Protein AF-A0A8B7J259-F1 (afdb_monomer_lite)

pLDDT: mean 89.9, std 13.86, range [30.0, 98.81]

Radius of gyration: 31.1 Å; chains: 1; bounding box: 78×49×75 Å

Foldseek 3Di:
DDPPDPPDDDDDPLSVVLVCCVVPVVVCQCDDDPVLNVQLVVLSVLLVPQCLDPVNNVVSLVVVLVCQVPDLENGDPDHHNSLVSNLVSLVPDPVNVVCVVVVNRRDRSNVSSVVVCVDPVNVVVVVVPPPPDDPPPPPPPPVPCPVPLDPDPPQAQAQAEEELEAELQDADDVLSLVVLVNRQVCCVVSVYFYEYEHAQQDQVRHDPVSVVRNVVVCVVSVRDGPYYYYLVVCVVVLVVLLLVCLVVLFKAKALPAPVVVVVCLVVLHDGPGSPPHSVVRVVLVVCLFVLHPSVQSMFMWGNFGSPDPLSLRNGHTFKHFACRAHPPRGRNGRIGGDCLSSVLVVCQVVSNQEYEDECVCVSSPVSSVCNCVSSVTDDHHYDYDHRDDDPPDDDDPVVVVVCQVVVVDPHD

Structure (mmCIF, N/CA/C/O backbone):
data_AF-A0A8B7J259-F1
#
_entry.id   AF-A0A8B7J259-F1
#
loop_
_atom_site.group_PDB
_atom_site.id
_atom_site.type_symbol
_atom_site.label_atom_id
_atom_site.label_alt_id
_atom_site.label_comp_id
_atom_site.label_asym_id
_atom_site.label_entity_id
_atom_site.label_seq_id
_atom_site.pdbx_PDB_ins_code
_atom_site.Cartn_x
_atom_site.Cartn_y
_atom_site.Cartn_z
_atom_site.occupancy
_atom_site.B_iso_or_equiv
_atom_site.auth_seq_id
_atom_site.auth_comp_id
_atom_site.auth_asym_id
_atom_site.auth_atom_id
_atom_site.pdbx_PDB_model_num
ATOM 1 N N . MET A 1 1 ? 51.637 19.221 5.450 1.00 37.75 1 MET A N 1
ATOM 2 C CA . MET A 1 1 ? 50.651 18.586 4.552 1.00 37.75 1 MET A CA 1
ATOM 3 C C . MET A 1 1 ? 51.304 17.382 3.899 1.00 37.75 1 MET A C 1
ATOM 5 O O . MET A 1 1 ? 52.038 17.526 2.932 1.00 37.75 1 MET A O 1
ATOM 9 N N . THR A 1 2 ? 51.124 16.208 4.490 1.00 36.47 2 THR A N 1
ATOM 10 C CA . THR A 1 2 ? 51.518 14.928 3.898 1.00 36.47 2 THR A CA 1
ATOM 11 C C . THR A 1 2 ? 50.452 14.538 2.879 1.00 36.47 2 THR A C 1
ATOM 13 O O . THR A 1 2 ? 49.284 14.369 3.226 1.00 36.47 2 THR A O 1
ATOM 16 N N . TRP A 1 3 ? 50.836 14.457 1.607 1.00 42.66 3 TRP A N 1
ATOM 17 C CA . TRP A 1 3 ? 49.965 13.961 0.547 1.00 42.66 3 TRP A CA 1
ATOM 18 C C . TRP A 1 3 ? 49.609 12.505 0.861 1.00 42.66 3 TRP A C 1
ATOM 20 O O . TRP A 1 3 ? 50.491 11.649 0.929 1.00 42.66 3 TRP A O 1
ATOM 30 N N . LYS A 1 4 ? 48.323 12.225 1.104 1.00 42.44 4 LYS A N 1
ATOM 31 C CA . LYS A 1 4 ? 47.810 10.852 1.157 1.00 42.44 4 LYS A CA 1
ATOM 32 C C . LYS A 1 4 ? 48.126 10.201 -0.188 1.00 42.44 4 LYS A C 1
ATOM 34 O O . LYS A 1 4 ? 47.606 10.632 -1.214 1.00 42.44 4 LYS A O 1
ATOM 39 N N . VAL A 1 5 ? 48.968 9.172 -0.171 1.00 47.97 5 VAL A N 1
ATOM 40 C CA . VAL A 1 5 ? 49.149 8.272 -1.310 1.00 47.97 5 VAL A CA 1
ATOM 41 C C . VAL A 1 5 ? 47.779 7.661 -1.603 1.00 47.97 5 VAL A C 1
ATOM 43 O O . VAL A 1 5 ? 47.210 6.965 -0.763 1.00 47.97 5 VAL A O 1
ATOM 46 N N . ILE A 1 6 ? 47.204 7.993 -2.758 1.00 49.62 6 ILE A N 1
ATOM 47 C CA . ILE A 1 6 ? 45.956 7.390 -3.221 1.00 49.62 6 ILE A CA 1
ATOM 48 C C . ILE A 1 6 ? 46.284 5.933 -3.548 1.00 49.62 6 ILE A C 1
ATOM 50 O O . ILE A 1 6 ? 46.984 5.653 -4.519 1.00 49.62 6 ILE A O 1
ATOM 54 N N . HIS A 1 7 ? 45.812 5.002 -2.721 1.00 56.31 7 HIS A N 1
ATOM 55 C CA . HIS A 1 7 ? 45.866 3.583 -3.047 1.00 56.31 7 HIS A CA 1
ATOM 56 C C . HIS A 1 7 ? 44.892 3.315 -4.198 1.00 56.31 7 HIS A C 1
ATOM 58 O O . HIS A 1 7 ? 43.679 3.290 -4.003 1.00 56.31 7 HIS A O 1
ATOM 64 N N . VAL A 1 8 ? 45.427 3.150 -5.408 1.00 65.06 8 VAL A N 1
ATOM 65 C CA . VAL A 1 8 ? 44.651 2.701 -6.567 1.00 65.06 8 VAL A CA 1
ATOM 66 C C . VAL A 1 8 ? 44.468 1.190 -6.449 1.00 65.06 8 VAL A C 1
ATOM 68 O O . VAL A 1 8 ? 45.446 0.446 -6.425 1.00 65.06 8 VAL A O 1
ATOM 71 N N . VAL A 1 9 ? 43.217 0.741 -6.347 1.00 74.00 9 VAL A N 1
ATOM 72 C CA . VAL A 1 9 ? 42.848 -0.681 -6.342 1.00 74.00 9 VAL A CA 1
ATOM 73 C C . VAL A 1 9 ? 42.261 -1.022 -7.707 1.00 74.00 9 VAL A C 1
ATOM 75 O O . VAL A 1 9 ? 41.300 -0.390 -8.139 1.00 74.00 9 VAL A O 1
ATOM 78 N N . PHE A 1 10 ? 42.847 -2.007 -8.386 1.00 81.69 10 PHE A N 1
ATOM 79 C CA . PHE A 1 10 ? 42.362 -2.505 -9.673 1.00 81.69 10 PHE A CA 1
ATOM 80 C C . PHE A 1 10 ? 41.417 -3.689 -9.455 1.00 81.69 10 PHE A C 1
ATOM 82 O O . PHE A 1 10 ? 41.756 -4.624 -8.730 1.00 81.69 10 PHE A O 1
ATOM 89 N N . THR A 1 11 ? 40.241 -3.649 -10.075 1.00 77.50 11 THR A N 1
ATOM 90 C CA . THR A 1 11 ? 39.171 -4.649 -9.904 1.00 77.50 11 THR A CA 1
ATOM 91 C C . THR A 1 11 ? 39.088 -5.644 -11.055 1.00 77.50 11 THR A C 1
ATOM 93 O O . THR A 1 11 ? 38.563 -6.741 -10.885 1.00 77.50 11 THR A O 1
ATOM 96 N N . ASP A 1 12 ? 39.610 -5.273 -12.224 1.00 78.81 12 ASP A N 1
ATOM 97 C CA . ASP A 1 12 ? 39.482 -6.032 -13.469 1.00 78.81 12 ASP A CA 1
ATOM 98 C C . ASP A 1 12 ? 40.501 -5.574 -14.532 1.00 78.81 12 ASP A C 1
ATOM 100 O O . ASP A 1 12 ? 41.192 -4.562 -14.380 1.00 78.81 12 ASP A O 1
ATOM 104 N N . VAL A 1 13 ? 40.587 -6.316 -15.640 1.00 81.00 13 VAL A N 1
ATOM 105 C CA . VAL A 1 13 ? 41.524 -6.040 -16.743 1.00 81.00 13 VAL A CA 1
ATOM 106 C C . VAL A 1 13 ? 41.271 -4.677 -17.397 1.00 81.00 13 VAL A C 1
ATOM 108 O O . VAL A 1 13 ? 42.230 -4.008 -17.780 1.00 81.00 13 VAL A O 1
ATOM 111 N N . ASN A 1 14 ? 40.020 -4.215 -17.471 1.00 83.44 14 ASN A N 1
ATOM 112 C CA . ASN A 1 14 ? 39.692 -2.918 -18.068 1.00 83.44 14 ASN A CA 1
ATOM 113 C C . ASN A 1 14 ? 40.169 -1.760 -17.190 1.00 83.44 14 ASN A C 1
ATOM 115 O O . ASN A 1 14 ? 40.685 -0.772 -17.708 1.00 83.44 14 ASN A O 1
ATOM 119 N N . SER A 1 15 ? 40.070 -1.892 -15.866 1.00 83.44 15 SER A N 1
ATOM 120 C CA . SER A 1 15 ? 40.599 -0.920 -14.908 1.00 83.44 15 SER A CA 1
ATOM 121 C C . SER A 1 15 ? 42.123 -0.777 -15.023 1.00 83.44 15 SER A C 1
ATOM 123 O O . SER A 1 15 ? 42.641 0.341 -14.984 1.00 83.44 15 SER A O 1
ATOM 125 N N . ILE A 1 16 ? 42.829 -1.888 -15.268 1.00 86.12 16 ILE A N 1
ATOM 126 C CA . ILE A 1 16 ? 44.279 -1.914 -15.497 1.00 86.12 16 ILE A CA 1
ATOM 127 C C . ILE A 1 16 ? 44.617 -1.286 -16.854 1.00 86.12 16 ILE A C 1
ATOM 129 O O . ILE A 1 16 ? 45.456 -0.390 -16.922 1.00 86.12 16 ILE A O 1
ATOM 133 N N . ALA A 1 17 ? 43.951 -1.711 -17.931 1.00 86.81 17 ALA A N 1
ATOM 134 C CA . ALA A 1 17 ? 44.203 -1.215 -19.284 1.00 86.81 17 ALA A CA 1
ATOM 135 C C . ALA A 1 17 ? 43.935 0.293 -19.403 1.00 86.81 17 ALA A C 1
ATOM 137 O O . ALA A 1 17 ? 44.751 1.023 -19.965 1.00 86.81 17 ALA A O 1
ATOM 138 N N . ARG A 1 18 ? 42.843 0.776 -18.797 1.00 88.00 18 ARG A N 1
ATOM 139 C CA . ARG A 1 18 ? 42.509 2.203 -18.703 1.00 88.00 18 ARG A CA 1
ATOM 140 C C . ARG A 1 18 ? 43.595 2.984 -17.970 1.00 88.00 18 ARG A C 1
ATOM 142 O O . ARG A 1 18 ? 44.020 4.035 -18.440 1.00 88.00 18 ARG A O 1
ATOM 149 N N . TYR A 1 19 ? 44.059 2.479 -16.827 1.00 87.75 19 TYR A N 1
ATOM 150 C CA . TYR A 1 19 ? 45.112 3.138 -16.057 1.00 87.75 19 TYR A CA 1
ATOM 151 C C . TYR A 1 19 ? 46.434 3.198 -16.830 1.00 87.75 19 TYR A C 1
ATOM 153 O O . TYR A 1 19 ? 47.048 4.260 -16.909 1.00 87.75 19 TYR A O 1
ATOM 161 N N . LEU A 1 20 ? 46.839 2.096 -17.467 1.00 88.69 20 LEU A N 1
ATOM 162 C CA . LEU A 1 20 ? 48.047 2.054 -18.291 1.00 88.69 20 LEU A CA 1
ATOM 163 C C . LEU A 1 20 ? 47.957 3.002 -19.491 1.00 88.69 20 LEU A C 1
ATOM 165 O O . LEU A 1 20 ? 48.909 3.732 -19.743 1.00 88.69 20 LEU A O 1
ATOM 169 N N . ALA A 1 21 ? 46.817 3.052 -20.185 1.00 88.81 21 ALA A N 1
ATOM 170 C CA . ALA A 1 21 ? 46.616 3.959 -21.315 1.00 88.81 21 ALA A CA 1
ATOM 171 C C . ALA A 1 21 ? 46.646 5.441 -20.894 1.00 88.81 21 ALA A C 1
ATOM 173 O O . ALA A 1 21 ? 47.149 6.277 -21.643 1.00 88.81 21 ALA A O 1
ATOM 174 N N . ARG A 1 22 ? 46.166 5.765 -19.683 1.00 86.81 22 ARG A N 1
ATOM 175 C CA . ARG A 1 22 ? 46.247 7.117 -19.101 1.00 86.81 22 ARG A CA 1
ATOM 176 C C . ARG A 1 22 ? 47.680 7.519 -18.742 1.00 86.81 22 ARG A C 1
ATOM 178 O O . ARG A 1 22 ? 48.065 8.660 -18.974 1.00 86.81 22 ARG A O 1
ATOM 185 N N . VAL A 1 23 ? 48.457 6.607 -18.154 1.00 87.44 23 VAL A N 1
ATOM 186 C CA . VAL A 1 23 ? 49.828 6.899 -17.692 1.00 87.44 23 VAL A CA 1
ATOM 187 C C . VAL A 1 23 ? 50.835 6.874 -18.848 1.00 87.44 23 VAL A C 1
ATOM 189 O O . VAL A 1 23 ? 51.756 7.688 -18.878 1.00 87.44 23 VAL A O 1
ATOM 192 N N . ALA A 1 24 ? 50.654 5.991 -19.832 1.00 88.38 24 ALA A N 1
ATOM 193 C CA . ALA A 1 24 ? 51.500 5.886 -21.021 1.00 88.38 24 ALA A CA 1
ATOM 194 C C . ALA A 1 24 ? 51.026 6.830 -22.142 1.00 88.38 24 ALA A C 1
ATOM 196 O O . ALA A 1 24 ? 50.690 6.395 -23.243 1.00 88.38 24 ALA A O 1
ATOM 197 N N . SER A 1 25 ? 51.004 8.137 -21.870 1.00 82.44 25 SER A N 1
ATOM 198 C CA . SER A 1 25 ? 50.477 9.157 -22.792 1.00 82.44 25 SER A CA 1
ATOM 199 C C . SER A 1 25 ? 51.159 9.173 -24.166 1.00 82.44 25 SER A C 1
ATOM 201 O O . SER A 1 25 ? 50.508 9.465 -25.168 1.00 82.44 25 SER A O 1
ATOM 203 N N . SER A 1 26 ? 52.435 8.784 -24.246 1.00 86.12 26 SER A N 1
ATOM 204 C CA . SER A 1 26 ? 53.181 8.662 -25.507 1.00 86.12 26 SER A CA 1
ATOM 205 C C . SER A 1 26 ? 52.617 7.604 -26.462 1.00 86.12 26 SER A C 1
ATOM 207 O O . SER A 1 26 ? 52.886 7.673 -27.659 1.00 86.12 26 SER A O 1
ATOM 209 N N . ALA A 1 27 ? 51.827 6.648 -25.963 1.00 84.94 27 ALA A N 1
ATOM 210 C CA . ALA A 1 27 ? 51.163 5.641 -26.784 1.00 84.94 27 ALA A CA 1
ATOM 211 C C . ALA A 1 27 ? 49.868 6.156 -27.440 1.00 84.94 27 ALA A C 1
ATOM 213 O O . ALA A 1 27 ? 49.352 5.503 -28.341 1.00 84.94 27 ALA A O 1
ATOM 214 N N . GLY A 1 28 ? 49.313 7.287 -26.983 1.00 88.81 28 GLY A N 1
ATOM 215 C CA . GLY A 1 28 ? 48.120 7.914 -27.571 1.00 88.81 28 GLY A CA 1
ATOM 216 C C . GLY A 1 28 ? 46.813 7.113 -27.458 1.00 88.81 28 GLY A C 1
ATOM 217 O O . GLY A 1 28 ? 45.801 7.518 -28.020 1.00 88.81 28 GLY A O 1
ATOM 218 N N . LEU A 1 29 ? 46.794 5.997 -26.721 1.00 92.75 29 LEU A N 1
ATOM 219 C CA . LEU A 1 29 ? 45.662 5.057 -26.703 1.00 92.75 29 LEU A CA 1
ATOM 220 C C . LEU A 1 29 ? 44.443 5.542 -25.912 1.00 92.75 29 LEU A C 1
ATOM 222 O O . LEU A 1 29 ? 43.376 4.938 -26.019 1.00 92.75 29 LEU A O 1
ATOM 226 N N . TYR A 1 30 ? 44.594 6.590 -25.103 1.00 93.81 30 TYR A N 1
ATOM 227 C CA . TYR A 1 30 ? 43.521 7.105 -24.256 1.00 93.81 30 TYR A CA 1
ATOM 228 C C . TYR A 1 30 ? 42.892 8.400 -24.772 1.00 93.81 30 TYR A C 1
ATOM 230 O O . TYR A 1 30 ? 42.119 9.009 -24.051 1.00 93.81 30 TYR A O 1
ATOM 238 N N . GLY A 1 31 ? 43.180 8.811 -26.010 1.00 90.75 31 GLY A N 1
ATOM 239 C CA . GLY A 1 31 ? 42.623 10.031 -26.595 1.00 90.75 31 GLY A CA 1
ATOM 240 C C . GLY A 1 31 ? 43.336 11.314 -26.155 1.00 90.75 31 GLY A C 1
ATOM 241 O O . GLY A 1 31 ? 44.114 11.352 -25.199 1.00 90.75 31 GLY A O 1
ATOM 242 N N . SER A 1 32 ? 43.074 12.384 -26.895 1.00 87.88 32 SER A N 1
ATOM 243 C CA . SER A 1 32 ? 43.759 13.679 -26.825 1.00 87.88 32 SER A CA 1
ATOM 244 C C . SER A 1 32 ? 43.051 14.714 -25.946 1.00 87.88 32 SER A C 1
ATOM 246 O O . SER A 1 32 ? 43.677 15.666 -25.481 1.00 87.88 32 SER A O 1
ATOM 248 N N . ASN A 1 33 ? 41.751 14.538 -25.712 1.00 90.31 33 ASN A N 1
ATOM 249 C CA . ASN A 1 33 ? 40.905 15.482 -24.991 1.00 90.31 33 ASN A CA 1
ATOM 250 C C . ASN A 1 33 ? 39.853 14.756 -24.136 1.00 90.31 33 ASN A C 1
ATOM 252 O O . ASN A 1 33 ? 39.613 13.561 -24.295 1.00 90.31 33 ASN A O 1
ATOM 256 N N . LEU A 1 34 ? 39.204 15.497 -23.235 1.00 88.06 34 LEU A N 1
ATOM 257 C CA . LEU A 1 34 ? 38.262 14.943 -22.257 1.00 88.06 34 LEU A CA 1
ATOM 258 C C . LEU A 1 34 ? 37.050 14.238 -22.895 1.00 88.06 34 LEU A C 1
ATOM 260 O O . LEU A 1 34 ? 36.519 13.283 -22.323 1.00 88.06 34 LEU A O 1
ATOM 264 N N . LEU A 1 35 ? 36.614 14.689 -24.075 1.00 91.25 35 LEU A N 1
ATOM 265 C CA . LEU A 1 35 ? 35.514 14.054 -24.799 1.00 91.25 35 LEU A CA 1
ATOM 266 C C . LEU A 1 35 ? 35.931 12.658 -25.273 1.00 91.25 35 LEU A C 1
ATOM 268 O O . LEU A 1 35 ? 35.239 11.686 -24.982 1.00 91.25 35 LEU A O 1
ATOM 272 N N . GLU A 1 36 ? 37.102 12.546 -25.902 1.00 93.88 36 GLU A N 1
ATOM 273 C CA . GLU A 1 36 ? 37.657 11.259 -26.335 1.00 93.88 36 GLU A CA 1
ATOM 274 C C . GLU A 1 36 ? 37.908 10.319 -25.147 1.00 93.88 36 GLU A C 1
ATOM 276 O O . GLU A 1 36 ? 37.651 9.122 -25.245 1.00 93.88 36 GLU A O 1
ATOM 281 N N . HIS A 1 37 ? 38.331 10.848 -23.991 1.00 92.69 37 HIS A N 1
ATOM 282 C CA . HIS A 1 37 ? 38.503 10.049 -22.766 1.00 92.69 37 HIS A CA 1
ATOM 283 C C . HIS A 1 37 ? 37.182 9.397 -22.339 1.00 92.69 37 HIS A C 1
ATOM 285 O O . HIS A 1 37 ? 37.145 8.218 -21.986 1.00 92.69 37 HIS A O 1
ATOM 291 N N . THR A 1 38 ? 36.090 10.161 -22.414 1.00 92.12 38 THR A N 1
ATOM 292 C CA . THR A 1 38 ? 34.745 9.704 -22.043 1.00 92.12 38 THR A CA 1
ATOM 293 C C . THR A 1 38 ? 34.203 8.687 -23.047 1.00 92.12 38 THR A C 1
ATOM 295 O O . THR A 1 38 ? 33.657 7.660 -22.644 1.00 92.12 38 THR A O 1
ATOM 298 N N . GLU A 1 39 ? 34.386 8.927 -24.349 1.00 94.31 39 GLU A N 1
ATOM 299 C CA . GLU A 1 39 ? 33.991 7.968 -25.387 1.00 94.31 39 GLU A CA 1
ATOM 300 C C . GLU A 1 39 ? 34.775 6.648 -25.253 1.00 94.31 39 GLU A C 1
ATOM 302 O O . GLU A 1 39 ? 34.196 5.569 -25.384 1.00 94.31 39 GLU A O 1
ATOM 307 N N . ILE A 1 40 ? 36.072 6.698 -24.926 1.00 95.38 40 ILE A N 1
ATOM 308 C CA . ILE A 1 40 ? 36.888 5.492 -24.706 1.00 95.38 40 ILE A CA 1
ATOM 309 C C . ILE A 1 40 ? 36.397 4.704 -23.489 1.00 95.38 40 ILE A C 1
ATOM 311 O O . ILE A 1 40 ? 36.285 3.477 -23.558 1.00 95.38 40 ILE A O 1
ATOM 315 N N . ASP A 1 41 ? 36.059 5.384 -22.392 1.00 93.12 41 ASP A N 1
ATOM 316 C CA . ASP A 1 41 ? 35.497 4.736 -21.204 1.00 93.12 41 ASP A CA 1
ATOM 317 C C . ASP A 1 41 ? 34.137 4.089 -21.487 1.00 93.12 41 ASP A C 1
ATOM 319 O O . ASP A 1 41 ? 33.890 2.972 -21.024 1.00 93.12 41 ASP A O 1
ATOM 323 N N . HIS A 1 42 ? 33.299 4.738 -22.299 1.00 94.56 42 HIS A N 1
ATOM 324 C CA . HIS A 1 42 ? 32.047 4.161 -22.774 1.00 94.56 42 HIS A CA 1
ATOM 325 C C . HIS A 1 42 ? 32.281 2.859 -23.552 1.00 94.56 42 HIS A C 1
ATOM 327 O O . HIS A 1 42 ? 31.652 1.851 -23.240 1.00 94.56 42 HIS A O 1
ATOM 333 N N . TRP A 1 43 ? 33.201 2.840 -24.522 1.00 95.75 43 TRP A N 1
ATOM 334 C CA . TRP A 1 43 ? 33.459 1.646 -25.337 1.00 95.75 43 TRP A CA 1
ATOM 335 C C . TRP A 1 43 ? 34.106 0.499 -24.554 1.00 95.75 43 TRP A C 1
ATOM 337 O O . TRP A 1 43 ? 33.795 -0.668 -24.800 1.00 95.75 43 TRP A O 1
ATOM 347 N N . LEU A 1 44 ? 34.950 0.810 -23.566 1.00 92.19 44 LEU A N 1
ATOM 348 C CA . LEU A 1 44 ? 35.454 -0.174 -22.604 1.00 92.19 44 LEU A CA 1
ATOM 349 C C . LEU A 1 44 ? 34.304 -0.866 -21.870 1.00 92.19 44 LEU A C 1
ATOM 351 O O . LEU A 1 44 ? 34.236 -2.095 -21.869 1.00 92.19 44 LEU A O 1
ATOM 355 N N . GLU A 1 45 ? 33.376 -0.093 -21.308 1.00 91.06 45 GLU A N 1
ATOM 356 C CA . GLU A 1 45 ? 32.211 -0.635 -20.605 1.00 91.06 45 GLU A CA 1
ATOM 357 C C . GLU A 1 45 ? 31.273 -1.385 -21.558 1.00 91.06 45 GLU A C 1
ATOM 359 O O . GLU A 1 45 ? 30.816 -2.486 -21.251 1.00 91.06 45 GLU A O 1
ATOM 364 N N . PHE A 1 46 ? 31.033 -0.837 -22.750 1.00 94.06 46 PHE A N 1
ATOM 365 C CA . PHE A 1 46 ? 30.223 -1.452 -23.799 1.00 94.06 46 PHE A CA 1
ATOM 366 C C . PHE A 1 46 ? 30.756 -2.834 -24.193 1.00 94.06 46 PHE A C 1
ATOM 368 O O . PHE A 1 46 ? 29.987 -3.796 -24.288 1.00 94.06 46 PHE A O 1
ATOM 375 N N . SER A 1 47 ? 32.075 -2.948 -24.385 1.00 92.19 47 SER A N 1
ATOM 376 C CA . SER A 1 47 ? 32.733 -4.209 -24.732 1.00 92.19 47 SER A CA 1
ATOM 377 C C . SER A 1 47 ? 32.604 -5.246 -23.608 1.00 92.19 47 SER A C 1
ATOM 379 O O . SER A 1 47 ? 32.309 -6.414 -23.867 1.00 92.19 47 SER A O 1
ATOM 381 N N . ALA A 1 48 ? 32.741 -4.810 -22.353 1.00 88.31 48 ALA A N 1
ATOM 382 C CA . ALA A 1 48 ? 32.715 -5.663 -21.167 1.00 88.31 48 ALA A CA 1
ATOM 383 C C . ALA A 1 48 ? 31.308 -6.124 -20.766 1.00 88.31 48 ALA A C 1
ATOM 385 O O . ALA A 1 48 ? 31.154 -7.191 -20.177 1.00 88.31 48 ALA A O 1
ATOM 386 N N . SER A 1 49 ? 30.291 -5.321 -21.080 1.00 89.38 49 SER A N 1
ATOM 387 C CA . SER A 1 49 ? 28.899 -5.565 -20.704 1.00 89.38 49 SER A CA 1
ATOM 388 C C . SER A 1 49 ? 28.088 -6.063 -21.902 1.00 89.38 49 SER A C 1
ATOM 390 O O . SER A 1 49 ? 27.963 -7.271 -22.117 1.00 89.38 49 SER A O 1
ATOM 392 N N . LYS A 1 50 ? 27.556 -5.143 -22.712 1.00 89.62 50 LYS A N 1
ATOM 393 C CA . LYS A 1 50 ? 26.640 -5.418 -23.824 1.00 89.62 50 LYS A CA 1
ATOM 394 C C . LYS A 1 50 ? 27.236 -6.396 -24.836 1.00 89.62 50 LYS A C 1
ATOM 396 O O . LYS A 1 50 ? 26.587 -7.382 -25.173 1.00 89.62 50 LYS A O 1
ATOM 401 N N . LEU A 1 51 ? 28.471 -6.160 -25.284 1.00 89.31 51 LEU A N 1
ATOM 402 C CA . LEU A 1 51 ? 29.098 -6.967 -26.337 1.00 89.31 51 LEU A CA 1
ATOM 403 C C . LEU A 1 51 ? 29.600 -8.333 -25.841 1.00 89.31 51 LEU A C 1
ATOM 405 O O . LEU A 1 51 ? 29.739 -9.262 -26.630 1.00 89.31 51 LEU A O 1
ATOM 409 N N . SER A 1 52 ? 29.844 -8.480 -24.539 1.00 86.56 52 SER A N 1
ATOM 410 C CA . SER A 1 52 ? 30.221 -9.764 -23.932 1.00 86.56 52 SER A CA 1
ATOM 411 C C . SER A 1 52 ? 29.010 -10.592 -23.470 1.00 86.56 52 SER A C 1
ATOM 413 O O . SER A 1 52 ? 29.159 -11.758 -23.107 1.00 86.56 52 SER A O 1
ATOM 415 N N . THR A 1 53 ? 27.797 -10.027 -23.504 1.00 85.88 53 THR A N 1
ATOM 416 C CA . THR A 1 53 ? 26.562 -10.692 -23.061 1.00 85.88 53 THR A CA 1
ATOM 417 C C . THR A 1 53 ? 25.816 -11.315 -24.241 1.00 85.88 53 THR A C 1
ATOM 419 O O . THR A 1 53 ? 25.316 -10.604 -25.107 1.00 85.88 53 THR A O 1
ATOM 422 N N . ALA A 1 54 ? 25.665 -12.644 -24.255 1.00 80.69 54 ALA A N 1
ATOM 423 C CA . ALA A 1 54 ? 25.092 -13.383 -25.390 1.00 80.69 54 ALA A CA 1
ATOM 424 C C . ALA A 1 54 ? 23.692 -12.903 -25.824 1.00 80.69 54 ALA A C 1
ATOM 426 O O . ALA A 1 54 ? 23.440 -12.755 -27.017 1.00 80.69 54 ALA A O 1
ATOM 427 N N . SER A 1 55 ? 22.795 -12.607 -24.875 1.00 85.69 55 SER A N 1
ATOM 428 C CA . SER A 1 55 ? 21.432 -12.136 -25.175 1.00 85.69 55 SER A CA 1
ATOM 429 C C . SER A 1 55 ? 21.385 -10.724 -25.763 1.00 85.69 55 SER A C 1
ATOM 431 O O . SER A 1 55 ? 20.440 -10.391 -26.472 1.00 85.69 55 SER A O 1
ATOM 433 N N . LEU A 1 56 ? 22.395 -9.898 -25.482 1.00 88.62 56 LEU A N 1
ATOM 434 C CA . LEU A 1 56 ? 22.500 -8.520 -25.966 1.00 88.62 56 LEU A CA 1
ATOM 435 C C . LEU A 1 56 ? 23.427 -8.398 -27.179 1.00 88.62 56 LEU A C 1
ATOM 437 O O . LEU A 1 56 ? 23.451 -7.348 -27.821 1.00 88.62 56 LEU A O 1
ATOM 441 N N . PHE A 1 57 ? 24.161 -9.461 -27.512 1.00 91.88 57 PHE A N 1
ATOM 442 C CA . PHE A 1 57 ? 25.220 -9.453 -28.514 1.00 91.88 57 PHE A CA 1
ATOM 443 C C . PHE A 1 57 ? 24.744 -8.926 -29.870 1.00 91.88 57 PHE A C 1
ATOM 445 O O . PHE A 1 57 ? 25.328 -7.990 -30.407 1.00 91.88 57 PHE A O 1
ATOM 452 N N . LEU A 1 58 ? 23.640 -9.464 -30.399 1.00 90.81 58 LEU A N 1
ATOM 453 C CA . LEU A 1 58 ? 23.120 -9.060 -31.708 1.00 90.81 58 LEU A CA 1
ATOM 454 C C . LEU A 1 58 ? 22.706 -7.582 -31.734 1.00 90.81 58 LEU A C 1
ATOM 456 O O . LEU A 1 58 ? 23.050 -6.866 -32.672 1.00 90.81 58 LEU A O 1
ATOM 460 N N . SER A 1 59 ? 22.025 -7.103 -30.687 1.00 93.81 59 SER A N 1
ATOM 461 C CA . SER A 1 59 ? 21.678 -5.681 -30.569 1.00 93.81 59 SER A CA 1
ATOM 462 C C . SER A 1 59 ? 22.911 -4.791 -30.405 1.00 93.81 59 SER A C 1
ATOM 464 O O . SER A 1 59 ? 22.972 -3.720 -31.001 1.00 93.81 59 SER A O 1
ATOM 466 N N . ALA A 1 60 ? 23.922 -5.250 -29.663 1.00 94.69 60 ALA A N 1
ATOM 467 C CA . ALA A 1 60 ? 25.169 -4.523 -29.457 1.00 94.69 60 ALA A CA 1
ATOM 468 C C . ALA A 1 60 ? 25.962 -4.394 -30.767 1.00 94.69 60 ALA A C 1
ATOM 470 O O . ALA A 1 60 ? 26.463 -3.322 -31.087 1.00 94.69 60 ALA A O 1
ATOM 471 N N . VAL A 1 61 ? 26.023 -5.450 -31.582 1.00 95.56 61 VAL A N 1
ATOM 472 C CA . VAL A 1 61 ? 26.662 -5.386 -32.905 1.00 95.56 61 VAL A CA 1
ATOM 473 C C . VAL A 1 61 ? 25.935 -4.395 -33.825 1.00 95.56 61 VAL A C 1
ATOM 475 O O . VAL A 1 61 ? 26.590 -3.699 -34.599 1.00 95.56 61 VAL A O 1
ATOM 478 N N . GLN A 1 62 ? 24.606 -4.270 -33.730 1.00 96.06 62 GLN A N 1
ATOM 479 C CA . GLN A 1 62 ? 23.856 -3.263 -34.494 1.00 96.06 62 GLN A CA 1
ATOM 480 C C . GLN A 1 62 ? 24.121 -1.829 -34.012 1.00 96.06 62 GLN A C 1
ATOM 482 O O . GLN A 1 62 ? 24.311 -0.937 -34.839 1.00 96.06 62 GLN A O 1
ATOM 487 N N . GLU A 1 63 ? 24.199 -1.607 -32.697 1.00 95.81 63 GLU A N 1
ATOM 488 C CA . GLU A 1 63 ? 24.585 -0.317 -32.100 1.00 95.81 63 GLU A CA 1
ATOM 489 C C . GLU A 1 63 ? 25.998 0.089 -32.554 1.00 95.81 63 GLU A C 1
ATOM 491 O O . GLU A 1 63 ? 26.198 1.178 -33.094 1.00 95.81 63 GLU A O 1
ATOM 496 N N . LEU A 1 64 ? 26.951 -0.844 -32.469 1.00 96.75 64 LEU A N 1
ATOM 497 C CA . LEU A 1 64 ? 28.315 -0.685 -32.973 1.00 96.75 64 LEU A CA 1
ATOM 498 C C . LEU A 1 64 ? 28.337 -0.345 -34.472 1.00 96.75 64 LEU A C 1
ATOM 500 O O . LEU A 1 64 ? 29.031 0.578 -34.901 1.00 96.75 64 LEU A O 1
ATOM 504 N N . ASN A 1 65 ? 27.555 -1.065 -35.279 1.00 97.00 65 ASN A N 1
ATOM 505 C CA . ASN A 1 65 ? 27.445 -0.829 -36.715 1.00 97.00 65 ASN A CA 1
ATOM 506 C C . ASN A 1 65 ? 26.919 0.579 -37.031 1.00 97.00 65 ASN A C 1
ATOM 508 O O . ASN A 1 65 ? 27.424 1.227 -37.948 1.00 97.00 65 ASN A O 1
ATOM 512 N N . HIS A 1 66 ? 25.942 1.070 -36.266 1.00 96.00 66 HIS A N 1
ATOM 513 C CA . HIS A 1 66 ? 25.420 2.423 -36.429 1.00 96.00 66 HIS A CA 1
ATOM 514 C C . HIS A 1 66 ? 26.485 3.484 -36.114 1.00 96.00 66 HIS A C 1
ATOM 516 O O . HIS A 1 66 ? 26.707 4.390 -36.922 1.00 96.00 66 HIS A O 1
ATOM 522 N N . CYS A 1 67 ? 27.213 3.331 -35.003 1.00 94.50 67 CYS A N 1
ATOM 523 C CA . CYS A 1 67 ? 28.298 4.240 -34.621 1.00 94.50 67 CYS A CA 1
ATOM 524 C C . CYS A 1 67 ? 29.431 4.290 -35.660 1.00 94.50 67 CYS A C 1
ATOM 526 O O . CYS A 1 67 ? 30.019 5.345 -35.895 1.00 94.50 67 CYS A O 1
ATOM 528 N N . LEU A 1 68 ? 29.715 3.163 -36.316 1.00 96.69 68 LEU A N 1
ATOM 529 C CA . LEU A 1 68 ? 30.776 3.027 -37.320 1.00 96.69 68 LEU A CA 1
ATOM 530 C C . LEU A 1 68 ? 30.370 3.453 -38.740 1.00 96.69 68 LEU A C 1
ATOM 532 O O . LEU A 1 68 ? 31.185 3.345 -39.664 1.00 96.69 68 LEU A O 1
ATOM 536 N N . SER A 1 69 ? 29.139 3.935 -38.936 1.00 94.81 69 SER A N 1
ATOM 537 C CA . SER A 1 69 ? 28.621 4.332 -40.254 1.00 94.81 69 SER A CA 1
ATOM 538 C C . SER A 1 69 ? 29.481 5.395 -40.947 1.00 94.81 69 SER A C 1
ATOM 540 O O . SER A 1 69 ? 29.739 5.282 -42.144 1.00 94.81 69 SER A O 1
ATOM 542 N N . LEU A 1 70 ? 29.985 6.376 -40.188 1.00 91.44 70 LEU A N 1
ATOM 543 C CA . LEU A 1 70 ? 30.782 7.506 -40.691 1.00 91.44 70 LEU A CA 1
ATOM 544 C C . LEU A 1 70 ? 32.187 7.601 -40.071 1.00 91.44 70 LEU A C 1
ATOM 546 O O . LEU A 1 70 ? 32.878 8.597 -40.270 1.00 91.44 70 LEU A O 1
ATOM 550 N N . ARG A 1 71 ? 32.619 6.595 -39.301 1.00 92.06 71 ARG A N 1
ATOM 551 C CA . ARG A 1 71 ? 33.867 6.651 -38.518 1.00 92.06 71 ARG A CA 1
ATOM 552 C C . ARG A 1 71 ? 34.861 5.570 -38.938 1.00 92.06 71 ARG A C 1
ATOM 554 O O . ARG A 1 71 ? 34.467 4.441 -39.218 1.00 92.06 71 ARG A O 1
ATOM 561 N N . THR A 1 72 ? 36.154 5.889 -38.980 1.00 92.50 72 THR A N 1
ATOM 562 C CA . THR A 1 72 ? 37.224 4.899 -39.247 1.00 92.50 72 THR A CA 1
ATOM 563 C C . THR A 1 72 ? 37.719 4.224 -37.969 1.00 92.50 72 THR A C 1
ATOM 565 O O . THR A 1 72 ? 38.020 3.037 -38.003 1.00 92.50 72 THR A O 1
ATOM 568 N N . TYR A 1 73 ? 37.744 4.960 -36.858 1.00 95.88 73 TYR A N 1
ATOM 569 C CA . TYR A 1 73 ? 38.032 4.476 -35.507 1.00 95.88 73 TYR A CA 1
ATOM 570 C C . TYR A 1 73 ? 36.830 4.767 -34.609 1.00 95.88 73 TYR A C 1
ATOM 572 O O . TYR A 1 73 ? 36.032 5.652 -34.922 1.00 95.88 73 TYR A O 1
ATOM 580 N N . LEU A 1 74 ? 36.677 4.042 -33.502 1.00 95.75 74 LEU A N 1
ATOM 581 C CA . LEU A 1 74 ? 35.548 4.266 -32.592 1.00 95.75 74 LEU A CA 1
ATOM 582 C C . LEU A 1 74 ? 35.580 5.655 -31.947 1.00 95.75 74 LEU A C 1
ATOM 584 O O . LEU A 1 74 ? 34.528 6.281 -31.771 1.00 95.75 74 LEU A O 1
ATOM 588 N N . VAL A 1 75 ? 36.785 6.141 -31.646 1.00 95.50 75 VAL A N 1
ATOM 589 C CA . VAL A 1 75 ? 37.023 7.430 -30.996 1.00 95.50 75 VAL A CA 1
ATOM 590 C C . VAL A 1 75 ? 38.112 8.197 -31.735 1.00 95.50 75 VAL A C 1
ATOM 592 O O . VAL A 1 75 ? 39.182 7.659 -32.014 1.00 95.50 75 VAL A O 1
ATOM 595 N N . GLY A 1 76 ? 37.840 9.467 -32.036 1.00 90.88 76 GLY A N 1
ATOM 596 C CA . GLY A 1 76 ? 38.781 10.347 -32.725 1.00 90.88 76 GLY A CA 1
ATOM 597 C C . GLY A 1 76 ? 39.209 9.832 -34.108 1.00 90.88 76 GLY A C 1
ATOM 598 O O . GLY A 1 76 ? 38.435 9.209 -34.836 1.00 90.88 76 GLY A O 1
ATOM 599 N N . ASN A 1 77 ? 40.463 10.118 -34.474 1.00 91.19 77 ASN A N 1
ATOM 600 C CA . ASN A 1 77 ? 41.035 9.832 -35.798 1.00 91.19 77 ASN A CA 1
ATOM 601 C C . ASN A 1 77 ? 42.212 8.837 -35.761 1.00 91.19 77 ASN A C 1
ATOM 603 O O . ASN A 1 77 ? 42.941 8.708 -36.747 1.00 91.19 77 ASN A O 1
ATOM 607 N N . SER A 1 78 ? 42.424 8.147 -34.640 1.00 91.81 78 SER A N 1
ATOM 608 C CA . SER A 1 78 ? 43.549 7.228 -34.438 1.00 91.81 78 SER A CA 1
ATOM 609 C C . SER A 1 78 ? 43.132 6.003 -33.633 1.00 91.81 78 SER A C 1
ATOM 611 O O . SER A 1 78 ? 42.150 6.044 -32.899 1.00 91.81 78 SER A O 1
ATOM 613 N N . LEU A 1 79 ? 43.922 4.932 -33.731 1.00 94.12 79 LEU A N 1
ATOM 614 C CA . LEU A 1 79 ? 43.706 3.717 -32.953 1.00 94.12 79 LEU A CA 1
ATOM 615 C C . LEU A 1 79 ? 43.714 4.022 -31.450 1.00 94.12 79 LEU A C 1
ATOM 617 O O . LEU A 1 79 ? 44.665 4.611 -30.936 1.00 94.12 79 LEU A O 1
ATOM 621 N N . SER A 1 80 ? 42.670 3.582 -30.756 1.00 95.44 80 SER A N 1
ATOM 622 C CA . SER A 1 80 ? 42.484 3.834 -29.329 1.00 95.44 80 SER A CA 1
ATOM 623 C C . SER A 1 80 ? 42.211 2.547 -28.554 1.00 95.44 80 SER A C 1
ATOM 625 O O . SER A 1 80 ? 41.984 1.474 -29.121 1.00 95.44 80 SER A O 1
ATOM 627 N N . LEU A 1 81 ? 42.188 2.655 -27.226 1.00 94.75 81 LEU A N 1
ATOM 628 C CA . LEU A 1 81 ? 41.810 1.551 -26.352 1.00 94.75 81 LEU A CA 1
ATOM 629 C C . LEU A 1 81 ? 40.370 1.066 -26.611 1.00 94.75 81 LEU A C 1
ATOM 631 O O . LEU A 1 81 ? 40.107 -0.120 -26.422 1.00 94.75 81 LEU A O 1
ATOM 635 N N . ALA A 1 82 ? 39.479 1.939 -27.099 1.00 96.19 82 ALA A N 1
ATOM 636 C CA . ALA A 1 82 ? 38.128 1.566 -27.522 1.00 96.19 82 ALA A CA 1
ATOM 637 C C . ALA A 1 82 ? 38.153 0.538 -28.661 1.00 96.19 82 ALA A C 1
ATOM 639 O O . ALA A 1 82 ? 37.451 -0.470 -28.616 1.00 96.19 82 ALA A O 1
ATOM 640 N N . ASP A 1 83 ? 38.993 0.765 -29.674 1.00 96.69 83 ASP A N 1
ATOM 641 C CA . ASP A 1 83 ? 39.090 -0.137 -30.819 1.00 96.69 83 ASP A CA 1
ATOM 642 C C . ASP A 1 83 ? 39.658 -1.497 -30.409 1.00 96.69 83 ASP A C 1
ATOM 644 O O . ASP A 1 83 ? 39.147 -2.543 -30.811 1.00 96.69 83 ASP A O 1
ATOM 648 N N . LEU A 1 84 ? 40.687 -1.480 -29.556 1.00 94.88 84 LEU A N 1
ATOM 649 C CA . LEU A 1 84 ? 41.344 -2.687 -29.062 1.00 94.88 84 LEU A CA 1
ATOM 650 C C . LEU A 1 84 ? 40.390 -3.577 -28.254 1.00 94.88 84 LEU A C 1
ATOM 652 O O . LEU A 1 84 ? 40.355 -4.788 -28.481 1.00 94.88 84 LEU A O 1
ATOM 656 N N . CYS A 1 85 ? 39.614 -3.004 -27.327 1.00 94.06 85 CYS A N 1
ATOM 657 C CA . CYS A 1 85 ? 38.733 -3.787 -26.459 1.00 94.06 85 CYS A CA 1
ATOM 658 C C . CYS A 1 85 ? 37.533 -4.364 -27.221 1.00 94.06 85 CYS A C 1
ATOM 660 O O . CYS A 1 85 ? 37.245 -5.556 -27.100 1.00 94.06 85 CYS A O 1
ATOM 662 N N . VAL A 1 86 ? 36.886 -3.565 -28.076 1.00 95.75 86 VAL A N 1
ATOM 663 C CA . VAL A 1 86 ? 35.762 -4.024 -28.903 1.00 95.75 86 VAL A CA 1
ATOM 664 C C . VAL A 1 86 ? 36.225 -5.099 -29.887 1.00 95.75 86 VAL A C 1
ATOM 666 O O . VAL A 1 86 ? 35.571 -6.136 -30.016 1.00 95.75 86 VAL A O 1
ATOM 669 N N . TRP A 1 87 ? 37.381 -4.911 -30.534 1.00 95.50 87 TRP A N 1
ATOM 670 C CA . TRP A 1 87 ? 37.926 -5.904 -31.460 1.00 95.50 87 TRP A CA 1
ATOM 671 C C . TRP A 1 87 ? 38.247 -7.225 -30.758 1.00 95.50 87 TRP A C 1
ATOM 673 O O . TRP A 1 87 ? 37.902 -8.288 -31.277 1.00 95.50 87 TRP A O 1
ATOM 683 N N . ALA A 1 88 ? 38.856 -7.177 -29.568 1.00 92.25 88 ALA A N 1
ATOM 684 C CA . ALA A 1 88 ? 39.218 -8.374 -28.812 1.00 92.25 88 ALA A CA 1
ATOM 685 C C . ALA A 1 88 ? 37.987 -9.218 -28.439 1.00 92.25 88 ALA A C 1
ATOM 687 O O . ALA A 1 88 ? 38.009 -10.441 -28.597 1.00 92.25 88 ALA A O 1
ATOM 688 N N . VAL A 1 89 ? 36.896 -8.573 -28.011 1.00 92.50 89 VAL A N 1
ATOM 689 C CA . VAL A 1 89 ? 35.635 -9.262 -27.691 1.00 92.50 89 VAL A CA 1
ATOM 690 C C . VAL A 1 89 ? 35.032 -9.911 -28.939 1.00 92.50 89 VAL A C 1
ATOM 692 O O . VAL A 1 89 ? 34.658 -11.081 -28.894 1.00 92.50 89 VAL A O 1
ATOM 695 N N . LEU A 1 90 ? 35.003 -9.210 -30.078 1.00 93.38 90 LEU A N 1
ATOM 696 C CA . LEU A 1 90 ? 34.512 -9.774 -31.343 1.00 93.38 90 LEU A CA 1
ATOM 697 C C . LEU A 1 90 ? 35.388 -10.924 -31.862 1.00 93.38 90 LEU A C 1
ATOM 699 O O . LEU A 1 90 ? 34.872 -11.930 -32.349 1.00 93.38 90 LEU A O 1
ATOM 703 N N . LYS A 1 91 ? 36.717 -10.820 -31.736 1.00 91.06 91 LYS A N 1
ATOM 704 C CA . LYS A 1 91 ? 37.654 -11.887 -32.124 1.00 91.06 91 LYS A CA 1
ATOM 705 C C . LYS A 1 91 ? 37.425 -13.172 -31.324 1.00 91.06 91 LYS A C 1
ATOM 707 O O . LYS A 1 91 ? 37.543 -14.258 -31.883 1.00 91.06 91 LYS A O 1
ATOM 712 N N . GLY A 1 92 ? 37.071 -13.047 -30.045 1.00 87.19 92 GLY A N 1
ATOM 713 C CA . GLY A 1 92 ? 36.759 -14.175 -29.164 1.00 87.19 92 GLY A CA 1
ATOM 714 C C . GLY A 1 92 ? 35.318 -14.695 -29.238 1.00 87.19 92 GLY A C 1
ATOM 715 O O . GLY A 1 92 ? 35.021 -15.703 -28.599 1.00 87.19 92 GLY A O 1
ATOM 716 N N . ASN A 1 93 ? 34.417 -14.038 -29.975 1.00 88.50 93 ASN A N 1
ATOM 717 C CA . ASN A 1 93 ? 32.997 -14.385 -30.002 1.00 88.50 93 ASN A CA 1
ATOM 718 C C . ASN A 1 93 ? 32.643 -15.275 -31.207 1.00 88.50 93 ASN A C 1
ATOM 720 O O . ASN A 1 93 ? 32.754 -14.850 -32.354 1.00 88.50 93 ASN A O 1
ATOM 724 N N . ASN A 1 94 ? 32.147 -16.489 -30.950 1.00 87.25 94 ASN A N 1
ATOM 725 C CA . ASN A 1 94 ? 31.813 -17.455 -32.005 1.00 87.25 94 ASN A CA 1
ATOM 726 C C . ASN A 1 94 ? 30.697 -16.975 -32.944 1.00 87.25 94 ASN A C 1
ATOM 728 O O . ASN A 1 94 ? 30.796 -17.195 -34.145 1.00 87.25 94 ASN A O 1
ATOM 732 N N . ILE A 1 95 ? 29.684 -16.276 -32.420 1.00 88.75 95 ILE A N 1
ATOM 733 C CA . ILE A 1 95 ? 28.556 -15.768 -33.218 1.00 88.75 95 ILE A CA 1
ATOM 734 C C . ILE A 1 95 ? 29.073 -14.760 -34.250 1.00 88.75 95 ILE A C 1
ATOM 736 O O . ILE A 1 95 ? 28.693 -14.811 -35.415 1.00 88.75 95 ILE A O 1
ATOM 740 N N . TRP A 1 96 ? 29.992 -13.876 -33.847 1.00 92.88 96 TRP A N 1
ATOM 741 C CA . TRP A 1 96 ? 30.642 -12.950 -34.777 1.00 92.88 96 TRP A CA 1
ATOM 742 C C . TRP A 1 96 ? 31.436 -13.681 -35.862 1.00 92.88 96 TRP A C 1
ATOM 744 O O . TRP A 1 96 ? 31.330 -13.341 -37.039 1.00 92.88 96 TRP A O 1
ATOM 754 N N . GLN A 1 97 ? 32.227 -14.690 -35.481 1.00 90.94 97 GLN A N 1
ATOM 755 C CA . GLN A 1 97 ? 33.034 -15.452 -36.437 1.00 90.94 97 GLN A CA 1
ATOM 756 C C . GLN A 1 97 ? 32.154 -16.207 -37.446 1.00 90.94 97 GLN A C 1
ATOM 758 O O . GLN A 1 97 ? 32.455 -16.206 -38.638 1.00 90.94 97 GLN A O 1
ATOM 763 N N . GLU A 1 98 ? 31.041 -16.789 -36.996 1.00 88.88 98 GLU A N 1
ATOM 764 C CA . GLU A 1 98 ? 30.045 -17.430 -37.862 1.00 88.88 98 GLU A CA 1
ATOM 765 C C . GLU A 1 98 ? 29.401 -16.419 -38.822 1.00 88.88 98 GLU A C 1
ATOM 767 O O . GLU A 1 98 ? 29.369 -16.659 -40.029 1.00 88.88 98 GLU A O 1
ATOM 772 N N . GLN A 1 99 ? 28.990 -15.244 -38.330 1.00 90.00 99 GLN A N 1
ATOM 773 C CA . GLN A 1 99 ? 28.435 -14.172 -39.168 1.00 90.00 99 GLN A CA 1
ATOM 774 C C . GLN A 1 99 ? 29.430 -13.656 -40.215 1.00 90.00 99 GLN A C 1
ATOM 776 O O . GLN A 1 99 ? 29.035 -13.306 -41.331 1.00 90.00 99 GLN A O 1
ATOM 781 N N . LEU A 1 100 ? 30.725 -13.607 -39.889 1.00 90.31 100 LEU A N 1
ATOM 782 C CA . LEU A 1 100 ? 31.767 -13.252 -40.852 1.00 90.31 100 LEU A CA 1
ATOM 783 C C . LEU A 1 100 ? 31.910 -14.310 -41.953 1.00 90.31 100 LEU A C 1
ATOM 785 O O . LEU A 1 100 ? 32.043 -13.940 -43.121 1.00 90.31 100 LEU A O 1
ATOM 789 N N . GLN A 1 101 ? 31.851 -15.599 -41.602 1.00 88.12 101 GLN A N 1
ATOM 790 C CA . GLN A 1 101 ? 31.941 -16.711 -42.557 1.00 88.12 101 GLN A CA 1
ATOM 791 C C . GLN A 1 101 ? 30.713 -16.800 -43.467 1.00 88.12 101 GLN A C 1
ATOM 793 O O . GLN A 1 101 ? 30.853 -17.013 -44.669 1.00 88.12 101 GLN A O 1
ATOM 798 N N . GLN A 1 102 ? 29.520 -16.596 -42.907 1.00 88.75 102 GLN A N 1
ATOM 799 C CA . GLN A 1 102 ? 28.248 -16.623 -43.637 1.00 88.75 102 GLN A CA 1
ATOM 800 C C . GLN A 1 102 ? 27.965 -15.318 -44.397 1.00 88.75 102 GLN A C 1
ATOM 802 O O . GLN A 1 102 ? 26.986 -15.227 -45.130 1.00 88.75 102 GLN A O 1
ATOM 807 N N . ASN A 1 103 ? 28.843 -14.315 -44.271 1.00 87.25 103 ASN A N 1
ATOM 808 C CA . ASN A 1 103 ? 28.690 -12.991 -44.872 1.00 87.25 103 ASN A CA 1
ATOM 809 C C . ASN A 1 103 ? 27.426 -12.231 -44.403 1.00 87.25 103 ASN A C 1
ATOM 811 O O . ASN A 1 103 ? 26.914 -11.374 -45.119 1.00 87.25 103 ASN A O 1
ATOM 815 N N . GLU A 1 104 ? 26.961 -12.515 -43.186 1.00 89.69 104 GLU A N 1
ATOM 816 C CA . GLU A 1 104 ? 25.773 -11.912 -42.559 1.00 89.69 104 GLU A CA 1
ATOM 817 C C . GLU A 1 104 ? 26.120 -10.774 -41.580 1.00 89.69 104 GLU A C 1
ATOM 819 O O . GLU A 1 104 ? 25.237 -10.099 -41.050 1.00 89.69 104 GLU A O 1
ATOM 824 N N . ALA A 1 105 ? 27.412 -10.539 -41.327 1.00 91.88 105 ALA A N 1
ATOM 825 C CA . ALA A 1 105 ? 27.866 -9.484 -40.426 1.00 91.8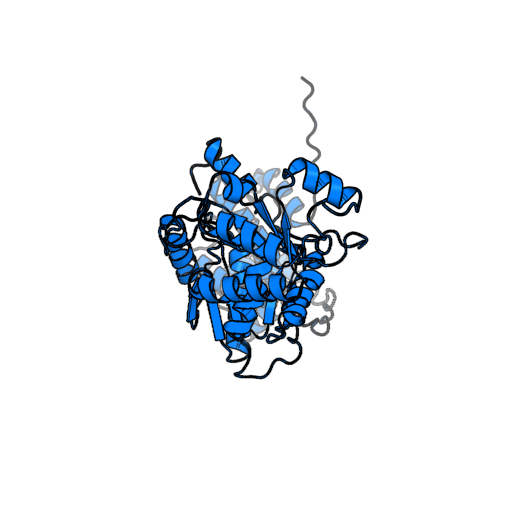8 105 ALA A CA 1
ATOM 826 C C . ALA A 1 105 ? 27.475 -8.072 -40.934 1.00 91.88 105 ALA A C 1
ATOM 828 O O . ALA A 1 105 ? 27.677 -7.771 -42.117 1.00 91.88 105 ALA A O 1
ATOM 829 N N . PRO A 1 106 ? 26.998 -7.163 -40.056 1.00 95.31 106 PRO A N 1
ATOM 830 C CA . PRO A 1 106 ? 26.623 -5.802 -40.443 1.00 95.31 106 PRO A CA 1
ATOM 831 C C . PRO A 1 106 ? 27.755 -5.021 -41.121 1.00 95.31 106 PRO A C 1
ATOM 833 O O . PRO A 1 106 ? 28.910 -5.065 -40.694 1.00 95.31 106 PRO A O 1
ATOM 836 N N . VAL A 1 107 ? 27.412 -4.290 -42.184 1.00 95.31 107 VAL A N 1
ATOM 837 C CA . VAL A 1 107 ? 28.358 -3.759 -43.183 1.00 95.31 107 VAL A CA 1
ATOM 838 C C . VAL A 1 107 ? 29.459 -2.875 -42.585 1.00 95.31 107 VAL A C 1
ATOM 840 O O . VAL A 1 107 ? 30.636 -3.056 -42.906 1.00 95.31 107 VAL A O 1
ATOM 843 N N . HIS A 1 108 ? 29.116 -1.922 -41.717 1.00 96.94 108 HIS A N 1
ATOM 844 C CA . HIS A 1 108 ? 30.084 -0.974 -41.158 1.00 96.94 108 HIS A CA 1
ATOM 845 C C . HIS A 1 108 ? 30.956 -1.618 -40.081 1.00 96.94 108 HIS A C 1
ATOM 847 O O . HIS A 1 108 ? 32.167 -1.390 -40.069 1.00 96.94 108 HIS A O 1
ATOM 853 N N . ALA A 1 109 ? 30.366 -2.466 -39.236 1.00 96.31 109 ALA A N 1
ATOM 854 C CA . ALA A 1 109 ? 31.106 -3.243 -38.246 1.00 96.31 109 ALA A CA 1
ATOM 855 C C . ALA A 1 109 ? 32.090 -4.209 -38.925 1.00 96.31 109 ALA A C 1
ATOM 857 O O . ALA A 1 109 ? 33.261 -4.262 -38.555 1.00 96.31 109 ALA A O 1
ATOM 858 N N . LYS A 1 110 ? 31.653 -4.903 -39.984 1.00 96.44 110 LYS A N 1
ATOM 859 C CA . LYS A 1 110 ? 32.502 -5.782 -40.796 1.00 96.44 110 LYS A CA 1
ATOM 860 C C . LYS A 1 110 ? 33.659 -5.016 -41.445 1.00 96.44 110 LYS A C 1
ATOM 862 O O . LYS A 1 110 ? 34.798 -5.474 -41.388 1.00 96.44 110 LYS A O 1
ATOM 867 N N . ARG A 1 111 ? 33.386 -3.843 -42.034 1.00 96.62 111 ARG A N 1
ATOM 868 C CA . ARG A 1 111 ? 34.409 -2.968 -42.638 1.00 96.62 111 ARG A CA 1
ATOM 869 C C . ARG A 1 111 ? 35.472 -2.566 -41.618 1.00 96.62 111 ARG A C 1
ATOM 871 O O . ARG A 1 111 ? 36.658 -2.717 -41.890 1.00 96.62 111 ARG A O 1
ATOM 878 N N . TRP A 1 112 ? 35.049 -2.044 -40.469 1.00 97.75 112 TRP A N 1
ATOM 879 C CA . TRP A 1 112 ? 35.952 -1.615 -39.400 1.00 97.75 112 TRP A CA 1
ATOM 880 C C . TRP A 1 112 ? 36.768 -2.789 -38.842 1.00 97.75 112 TRP A C 1
ATOM 882 O O . TRP A 1 112 ? 37.984 -2.682 -38.710 1.00 97.75 112 TRP A O 1
ATOM 892 N N . TYR A 1 113 ? 36.133 -3.941 -38.614 1.00 96.38 113 TYR A N 1
ATOM 893 C CA . TYR A 1 113 ? 36.814 -5.138 -38.124 1.00 96.38 113 TYR A CA 1
ATOM 894 C C . TYR A 1 113 ? 37.899 -5.615 -39.097 1.00 96.38 113 TYR A C 1
ATOM 896 O O . TYR A 1 113 ? 39.036 -5.847 -38.691 1.00 96.38 113 TYR A O 1
ATOM 904 N N . GLY A 1 114 ? 37.578 -5.684 -40.395 1.00 94.75 114 GLY A N 1
ATOM 905 C CA . GLY A 1 114 ? 38.546 -6.031 -41.438 1.00 94.75 114 GLY A CA 1
ATOM 906 C C . GLY A 1 114 ? 39.674 -5.004 -41.577 1.00 94.75 114 GLY A C 1
ATOM 907 O O . GLY A 1 114 ? 40.823 -5.380 -41.795 1.00 94.75 114 GLY A O 1
ATOM 908 N N . PHE A 1 115 ? 39.373 -3.713 -41.396 1.00 95.69 115 PHE A N 1
ATOM 909 C CA . PHE A 1 115 ? 40.382 -2.653 -41.368 1.00 95.69 115 PHE A CA 1
ATOM 910 C C . PHE A 1 115 ? 41.390 -2.840 -40.224 1.00 95.69 115 PHE A C 1
ATOM 912 O O . PHE A 1 115 ? 42.587 -2.653 -40.442 1.00 95.69 115 PHE A O 1
ATOM 919 N N . LEU A 1 116 ? 40.941 -3.246 -39.032 1.00 95.88 116 LEU A N 1
ATOM 920 C CA . LEU A 1 116 ? 41.842 -3.563 -37.920 1.00 95.88 116 LEU A CA 1
ATOM 921 C C . LEU A 1 116 ? 42.635 -4.850 -38.176 1.00 95.88 116 LEU A C 1
ATOM 923 O O . LEU A 1 116 ? 43.850 -4.861 -37.994 1.00 95.88 116 LEU A O 1
ATOM 927 N N . GLU A 1 117 ? 41.992 -5.915 -38.668 1.00 93.44 117 GLU A N 1
ATOM 928 C CA . GLU A 1 117 ? 42.670 -7.187 -38.972 1.00 93.44 117 GLU A CA 1
ATOM 929 C C . GLU A 1 117 ? 43.719 -7.089 -40.088 1.00 93.44 117 GLU A C 1
ATOM 931 O O . GLU A 1 117 ? 44.638 -7.906 -40.149 1.00 93.44 117 GLU A O 1
ATOM 936 N N . ALA A 1 118 ? 43.631 -6.083 -40.957 1.00 93.19 118 ALA A N 1
ATOM 937 C CA . ALA A 1 118 ? 44.648 -5.825 -41.972 1.00 93.19 118 ALA A CA 1
ATOM 938 C C . ALA A 1 118 ? 45.970 -5.284 -41.388 1.00 93.19 118 ALA A C 1
ATOM 940 O O . ALA A 1 118 ? 46.995 -5.302 -42.069 1.00 93.19 118 ALA A O 1
ATOM 941 N N . GLN A 1 119 ? 45.974 -4.803 -40.141 1.00 93.25 119 GLN A N 1
ATOM 942 C CA . GLN A 1 119 ? 47.149 -4.200 -39.516 1.00 93.25 119 GLN A CA 1
ATOM 943 C C . GLN A 1 119 ? 48.034 -5.257 -38.836 1.00 93.25 119 GLN A C 1
ATOM 945 O O . GLN A 1 119 ? 47.552 -6.150 -38.136 1.00 93.25 119 GLN A O 1
ATOM 950 N N . GLY A 1 120 ? 49.358 -5.114 -38.964 1.00 90.25 120 GLY A N 1
ATOM 951 C CA . GLY A 1 120 ? 50.325 -6.115 -38.487 1.00 90.25 120 GLY A CA 1
ATOM 952 C C . GLY A 1 120 ? 50.237 -6.438 -36.988 1.00 90.25 120 GLY A C 1
ATOM 953 O O . GLY A 1 120 ? 50.434 -7.587 -36.593 1.00 90.25 120 GLY A O 1
ATOM 954 N N . ALA A 1 121 ? 49.877 -5.461 -36.147 1.00 88.75 121 ALA A N 1
ATOM 955 C CA . ALA A 1 121 ? 49.688 -5.677 -34.711 1.00 88.75 121 ALA A CA 1
ATOM 956 C C . ALA A 1 121 ? 48.570 -6.698 -34.427 1.00 88.75 121 ALA A C 1
ATOM 958 O O . ALA A 1 121 ? 48.782 -7.655 -33.678 1.00 88.75 121 ALA A O 1
ATOM 959 N N . PHE A 1 122 ? 47.419 -6.549 -35.085 1.00 91.94 122 PHE A N 1
ATOM 960 C CA . PHE A 1 122 ? 46.262 -7.432 -34.939 1.00 91.94 122 PHE A CA 1
ATOM 961 C C . PHE A 1 122 ? 46.495 -8.801 -35.584 1.00 91.94 122 PHE A C 1
ATOM 963 O O . PHE A 1 122 ? 46.131 -9.822 -35.000 1.00 91.94 122 PHE A O 1
ATOM 970 N N . GLN A 1 123 ? 47.191 -8.852 -36.725 1.00 88.56 123 GLN A N 1
ATOM 971 C CA . GLN A 1 123 ? 47.621 -10.117 -37.336 1.00 88.56 123 GLN A CA 1
ATOM 972 C C . GLN A 1 123 ? 48.542 -10.914 -36.408 1.00 88.56 123 GLN A C 1
ATOM 974 O O . GLN A 1 123 ? 48.402 -12.132 -36.297 1.00 88.56 123 GLN A O 1
ATOM 979 N N . SER A 1 124 ? 49.442 -10.235 -35.684 1.00 89.31 124 SER A N 1
ATOM 980 C CA . SER A 1 124 ? 50.331 -10.888 -34.715 1.00 89.31 124 SER A CA 1
ATOM 981 C C . SER A 1 124 ? 49.565 -11.538 -33.559 1.00 89.31 124 SER A C 1
ATOM 983 O O . SER A 1 124 ? 49.956 -12.609 -33.087 1.00 89.31 124 SER A O 1
ATOM 985 N N . VAL A 1 125 ? 48.459 -10.916 -33.128 1.00 86.44 125 VAL A N 1
ATOM 986 C CA . VAL A 1 125 ? 47.550 -11.479 -32.124 1.00 86.44 125 VAL A CA 1
ATOM 987 C C . VAL A 1 125 ? 46.798 -12.656 -32.727 1.00 86.44 125 VAL A C 1
ATOM 989 O O . VAL A 1 125 ? 46.807 -13.730 -32.137 1.00 86.44 125 VAL A O 1
ATOM 992 N N . GLY A 1 126 ? 46.228 -12.498 -33.925 1.00 81.19 126 GLY A N 1
ATOM 993 C CA . GLY A 1 126 ? 45.515 -13.558 -34.638 1.00 81.19 126 GLY A CA 1
ATOM 994 C C . GLY A 1 126 ? 46.350 -14.826 -34.844 1.00 81.19 126 GLY A C 1
ATOM 995 O O . GLY A 1 126 ? 45.857 -15.919 -34.591 1.00 81.19 126 GLY A O 1
ATOM 996 N N . ALA A 1 127 ? 47.632 -14.696 -35.203 1.00 78.81 127 ALA A N 1
ATOM 997 C CA . ALA A 1 127 ? 48.548 -15.828 -35.386 1.00 78.81 127 ALA A CA 1
ATOM 998 C C . ALA A 1 127 ? 48.845 -16.603 -34.087 1.00 78.81 127 ALA A C 1
ATOM 1000 O O . ALA A 1 127 ? 49.215 -17.774 -34.128 1.00 78.81 127 ALA A O 1
ATOM 1001 N N . LYS A 1 128 ? 48.691 -15.948 -32.931 1.00 82.56 128 LYS A N 1
ATOM 1002 C CA . LYS A 1 128 ? 48.883 -16.532 -31.593 1.00 82.56 128 LYS A CA 1
ATOM 1003 C C . LYS A 1 128 ? 47.560 -16.856 -30.901 1.00 82.56 128 LYS A C 1
ATOM 1005 O O . LYS A 1 128 ? 47.560 -17.422 -29.808 1.00 82.56 128 LYS A O 1
ATOM 1010 N N . TRP A 1 129 ? 46.441 -16.496 -31.522 1.00 78.19 129 TRP A N 1
ATOM 1011 C CA . TRP A 1 129 ? 45.106 -16.735 -31.008 1.00 78.19 129 TRP A CA 1
ATOM 1012 C C . TRP A 1 129 ? 44.739 -18.194 -31.266 1.00 78.19 129 TRP A C 1
ATOM 1014 O O . TRP A 1 129 ? 44.177 -18.547 -32.301 1.00 78.19 129 TRP A O 1
ATOM 1024 N N . ILE A 1 130 ? 45.112 -19.070 -30.334 1.00 62.53 130 ILE A N 1
ATOM 1025 C CA . ILE A 1 130 ? 44.764 -20.487 -30.409 1.00 62.53 130 ILE A CA 1
ATOM 1026 C C . ILE A 1 130 ? 43.238 -20.596 -30.330 1.00 62.53 130 ILE A C 1
ATOM 1028 O O . ILE A 1 130 ? 42.635 -20.250 -29.312 1.00 62.53 130 ILE A O 1
ATOM 1032 N N . ALA A 1 131 ? 42.619 -21.103 -31.400 1.00 54.44 131 ALA A N 1
ATOM 1033 C CA . ALA A 1 131 ? 41.226 -21.537 -31.416 1.00 54.44 131 ALA A CA 1
ATOM 1034 C C . ALA A 1 131 ? 41.060 -22.727 -30.449 1.00 54.44 131 ALA A C 1
ATOM 1036 O O . ALA A 1 131 ? 41.109 -23.888 -30.845 1.00 54.44 131 ALA A O 1
ATOM 1037 N N . GLY A 1 132 ? 40.984 -22.438 -29.148 1.00 49.97 132 GLY A N 1
ATOM 1038 C CA . GLY A 1 132 ? 41.033 -23.458 -28.099 1.00 49.97 132 GLY A CA 1
ATOM 1039 C C . GLY A 1 132 ? 41.145 -22.953 -26.655 1.00 49.97 132 GLY A C 1
ATOM 1040 O O . GLY A 1 132 ? 41.512 -23.739 -25.787 1.00 49.97 132 GLY A O 1
ATOM 1041 N N . ALA A 1 133 ? 40.839 -21.686 -26.356 1.00 38.50 133 ALA A N 1
ATOM 1042 C CA . ALA A 1 133 ? 40.558 -21.265 -24.976 1.00 38.50 133 ALA A CA 1
ATOM 1043 C C . ALA A 1 133 ? 39.174 -21.809 -24.561 1.00 38.50 133 ALA A C 1
ATOM 1045 O O . ALA A 1 133 ? 38.331 -22.006 -25.440 1.00 38.50 133 ALA A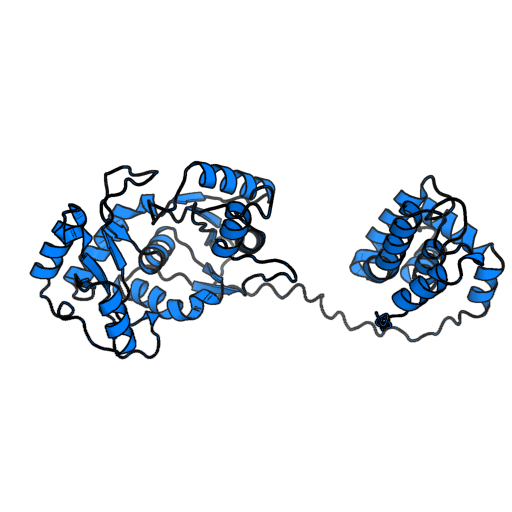 O 1
ATOM 1046 N N . PRO A 1 134 ? 38.966 -22.155 -23.274 1.00 36.78 134 PRO A N 1
ATOM 1047 C CA . PRO A 1 134 ? 38.025 -23.188 -22.859 1.00 36.78 134 PRO A CA 1
ATOM 1048 C C . PRO A 1 134 ? 36.660 -22.914 -23.462 1.00 36.78 134 PRO A C 1
ATOM 1050 O O . PRO A 1 134 ? 36.185 -21.781 -23.390 1.00 36.78 134 PRO A O 1
ATOM 1053 N N . LYS A 1 135 ? 36.023 -23.965 -24.008 1.00 37.97 135 LYS A N 1
ATOM 1054 C CA . LYS A 1 135 ? 34.572 -23.978 -24.183 1.00 37.97 135 LYS A CA 1
ATOM 1055 C C . LYS A 1 135 ? 34.031 -23.371 -22.902 1.00 37.97 135 LYS A C 1
ATOM 1057 O O . LYS A 1 135 ? 34.126 -24.010 -21.850 1.00 37.97 135 LYS A O 1
ATOM 1062 N N . VAL A 1 136 ? 33.520 -22.139 -22.976 1.00 37.00 136 VAL A N 1
ATOM 1063 C CA . VAL A 1 136 ? 32.540 -21.680 -22.011 1.00 37.00 136 VAL A CA 1
ATOM 1064 C C . VAL A 1 136 ? 31.554 -22.818 -22.085 1.00 37.00 136 VAL A C 1
ATOM 1066 O O . VAL A 1 136 ? 30.946 -23.033 -23.138 1.00 37.00 136 VAL A O 1
ATOM 1069 N N . LYS A 1 137 ? 31.553 -23.683 -21.056 1.00 30.00 137 LYS A N 1
ATOM 1070 C CA . LYS A 1 137 ? 30.508 -24.684 -20.923 1.00 30.00 137 LYS A CA 1
ATOM 1071 C C . LYS A 1 137 ? 29.281 -23.860 -21.216 1.00 30.00 137 LYS A C 1
ATOM 1073 O O . LYS A 1 137 ? 29.114 -22.827 -20.561 1.00 30.00 137 LYS A O 1
ATOM 1078 N N . MET A 1 138 ? 28.502 -24.253 -22.226 1.00 34.78 138 MET A N 1
ATOM 1079 C CA . MET A 1 138 ? 27.111 -23.866 -22.219 1.00 34.78 138 MET A CA 1
ATOM 1080 C C . MET A 1 138 ? 26.707 -24.191 -20.794 1.00 34.78 138 MET A C 1
ATOM 1082 O O . MET A 1 138 ? 26.670 -25.362 -20.405 1.00 34.78 138 MET A O 1
ATOM 1086 N N . ALA A 1 139 ? 26.582 -23.153 -19.966 1.00 34.56 139 ALA A N 1
ATOM 1087 C CA . ALA A 1 139 ? 25.751 -23.247 -18.811 1.00 34.56 139 ALA A CA 1
ATOM 1088 C C . ALA A 1 139 ? 24.467 -23.663 -19.497 1.00 34.56 139 ALA A C 1
ATOM 1090 O O . ALA A 1 139 ? 23.907 -22.857 -20.240 1.00 34.56 139 ALA A O 1
ATOM 1091 N N . THR A 1 140 ? 24.149 -24.967 -19.411 1.00 31.86 140 THR A N 1
ATOM 1092 C CA . THR A 1 140 ? 22.800 -25.503 -19.587 1.00 31.86 140 THR A CA 1
ATOM 1093 C C . THR A 1 140 ? 21.937 -24.368 -19.170 1.00 31.86 140 THR A C 1
ATOM 1095 O O . THR A 1 140 ? 22.096 -24.033 -17.989 1.00 31.86 140 THR A O 1
ATOM 1098 N N . GLU A 1 141 ? 21.272 -23.713 -20.138 1.00 39.69 141 GLU A N 1
ATOM 1099 C CA . GLU A 1 141 ? 20.704 -22.387 -19.950 1.00 39.69 141 GLU A CA 1
ATOM 1100 C C . GLU A 1 141 ? 20.212 -22.376 -18.521 1.00 39.69 141 GLU A C 1
ATOM 1102 O O . GLU A 1 141 ? 19.232 -23.050 -18.181 1.00 39.69 141 GLU A O 1
ATOM 1107 N N . LYS A 1 142 ? 20.956 -21.711 -17.620 1.00 37.78 142 LYS A N 1
ATOM 1108 C CA . LYS A 1 142 ? 20.275 -21.222 -16.450 1.00 37.78 142 LYS A CA 1
ATOM 1109 C C . LYS A 1 142 ? 19.403 -20.249 -17.177 1.00 37.78 142 LYS A C 1
ATOM 1111 O O . LYS A 1 142 ? 19.930 -19.222 -17.614 1.00 37.78 142 LYS A O 1
ATOM 1116 N N . LYS A 1 143 ? 18.156 -20.687 -17.464 1.00 34.94 143 LYS A N 1
ATOM 1117 C CA . LYS A 1 143 ? 17.050 -19.833 -17.870 1.00 34.94 143 LYS A CA 1
ATOM 1118 C C . LYS A 1 143 ? 17.424 -18.543 -17.217 1.00 34.94 143 LYS A C 1
ATOM 1120 O O . LYS A 1 143 ? 17.622 -18.589 -15.991 1.00 34.94 143 LYS A O 1
ATOM 1125 N N . ALA A 1 144 ? 17.698 -17.514 -18.030 1.00 36.31 144 ALA A N 1
ATOM 1126 C CA . ALA A 1 144 ? 18.007 -16.205 -17.492 1.00 36.31 144 ALA A CA 1
ATOM 1127 C C . ALA A 1 144 ? 17.120 -16.085 -16.264 1.00 36.31 144 ALA A C 1
ATOM 1129 O O . ALA A 1 144 ? 15.941 -16.445 -16.359 1.00 36.31 144 ALA A O 1
ATOM 1130 N N . ASP A 1 145 ? 17.682 -15.785 -15.099 1.00 39.25 145 ASP A N 1
ATOM 1131 C CA . ASP A 1 145 ? 16.846 -15.572 -13.929 1.00 39.25 145 ASP A CA 1
ATOM 1132 C C . ASP A 1 145 ? 16.128 -14.230 -14.175 1.00 39.25 145 ASP A C 1
ATOM 1134 O O . ASP A 1 145 ? 16.328 -13.247 -13.475 1.00 39.25 145 ASP A O 1
ATOM 1138 N N . VAL A 1 146 ? 15.334 -14.145 -15.259 1.00 42.31 146 VAL A N 1
ATOM 1139 C CA . VAL A 1 146 ? 14.031 -13.511 -15.269 1.00 42.31 146 VAL A CA 1
ATOM 1140 C C . VAL A 1 146 ? 13.373 -14.150 -14.077 1.00 42.31 146 VAL A C 1
ATOM 1142 O O . VAL A 1 146 ? 12.836 -15.254 -14.198 1.00 42.31 146 VAL A O 1
ATOM 1145 N N . GLY A 1 147 ? 13.586 -13.517 -12.915 1.00 40.56 147 GLY A N 1
ATOM 1146 C CA . GLY A 1 147 ? 13.125 -14.009 -11.633 1.00 40.56 147 GLY A CA 1
ATOM 1147 C C . GLY A 1 147 ? 11.740 -14.554 -11.873 1.00 40.56 147 GLY A C 1
ATOM 1148 O O . GLY A 1 147 ? 10.906 -13.828 -12.416 1.00 40.56 147 GLY A O 1
ATOM 1149 N N . LYS A 1 148 ? 11.565 -15.863 -11.658 1.00 45.66 148 LYS A N 1
ATOM 1150 C CA . LYS A 1 148 ? 10.319 -16.544 -12.009 1.00 45.66 148 LYS A CA 1
ATOM 1151 C C . LYS A 1 148 ? 9.181 -15.709 -11.436 1.00 45.66 148 LYS A C 1
ATOM 1153 O O . LYS A 1 148 ? 9.033 -15.648 -10.217 1.00 45.66 148 LYS A O 1
ATOM 1158 N N . PHE A 1 149 ? 8.429 -15.031 -12.303 1.00 61.03 149 PHE A N 1
ATOM 1159 C CA . PHE A 1 149 ? 7.209 -14.364 -11.884 1.00 61.03 149 PHE A CA 1
ATOM 1160 C C . PHE A 1 149 ? 6.329 -15.468 -11.315 1.00 61.03 149 PHE A C 1
ATOM 1162 O O . PHE A 1 149 ? 6.146 -16.513 -11.946 1.00 61.03 149 PHE A O 1
ATOM 1169 N N . VAL A 1 150 ? 5.960 -15.307 -10.051 1.00 63.16 150 VAL A N 1
ATOM 1170 C CA . VAL A 1 150 ? 5.454 -16.420 -9.259 1.00 63.16 150 VAL A CA 1
ATOM 1171 C C . VAL A 1 150 ? 4.025 -16.727 -9.686 1.00 63.16 150 VAL A C 1
ATOM 1173 O O . VAL A 1 150 ? 3.261 -15.826 -10.035 1.00 63.16 150 VAL A O 1
ATOM 1176 N N . GLU A 1 151 ? 3.668 -18.008 -9.673 1.00 74.88 151 GLU A N 1
ATOM 1177 C CA . GLU A 1 151 ? 2.286 -18.425 -9.863 1.00 74.88 151 GLU A CA 1
ATOM 1178 C C . GLU A 1 151 ? 1.440 -17.869 -8.716 1.00 74.88 151 GLU A C 1
ATOM 1180 O O . GLU A 1 151 ? 1.632 -18.210 -7.548 1.00 74.88 151 GLU A O 1
ATOM 1185 N N . LEU A 1 152 ? 0.521 -16.971 -9.065 1.00 84.75 152 LEU A N 1
ATOM 1186 C CA . LEU A 1 152 ? -0.460 -16.438 -8.138 1.00 84.75 152 LEU A CA 1
ATOM 1187 C C . LEU A 1 152 ? -1.396 -17.581 -7.684 1.00 84.75 152 LEU A C 1
ATOM 1189 O O . LEU A 1 152 ? -1.954 -18.286 -8.533 1.00 84.75 152 LEU A O 1
ATOM 1193 N N . PRO A 1 153 ? -1.568 -17.802 -6.371 1.00 84.75 153 PRO A N 1
ATOM 1194 C CA . PRO A 1 153 ? -2.324 -18.938 -5.858 1.00 84.75 153 PRO A CA 1
ATOM 1195 C C . PRO A 1 153 ? -3.801 -18.836 -6.247 1.00 84.75 153 PRO A C 1
ATOM 1197 O O . PRO A 1 153 ? -4.473 -17.860 -5.938 1.00 84.75 153 PRO A O 1
ATOM 1200 N N . GLY A 1 154 ? -4.325 -19.866 -6.915 1.00 84.69 154 GLY A N 1
ATOM 1201 C CA . GLY A 1 154 ? -5.718 -19.871 -7.373 1.00 84.69 154 GLY A CA 1
ATOM 1202 C C . GLY A 1 154 ? -6.006 -18.875 -8.502 1.00 84.69 154 GLY A C 1
ATOM 1203 O O . GLY A 1 154 ? -7.169 -18.563 -8.755 1.00 84.69 154 GLY A O 1
ATOM 1204 N N . ALA A 1 155 ? -4.976 -18.361 -9.182 1.00 89.00 155 ALA A N 1
ATOM 1205 C CA . ALA A 1 155 ? -5.169 -17.504 -10.338 1.00 89.00 155 ALA A CA 1
ATOM 1206 C C . ALA A 1 155 ? -5.724 -18.285 -11.530 1.00 89.00 155 ALA A C 1
ATOM 1208 O O . ALA A 1 155 ? -5.153 -19.271 -11.993 1.00 89.00 155 ALA A O 1
ATOM 1209 N N . GLU A 1 156 ? -6.828 -17.779 -12.068 1.00 89.44 156 GLU A N 1
ATOM 1210 C CA . GLU A 1 156 ? -7.466 -18.297 -13.269 1.00 89.44 156 GLU A CA 1
ATOM 1211 C C . GLU A 1 156 ? -7.407 -17.247 -14.383 1.00 89.44 156 GLU A C 1
ATOM 1213 O O . GLU A 1 156 ? -7.644 -16.054 -14.163 1.00 89.44 156 GLU A O 1
ATOM 1218 N N . MET A 1 157 ? -7.114 -17.702 -15.601 1.00 91.50 157 MET A N 1
ATOM 1219 C CA . MET A 1 157 ? -7.081 -16.856 -16.794 1.00 91.50 157 MET A CA 1
ATOM 1220 C C . MET A 1 157 ? -8.430 -16.141 -16.983 1.00 91.50 157 MET A C 1
ATOM 1222 O O . MET A 1 157 ? -9.487 -16.766 -16.942 1.00 91.50 157 MET A O 1
ATOM 1226 N N . GLY A 1 158 ? -8.401 -14.827 -17.189 1.00 92.69 158 GLY A N 1
ATOM 1227 C CA . GLY A 1 158 ? -9.578 -13.970 -17.331 1.00 92.69 158 GLY A CA 1
ATOM 1228 C C . GLY A 1 158 ? -10.217 -13.516 -16.016 1.00 92.69 158 GLY A C 1
ATOM 1229 O O . GLY A 1 158 ? -11.099 -12.661 -16.046 1.00 92.69 158 GLY A O 1
ATOM 1230 N N . LYS A 1 159 ? -9.805 -14.068 -14.865 1.00 94.94 159 LYS A N 1
ATOM 1231 C CA . LYS A 1 159 ? -10.428 -13.781 -13.559 1.00 94.94 159 LYS A CA 1
ATOM 1232 C C . LYS A 1 159 ? -9.532 -13.020 -12.590 1.00 94.94 159 LYS A C 1
ATOM 1234 O O . LYS A 1 159 ? -10.028 -12.533 -11.580 1.00 94.94 159 LYS A O 1
ATOM 1239 N N . VAL A 1 160 ? -8.232 -12.916 -12.868 1.00 96.56 160 VAL A N 1
ATOM 1240 C CA . VAL A 1 160 ? -7.306 -12.172 -12.007 1.00 96.56 160 VAL A CA 1
ATOM 1241 C C . VAL A 1 160 ? -7.676 -10.691 -12.008 1.00 96.56 160 VAL A C 1
ATOM 1243 O O . VAL A 1 160 ? -7.681 -10.040 -13.043 1.00 96.56 160 VAL A O 1
ATOM 1246 N N . ILE A 1 161 ? -7.958 -10.153 -10.831 1.00 98.12 161 ILE A N 1
ATOM 1247 C CA . ILE A 1 161 ? -8.116 -8.722 -10.573 1.00 98.12 161 ILE A CA 1
ATOM 1248 C C . ILE A 1 161 ? -7.029 -8.303 -9.586 1.00 98.12 161 ILE A C 1
ATOM 1250 O O . ILE A 1 161 ? -6.927 -8.880 -8.496 1.00 98.12 161 ILE A O 1
ATOM 1254 N N . VAL A 1 162 ? -6.223 -7.323 -9.982 1.00 97.94 162 VAL A N 1
ATOM 1255 C CA . VAL A 1 162 ? -5.138 -6.709 -9.204 1.00 97.94 162 VAL A CA 1
ATOM 1256 C C . VAL A 1 162 ? -5.357 -5.198 -9.122 1.00 97.94 162 VAL A C 1
ATOM 1258 O O . VAL A 1 162 ? -6.169 -4.647 -9.866 1.00 97.94 162 VAL A O 1
ATOM 1261 N N . ARG A 1 163 ? -4.645 -4.507 -8.226 1.00 98.06 163 ARG A N 1
ATOM 1262 C CA . ARG A 1 163 ? -4.756 -3.047 -8.097 1.00 98.06 163 ARG A CA 1
ATOM 1263 C C . ARG A 1 163 ? -3.431 -2.372 -7.802 1.00 98.06 163 ARG A C 1
ATOM 1265 O O . ARG A 1 163 ? -2.634 -2.895 -7.023 1.00 98.06 163 ARG A O 1
ATOM 1272 N N . PHE A 1 164 ? -3.257 -1.180 -8.360 1.00 97.38 164 PHE A N 1
ATOM 1273 C CA . PHE A 1 164 ? -2.229 -0.225 -7.970 1.00 97.38 164 PHE A CA 1
ATOM 1274 C C . PHE A 1 164 ? -2.896 0.894 -7.152 1.00 97.38 164 PHE A C 1
ATOM 1276 O O . PHE A 1 164 ? -3.629 1.689 -7.741 1.00 97.38 164 PHE A O 1
ATOM 1283 N N . PRO A 1 165 ? -2.701 0.927 -5.814 1.00 95.62 165 PRO A N 1
ATOM 1284 C CA . PRO A 1 165 ? -3.408 1.861 -4.949 1.00 95.62 165 PRO A CA 1
ATOM 1285 C C . PRO A 1 165 ? -2.505 2.985 -4.381 1.00 95.62 165 PRO A C 1
ATOM 1287 O O . PRO A 1 165 ? -2.111 2.902 -3.214 1.00 95.62 165 PRO A O 1
ATOM 1290 N N . PRO A 1 166 ? -2.066 3.993 -5.162 1.00 93.62 166 PRO A N 1
ATOM 1291 C CA . PRO A 1 166 ? -1.231 5.067 -4.625 1.00 93.62 166 PRO A CA 1
ATOM 1292 C C . PRO A 1 166 ? -2.022 6.063 -3.762 1.00 93.62 166 PRO A C 1
ATOM 1294 O O . PRO A 1 166 ? -3.158 6.416 -4.064 1.00 93.62 166 PRO A O 1
ATOM 1297 N N . GLU A 1 167 ? -1.373 6.590 -2.722 1.00 90.50 167 GLU A N 1
ATOM 1298 C CA . GLU A 1 167 ? -1.846 7.768 -1.981 1.00 90.50 167 GLU A CA 1
ATOM 1299 C C . GLU A 1 167 ? -1.373 9.040 -2.707 1.00 90.50 167 GLU A C 1
ATOM 1301 O O . GLU A 1 167 ? -0.170 9.190 -2.976 1.00 90.50 167 GLU A O 1
ATOM 1306 N N . ALA A 1 168 ? -2.286 9.987 -2.958 1.00 85.69 168 ALA A N 1
ATOM 1307 C CA . ALA A 1 168 ? -2.005 11.290 -3.576 1.00 85.69 168 ALA A CA 1
ATOM 1308 C C . ALA A 1 168 ? -1.311 12.277 -2.609 1.00 85.69 168 ALA A C 1
ATOM 1310 O O . ALA A 1 168 ? -1.654 13.451 -2.529 1.00 85.69 168 ALA A O 1
ATOM 1311 N N . SER A 1 169 ? -0.322 11.788 -1.854 1.00 82.75 169 SER A N 1
ATOM 1312 C CA . SER A 1 169 ? 0.436 12.523 -0.829 1.00 82.75 169 SER A CA 1
ATOM 1313 C C . SER A 1 169 ? 1.797 13.046 -1.302 1.00 82.75 169 SER A C 1
ATOM 1315 O O . SER A 1 169 ? 2.582 13.573 -0.512 1.00 82.75 169 SER A O 1
ATOM 1317 N N . GLY A 1 170 ? 2.121 12.840 -2.578 1.00 83.31 170 GLY A N 1
ATOM 1318 C CA . GLY A 1 170 ? 3.375 13.251 -3.202 1.00 83.31 170 GLY A CA 1
ATOM 1319 C C . GLY A 1 170 ? 3.661 12.460 -4.473 1.00 83.31 170 GLY A C 1
ATOM 1320 O O . GLY A 1 170 ? 3.015 11.439 -4.713 1.00 83.31 170 GLY A O 1
ATOM 1321 N N . TYR A 1 171 ? 4.667 12.908 -5.219 1.00 87.88 171 TYR A N 1
ATOM 1322 C CA . TYR A 1 171 ? 5.101 12.340 -6.496 1.00 87.88 171 TYR A CA 1
ATOM 1323 C C . TYR A 1 171 ? 5.413 10.840 -6.421 1.00 87.88 171 TYR A C 1
ATOM 1325 O O . TYR A 1 171 ? 5.833 10.308 -5.378 1.00 87.88 171 TYR A O 1
ATOM 1333 N N . LEU A 1 172 ? 5.214 10.150 -7.548 1.00 91.50 172 LEU A N 1
ATOM 1334 C CA . LEU A 1 172 ? 5.682 8.782 -7.690 1.00 91.50 172 LEU A CA 1
ATOM 1335 C C . LEU A 1 172 ? 7.213 8.758 -7.754 1.00 91.50 172 LEU A C 1
ATOM 1337 O O . LEU A 1 172 ? 7.898 9.746 -7.974 1.00 91.50 172 LEU A O 1
ATOM 1341 N N . HIS A 1 173 ? 7.763 7.577 -7.514 1.00 90.88 173 HIS A N 1
ATOM 1342 C CA . HIS A 1 173 ? 9.193 7.322 -7.634 1.00 90.88 173 HIS A CA 1
ATOM 1343 C C . HIS A 1 173 ? 9.367 5.922 -8.209 1.00 90.88 173 HIS A C 1
ATOM 1345 O O . HIS A 1 173 ? 8.416 5.138 -8.248 1.00 90.88 173 HIS A O 1
ATOM 1351 N N . ILE A 1 174 ? 10.589 5.531 -8.552 1.00 91.38 174 ILE A N 1
ATOM 1352 C CA . ILE A 1 174 ? 10.866 4.236 -9.195 1.00 91.38 174 ILE A CA 1
ATOM 1353 C C . ILE A 1 174 ? 10.329 3.009 -8.425 1.00 91.38 174 ILE A C 1
ATOM 1355 O O . ILE A 1 174 ? 9.909 2.022 -9.024 1.00 91.38 174 ILE A O 1
ATOM 1359 N N . GLY A 1 175 ? 10.249 3.074 -7.089 1.00 91.00 175 GLY A N 1
ATOM 1360 C CA . GLY A 1 175 ? 9.567 2.046 -6.287 1.00 91.00 175 GLY A CA 1
ATOM 1361 C C . GLY A 1 175 ? 8.069 1.878 -6.605 1.00 91.00 175 GLY A C 1
ATOM 1362 O O . GLY A 1 175 ? 7.585 0.749 -6.647 1.00 91.00 175 GLY A O 1
ATOM 1363 N N . HIS A 1 176 ? 7.349 2.969 -6.886 1.00 93.25 176 HIS A N 1
ATOM 1364 C CA . HIS A 1 176 ? 5.956 2.932 -7.337 1.00 93.25 176 HIS A CA 1
ATOM 1365 C C . HIS A 1 176 ? 5.852 2.411 -8.771 1.00 93.25 176 HIS A C 1
ATOM 1367 O O . HIS A 1 176 ? 4.959 1.621 -9.053 1.00 93.25 176 HIS A O 1
ATOM 1373 N N . ALA A 1 177 ? 6.803 2.761 -9.646 1.00 93.75 177 ALA A N 1
ATOM 1374 C CA . ALA A 1 177 ? 6.859 2.207 -10.998 1.00 93.75 177 ALA A CA 1
ATOM 1375 C C . ALA A 1 177 ? 6.968 0.672 -10.968 1.00 93.75 177 ALA A C 1
ATOM 1377 O O . ALA A 1 177 ? 6.227 -0.003 -11.678 1.00 93.75 177 ALA A O 1
ATOM 1378 N N . LYS A 1 178 ? 7.800 0.101 -10.077 1.00 94.00 178 LYS A N 1
ATOM 1379 C CA . LYS A 1 178 ? 7.847 -1.358 -9.852 1.00 94.00 178 LYS A CA 1
ATOM 1380 C C . LYS A 1 178 ? 6.473 -1.916 -9.471 1.00 94.00 178 LYS A C 1
ATOM 1382 O O . LYS A 1 178 ? 6.070 -2.938 -10.016 1.00 94.00 178 LYS A O 1
ATOM 1387 N N . ALA A 1 179 ? 5.770 -1.273 -8.539 1.00 94.19 179 ALA A N 1
ATOM 1388 C CA . ALA A 1 179 ? 4.451 -1.719 -8.094 1.00 94.19 179 ALA A CA 1
ATOM 1389 C C . ALA A 1 179 ? 3.412 -1.664 -9.229 1.00 94.19 179 ALA A C 1
ATOM 1391 O O . ALA A 1 179 ? 2.713 -2.649 -9.467 1.00 94.19 179 ALA A O 1
ATOM 1392 N N . ALA A 1 180 ? 3.341 -0.549 -9.957 1.00 95.75 180 ALA A N 1
ATOM 1393 C CA . ALA A 1 180 ? 2.412 -0.361 -11.067 1.00 95.75 180 ALA A CA 1
ATOM 1394 C C . ALA A 1 180 ? 2.675 -1.359 -12.206 1.00 95.75 180 ALA A C 1
ATOM 1396 O O . ALA A 1 180 ? 1.763 -2.065 -12.635 1.00 95.75 180 ALA A O 1
ATOM 1397 N N . LEU A 1 181 ? 3.937 -1.495 -12.632 1.00 95.88 181 LEU A N 1
ATOM 1398 C CA . LEU A 1 181 ? 4.341 -2.431 -13.685 1.00 95.88 181 LEU A CA 1
ATOM 1399 C C . LEU A 1 181 ? 4.110 -3.890 -13.282 1.00 95.88 181 LEU A C 1
ATOM 1401 O O . LEU A 1 181 ? 3.709 -4.692 -14.121 1.00 95.88 181 LEU A O 1
ATOM 1405 N N . LEU A 1 182 ? 4.323 -4.242 -12.010 1.00 95.12 182 LEU A N 1
ATOM 1406 C CA . LEU A 1 182 ? 4.054 -5.592 -11.519 1.00 95.12 182 LEU A CA 1
ATOM 1407 C C . LEU A 1 182 ? 2.558 -5.921 -11.571 1.00 95.12 182 LEU A C 1
ATOM 1409 O O . LEU A 1 182 ? 2.191 -7.000 -12.028 1.00 95.12 182 LEU A O 1
ATOM 1413 N N . ASN A 1 183 ? 1.689 -5.000 -11.146 1.00 96.69 183 ASN A N 1
ATOM 1414 C CA . ASN A 1 183 ? 0.248 -5.219 -11.254 1.00 96.69 183 ASN A CA 1
ATOM 1415 C C . ASN A 1 183 ? -0.185 -5.305 -12.733 1.00 96.69 183 ASN A C 1
ATOM 1417 O O . ASN A 1 183 ? -0.879 -6.249 -13.103 1.00 96.69 183 ASN A O 1
ATOM 1421 N N . GLN A 1 184 ? 0.301 -4.417 -13.610 1.00 96.44 184 GLN A N 1
ATOM 1422 C CA . GLN A 1 184 ? 0.028 -4.512 -15.052 1.00 96.44 184 GLN A CA 1
ATOM 1423 C C . GLN A 1 184 ? 0.518 -5.836 -15.661 1.00 96.44 184 GLN A C 1
ATOM 1425 O O . GLN A 1 184 ? -0.158 -6.427 -16.500 1.00 96.44 184 GLN A O 1
ATOM 1430 N N . HIS A 1 185 ? 1.677 -6.340 -15.239 1.00 95.06 185 HIS A N 1
ATOM 1431 C CA . HIS A 1 185 ? 2.193 -7.622 -15.714 1.00 95.06 185 HIS A CA 1
ATOM 1432 C C . HIS A 1 185 ? 1.205 -8.766 -15.445 1.00 95.06 185 HIS A C 1
ATOM 1434 O O . HIS A 1 185 ? 0.920 -9.554 -16.347 1.00 95.06 185 HIS A O 1
ATOM 1440 N N . TYR A 1 186 ? 0.641 -8.839 -14.235 1.00 95.00 186 TYR A N 1
ATOM 1441 C CA . TYR A 1 186 ? -0.346 -9.867 -13.898 1.00 95.00 186 TYR A CA 1
ATOM 1442 C C . TYR A 1 186 ? -1.686 -9.659 -14.606 1.00 95.00 186 TYR A C 1
ATOM 1444 O O . TYR A 1 186 ? -2.270 -10.634 -15.073 1.00 95.00 186 TYR A O 1
ATOM 1452 N N . GLN A 1 187 ? -2.141 -8.414 -14.762 1.00 95.94 187 GLN A N 1
ATOM 1453 C CA . GLN A 1 187 ? -3.300 -8.088 -15.600 1.00 95.94 187 GLN A CA 1
ATOM 1454 C C . GLN A 1 187 ? -3.112 -8.631 -17.027 1.00 95.94 187 GLN A C 1
ATOM 1456 O O . GLN A 1 187 ? -3.951 -9.386 -17.509 1.00 95.94 187 GLN A O 1
ATOM 1461 N N . VAL A 1 188 ? -1.999 -8.316 -17.694 1.00 95.19 188 VAL A N 1
ATOM 1462 C CA . VAL A 1 188 ? -1.756 -8.723 -19.088 1.00 95.19 188 VAL A CA 1
ATOM 1463 C C . VAL A 1 188 ? -1.600 -10.240 -19.213 1.00 95.19 188 VAL A C 1
ATOM 1465 O O . VAL A 1 188 ? -2.270 -10.864 -20.038 1.00 95.19 188 VAL A O 1
ATOM 1468 N N . ASN A 1 189 ? -0.759 -10.854 -18.378 1.00 93.12 189 ASN A N 1
ATOM 1469 C CA . ASN A 1 189 ? -0.436 -12.277 -18.501 1.00 93.12 189 ASN A CA 1
ATOM 1470 C C . ASN A 1 189 ? -1.609 -13.194 -18.169 1.00 93.12 189 ASN A C 1
ATOM 1472 O O . ASN A 1 189 ? -1.734 -14.260 -18.768 1.00 93.12 189 ASN A O 1
ATOM 1476 N N . PHE A 1 190 ? -2.476 -12.777 -17.247 1.00 93.62 190 PHE A N 1
ATOM 1477 C CA . PHE A 1 190 ? -3.675 -13.530 -16.898 1.00 93.62 190 PHE A CA 1
ATOM 1478 C C . PHE A 1 190 ? -4.919 -13.041 -17.638 1.00 93.62 190 PHE A C 1
ATOM 1480 O O . PHE A 1 190 ? -6.008 -13.501 -17.309 1.00 93.62 190 PHE A O 1
ATOM 1487 N N . LYS A 1 191 ? -4.799 -12.128 -18.616 1.00 95.19 191 LYS A N 1
ATOM 1488 C CA . LYS A 1 191 ? -5.948 -11.477 -19.283 1.00 95.19 191 LYS A CA 1
ATOM 1489 C C . LYS A 1 191 ? -6.982 -10.959 -18.270 1.00 95.19 191 LYS A C 1
ATOM 1491 O O . LYS A 1 191 ? -8.187 -11.085 -18.470 1.00 95.19 191 LYS A O 1
ATOM 1496 N N . GLY A 1 192 ? -6.473 -10.494 -17.137 1.00 96.19 192 GLY A N 1
ATOM 1497 C CA . GLY A 1 192 ? -7.216 -10.036 -15.982 1.00 96.19 192 GLY A CA 1
ATOM 1498 C C . GLY A 1 192 ? -7.526 -8.547 -16.054 1.00 96.19 192 GLY A C 1
ATOM 1499 O O . GLY A 1 192 ? -7.510 -7.953 -17.129 1.00 96.19 192 GLY A O 1
ATOM 1500 N N . LYS A 1 193 ? -7.781 -7.949 -14.888 1.00 98.19 193 LYS A N 1
ATOM 1501 C CA . LYS A 1 193 ? -8.055 -6.520 -14.734 1.00 98.19 193 LYS A CA 1
ATOM 1502 C C . LYS A 1 193 ? -7.087 -5.842 -13.770 1.00 98.19 193 LYS A C 1
ATOM 1504 O O . LYS A 1 193 ? -6.734 -6.418 -12.740 1.00 98.19 193 LYS A O 1
ATOM 1509 N N . LEU A 1 194 ? -6.712 -4.607 -14.087 1.00 98.38 194 LEU A N 1
ATOM 1510 C CA . LEU A 1 194 ? -5.969 -3.694 -13.226 1.00 98.38 194 LEU A CA 1
ATOM 1511 C C . LEU A 1 194 ? -6.872 -2.546 -12.785 1.00 98.38 194 LEU A C 1
ATOM 1513 O O . LEU A 1 194 ? -7.357 -1.776 -13.610 1.00 98.38 194 LEU A O 1
ATOM 1517 N N . ILE A 1 195 ? -7.029 -2.394 -11.477 1.00 98.44 195 ILE A N 1
ATOM 1518 C CA . ILE A 1 195 ? -7.686 -1.235 -10.876 1.00 98.44 195 ILE A CA 1
ATOM 1519 C C . ILE A 1 195 ? -6.615 -0.215 -10.488 1.00 98.44 195 ILE A C 1
ATOM 1521 O O . ILE A 1 195 ? -5.656 -0.543 -9.786 1.00 98.44 195 ILE A O 1
ATOM 1525 N N . MET A 1 196 ? -6.769 1.024 -10.937 1.00 97.25 196 MET A N 1
ATOM 1526 C CA . MET A 1 196 ? -6.039 2.167 -10.403 1.00 97.25 196 MET A CA 1
ATOM 1527 C C . MET A 1 196 ? -6.905 2.810 -9.329 1.00 97.25 196 MET A C 1
ATOM 1529 O O . MET A 1 196 ? -7.962 3.355 -9.642 1.00 97.25 196 MET A O 1
ATOM 1533 N N . ARG A 1 197 ? -6.472 2.726 -8.071 1.00 97.50 197 ARG A N 1
ATOM 1534 C CA . ARG A 1 197 ? -7.249 3.241 -6.942 1.00 97.50 197 ARG A CA 1
ATOM 1535 C C . ARG A 1 197 ? -6.492 4.343 -6.227 1.00 97.50 197 ARG A C 1
ATOM 1537 O O . ARG A 1 197 ? -5.439 4.081 -5.663 1.00 97.50 197 ARG A O 1
ATOM 1544 N N . PHE A 1 198 ? -7.024 5.553 -6.175 1.00 95.69 198 PHE A N 1
ATOM 1545 C CA . PHE A 1 198 ? -6.457 6.534 -5.256 1.00 95.69 198 PHE A CA 1
ATOM 1546 C C . PHE A 1 198 ? -6.858 6.163 -3.833 1.00 95.69 198 PHE A C 1
ATOM 1548 O O . PHE A 1 198 ? -8.044 6.085 -3.513 1.00 95.69 198 PHE A O 1
ATOM 1555 N N . ASP A 1 199 ? -5.862 5.876 -2.995 1.00 94.56 199 ASP A N 1
ATOM 1556 C CA . ASP A 1 199 ? -6.101 5.556 -1.592 1.00 94.56 199 ASP A CA 1
ATOM 1557 C C . ASP A 1 199 ? -6.203 6.840 -0.769 1.00 94.56 199 ASP A C 1
ATOM 1559 O O . ASP A 1 199 ? -5.269 7.265 -0.084 1.00 94.56 199 ASP A O 1
ATOM 1563 N N . ASP A 1 200 ? -7.352 7.485 -0.925 1.00 94.19 200 ASP A N 1
ATOM 1564 C CA . ASP A 1 200 ? -7.657 8.825 -0.458 1.00 94.19 200 ASP A CA 1
ATOM 1565 C C . ASP A 1 200 ? -8.356 8.803 0.915 1.00 94.19 200 ASP A C 1
ATOM 1567 O O . ASP A 1 200 ? -9.496 9.211 1.093 1.00 94.19 200 ASP A O 1
ATOM 1571 N N . THR A 1 201 ? -7.700 8.215 1.920 1.00 94.00 201 THR A N 1
ATOM 1572 C CA . THR A 1 201 ? -8.259 8.120 3.284 1.00 94.00 201 THR A CA 1
ATOM 1573 C C . THR A 1 201 ? -7.816 9.250 4.208 1.00 94.00 201 THR A C 1
ATOM 1575 O O . THR A 1 201 ? -8.259 9.314 5.360 1.00 94.00 201 THR A O 1
ATOM 1578 N N . ASN A 1 202 ? -6.893 10.121 3.793 1.00 92.00 202 ASN A N 1
ATOM 1579 C CA . ASN A 1 202 ? -6.283 11.119 4.661 1.00 92.00 202 ASN A CA 1
ATOM 1580 C C . ASN A 1 202 ? -6.369 12.539 4.075 1.00 92.00 202 ASN A C 1
ATOM 1582 O O . ASN A 1 202 ? -5.426 12.990 3.417 1.00 92.00 202 ASN A O 1
ATOM 1586 N N . PRO A 1 203 ? -7.401 13.316 4.460 1.00 88.88 203 PRO A N 1
ATOM 1587 C CA . PRO A 1 203 ? -7.703 14.607 3.835 1.00 88.88 203 PRO A CA 1
ATOM 1588 C C . PRO A 1 203 ? -6.590 15.659 3.981 1.00 88.88 203 PRO A C 1
ATOM 1590 O O . PRO A 1 203 ? -6.530 16.604 3.210 1.00 88.88 203 PRO A O 1
ATOM 1593 N N . GLU A 1 204 ? -5.693 15.527 4.965 1.00 84.31 204 GLU A N 1
ATOM 1594 C CA . GLU A 1 204 ? -4.592 16.482 5.182 1.00 84.31 204 GLU A CA 1
ATOM 1595 C C . GLU A 1 204 ? -3.425 16.321 4.206 1.00 84.31 204 GLU A C 1
ATOM 1597 O O . GLU A 1 204 ? -2.644 17.254 4.020 1.00 84.31 204 GLU A O 1
ATOM 1602 N N . LYS A 1 205 ? -3.231 15.115 3.666 1.00 78.06 205 LYS A N 1
ATOM 1603 C CA . LYS A 1 205 ? -2.059 14.807 2.837 1.00 78.06 205 LYS A CA 1
ATOM 1604 C C . LYS A 1 205 ? -2.351 14.892 1.352 1.00 78.06 205 LYS A C 1
ATOM 1606 O O . LYS A 1 205 ? -1.414 15.044 0.573 1.00 78.06 205 LYS A O 1
ATOM 1611 N N . GLU A 1 206 ? -3.610 14.768 0.977 1.00 77.19 206 GLU A N 1
ATOM 1612 C CA . GLU A 1 206 ? -4.023 14.690 -0.411 1.00 77.19 206 GLU A CA 1
ATOM 1613 C C . GLU A 1 206 ? -4.104 16.069 -1.050 1.00 77.19 206 GLU A C 1
ATOM 1615 O O . GLU A 1 206 ? -4.627 17.020 -0.466 1.00 77.19 206 GLU A O 1
ATOM 1620 N N . LYS A 1 207 ? -3.579 16.170 -2.271 1.00 78.75 207 LYS A N 1
ATOM 1621 C CA . LYS A 1 207 ? -3.695 17.369 -3.101 1.00 78.75 207 LYS A CA 1
ATOM 1622 C C . LYS A 1 207 ? -4.072 16.976 -4.519 1.00 78.75 207 LYS A C 1
ATOM 1624 O O . LYS A 1 207 ? -3.484 16.046 -5.069 1.00 78.75 207 LYS A O 1
ATOM 1629 N N . GLU A 1 208 ? -4.981 17.741 -5.112 1.00 80.06 208 GLU A N 1
ATOM 1630 C CA . GLU A 1 208 ? -5.427 17.568 -6.501 1.00 80.06 208 GLU A CA 1
ATOM 1631 C C . GLU A 1 208 ? -4.246 17.624 -7.490 1.00 80.06 208 GLU A C 1
ATOM 1633 O O . GLU A 1 208 ? -4.161 16.818 -8.415 1.00 80.06 208 GLU A O 1
ATOM 1638 N N . ASP A 1 209 ? -3.254 18.482 -7.220 1.00 84.12 209 ASP A N 1
ATOM 1639 C CA . ASP A 1 209 ? -2.025 18.572 -8.019 1.00 84.12 209 ASP A CA 1
ATOM 1640 C C . ASP A 1 209 ? -1.257 17.240 -8.080 1.00 84.12 209 ASP A C 1
ATOM 1642 O O . ASP A 1 209 ? -0.761 16.854 -9.139 1.00 84.12 209 ASP A O 1
ATOM 1646 N N . PHE A 1 210 ? -1.168 16.507 -6.962 1.00 86.69 210 PHE A N 1
ATOM 1647 C CA . PHE A 1 210 ? -0.471 15.219 -6.938 1.00 86.69 210 PHE A CA 1
ATOM 1648 C C . PHE A 1 210 ? -1.238 14.148 -7.703 1.00 86.69 210 PHE A C 1
ATOM 1650 O O . PHE A 1 210 ? -0.614 13.303 -8.336 1.00 86.69 210 PHE A O 1
ATOM 1657 N N . GLU A 1 211 ? -2.569 14.181 -7.667 1.00 88.06 211 GLU A N 1
ATOM 1658 C CA . GLU A 1 211 ? -3.400 13.251 -8.427 1.00 88.06 211 GLU A CA 1
ATOM 1659 C C . GLU A 1 211 ? -3.133 13.383 -9.928 1.00 88.06 211 GLU A C 1
ATOM 1661 O O . GLU A 1 211 ? -2.839 12.391 -10.599 1.00 88.06 211 GLU A O 1
ATOM 1666 N N . LYS A 1 212 ? -3.135 14.622 -10.434 1.00 89.38 212 LYS A N 1
ATOM 1667 C CA . LYS A 1 212 ? -2.845 14.909 -11.840 1.00 89.38 212 LYS A CA 1
ATOM 1668 C C . LYS A 1 212 ? -1.465 14.393 -12.252 1.00 89.38 212 LYS A C 1
ATOM 1670 O O . LYS A 1 212 ? -1.353 13.709 -13.266 1.00 89.38 212 LYS A O 1
ATOM 1675 N N . VAL A 1 213 ? -0.435 14.660 -11.448 1.00 91.56 213 VAL A N 1
ATOM 1676 C CA . VAL A 1 213 ? 0.931 14.203 -11.749 1.00 91.56 213 VAL A CA 1
ATOM 1677 C C . VAL A 1 213 ? 1.043 12.678 -11.705 1.00 91.56 213 VAL A C 1
ATOM 1679 O O . VAL A 1 213 ? 1.656 12.081 -12.584 1.00 91.56 213 VAL A O 1
ATOM 1682 N N . ILE A 1 214 ? 0.404 12.018 -10.734 1.00 93.56 214 ILE A N 1
ATOM 1683 C CA . ILE A 1 214 ? 0.380 10.550 -10.669 1.00 93.56 214 ILE A CA 1
ATOM 1684 C C . ILE A 1 214 ? -0.244 9.966 -11.945 1.00 93.56 214 ILE A C 1
ATOM 1686 O O . ILE A 1 214 ? 0.263 8.975 -12.469 1.00 93.56 214 ILE A O 1
ATOM 1690 N N . LEU A 1 215 ? -1.320 10.565 -12.465 1.00 92.56 215 LEU A N 1
ATOM 1691 C CA . LEU A 1 215 ? -1.939 10.128 -13.720 1.00 92.56 215 LEU A CA 1
ATOM 1692 C C . LEU A 1 215 ? -1.017 10.339 -14.929 1.00 92.56 215 LEU A C 1
ATOM 1694 O O . LEU A 1 215 ? -0.946 9.463 -15.794 1.00 92.56 215 LEU A O 1
ATOM 1698 N N . GLU A 1 216 ? -0.287 11.456 -14.978 1.00 94.06 216 GLU A N 1
ATOM 1699 C CA . GLU A 1 216 ? 0.720 11.726 -16.012 1.00 94.06 216 GLU A CA 1
ATOM 1700 C C . GLU A 1 216 ? 1.865 10.696 -15.971 1.00 94.06 216 GLU A C 1
ATOM 1702 O O . GLU A 1 216 ? 2.206 10.123 -17.007 1.00 94.06 216 GLU A O 1
ATOM 1707 N N . ASP A 1 21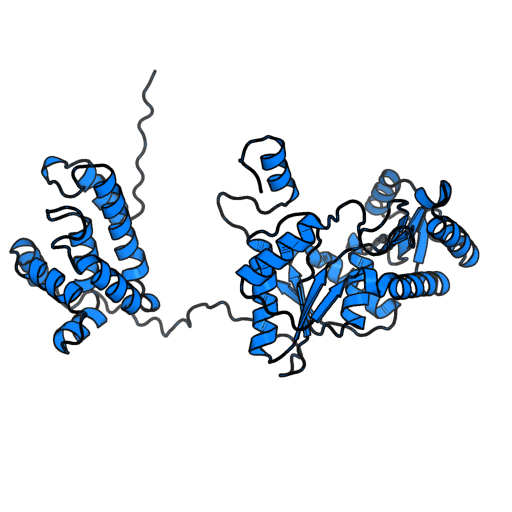7 ? 2.389 10.370 -14.785 1.00 94.19 217 ASP A N 1
ATOM 1708 C CA . ASP A 1 217 ? 3.426 9.346 -14.583 1.00 94.19 217 ASP A CA 1
ATOM 1709 C C . ASP A 1 217 ? 2.943 7.944 -14.996 1.00 94.19 217 ASP A C 1
ATOM 1711 O O . ASP A 1 217 ? 3.651 7.187 -15.666 1.00 94.19 217 ASP A O 1
ATOM 1715 N N . VAL A 1 218 ? 1.713 7.582 -14.619 1.00 94.44 218 VAL A N 1
ATOM 1716 C CA . VAL A 1 218 ? 1.070 6.311 -14.998 1.00 94.44 218 VAL A CA 1
ATOM 1717 C C . VAL A 1 218 ? 0.929 6.217 -16.522 1.00 94.44 218 VAL A C 1
ATOM 1719 O O . VAL A 1 218 ? 1.249 5.174 -17.103 1.00 94.44 218 VAL A O 1
ATOM 1722 N N . ALA A 1 219 ? 0.519 7.303 -17.183 1.00 94.19 219 ALA A N 1
ATOM 1723 C CA . ALA A 1 219 ? 0.424 7.370 -18.639 1.00 94.19 219 ALA A CA 1
ATOM 1724 C C . ALA A 1 219 ? 1.803 7.291 -19.319 1.00 94.19 219 ALA A C 1
ATOM 1726 O O . ALA A 1 219 ? 1.956 6.571 -20.312 1.00 94.19 219 ALA A O 1
ATOM 1727 N N . MET A 1 220 ? 2.813 7.970 -18.763 1.00 95.44 220 MET A N 1
ATOM 1728 C CA . MET A 1 220 ? 4.201 7.944 -19.237 1.00 95.44 220 MET A CA 1
ATOM 1729 C C . MET A 1 220 ? 4.796 6.533 -19.180 1.00 95.44 220 MET A C 1
ATOM 1731 O O . MET A 1 220 ? 5.486 6.109 -20.104 1.00 95.44 220 MET A O 1
ATOM 1735 N N . LEU A 1 221 ? 4.477 5.770 -18.132 1.00 95.38 221 LEU A N 1
ATOM 1736 C CA . LEU A 1 221 ? 4.878 4.368 -17.979 1.00 95.38 221 LEU A CA 1
ATOM 1737 C C . LEU A 1 221 ? 4.047 3.394 -18.834 1.00 95.38 221 LEU A C 1
ATOM 1739 O O . LEU A 1 221 ? 4.246 2.180 -18.745 1.00 95.38 221 LEU A O 1
ATOM 1743 N N . HIS A 1 222 ? 3.115 3.902 -19.646 1.00 95.38 222 HIS A N 1
ATOM 1744 C CA . HIS A 1 222 ? 2.180 3.114 -20.449 1.00 95.38 222 HIS A CA 1
ATOM 1745 C C . HIS A 1 222 ? 1.399 2.086 -19.619 1.00 95.38 222 HIS A C 1
ATOM 1747 O O . HIS A 1 222 ? 1.129 0.968 -20.076 1.00 95.38 222 HIS A O 1
ATOM 1753 N N . ILE A 1 223 ? 1.039 2.467 -18.392 1.00 95.94 223 ILE A N 1
ATOM 1754 C CA . ILE A 1 223 ? 0.152 1.676 -17.552 1.00 95.94 223 ILE A CA 1
ATOM 1755 C C . ILE A 1 223 ? -1.289 1.881 -18.034 1.00 95.94 223 ILE A C 1
ATOM 1757 O O . ILE A 1 223 ? -1.718 3.011 -18.260 1.00 95.94 223 ILE A O 1
ATOM 1761 N N . LYS A 1 224 ? -2.041 0.792 -18.207 1.00 94.69 224 LYS A N 1
ATOM 1762 C CA . LYS A 1 224 ? -3.412 0.785 -18.736 1.00 94.69 224 LYS A CA 1
ATOM 1763 C C . LYS A 1 224 ? -4.377 0.154 -17.729 1.00 94.69 224 LYS A C 1
ATOM 1765 O O . LYS A 1 224 ? -4.678 -1.035 -17.845 1.00 94.69 224 LYS A O 1
ATOM 1770 N N . PRO A 1 225 ? -4.855 0.921 -16.736 1.00 96.31 225 PRO A N 1
ATOM 1771 C CA . PRO A 1 225 ? -5.895 0.454 -15.829 1.00 96.31 225 PRO A CA 1
ATOM 1772 C C . PRO A 1 225 ? -7.210 0.202 -16.576 1.00 96.31 225 PRO A C 1
ATOM 1774 O O . PRO A 1 225 ? -7.578 0.966 -17.466 1.00 96.31 225 PRO A O 1
ATOM 1777 N N . ASP A 1 226 ? -7.934 -0.845 -16.187 1.00 97.75 226 ASP A N 1
ATOM 1778 C CA . ASP A 1 226 ? -9.291 -1.137 -16.670 1.00 97.75 226 ASP A CA 1
ATOM 1779 C C . ASP A 1 226 ? -10.355 -0.334 -15.915 1.00 97.75 226 ASP A C 1
ATOM 1781 O O . ASP A 1 226 ? -11.469 -0.147 -16.404 1.00 97.75 226 ASP A O 1
ATOM 1785 N N . GLN A 1 227 ? -10.028 0.103 -14.698 1.00 96.19 227 GLN A N 1
ATOM 1786 C CA . GLN A 1 227 ? -10.931 0.832 -13.822 1.00 96.19 227 GLN A CA 1
ATOM 1787 C C . GLN A 1 227 ? -10.161 1.864 -13.000 1.00 96.19 227 GLN A C 1
ATOM 1789 O O . GLN A 1 227 ? -9.043 1.600 -12.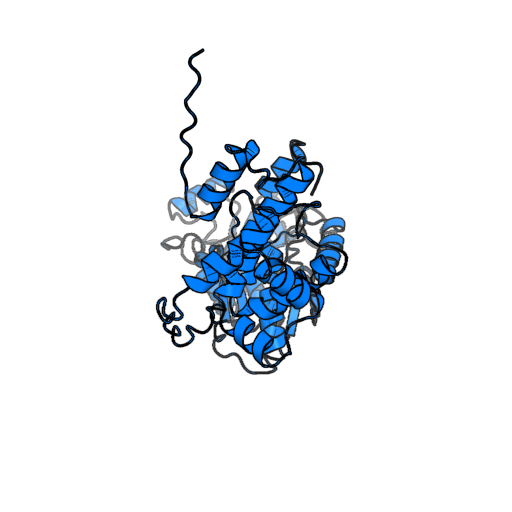554 1.00 96.19 227 GLN A O 1
ATOM 1794 N N . PHE A 1 228 ? -10.797 3.010 -12.775 1.00 96.25 228 PHE A N 1
ATOM 1795 C CA . PHE A 1 228 ? -10.350 4.035 -11.841 1.00 96.25 228 PHE A CA 1
ATOM 1796 C C . PHE A 1 228 ? -11.349 4.128 -10.694 1.00 96.25 228 PHE A C 1
ATOM 1798 O O . PHE A 1 228 ? -12.554 4.214 -10.940 1.00 96.25 228 PHE A O 1
ATOM 1805 N N . THR A 1 229 ? -10.856 4.079 -9.463 1.00 96.81 229 THR A N 1
ATOM 1806 C CA . THR A 1 229 ? -11.674 4.207 -8.253 1.00 96.81 229 THR A CA 1
ATOM 1807 C C . THR A 1 229 ? -10.966 5.044 -7.200 1.00 96.81 229 THR A C 1
ATOM 1809 O O . THR A 1 229 ? -9.767 5.321 -7.289 1.00 96.81 229 THR A O 1
ATOM 1812 N N . TYR A 1 230 ? -11.719 5.431 -6.181 1.00 96.69 230 TYR A N 1
ATOM 1813 C CA . TYR A 1 230 ? -11.206 6.099 -4.998 1.00 96.69 230 TYR A CA 1
ATOM 1814 C C . TYR A 1 230 ? -11.698 5.352 -3.765 1.00 96.69 230 TYR A C 1
ATOM 1816 O O . TYR A 1 230 ? -12.840 4.887 -3.726 1.00 96.69 230 TYR A O 1
ATOM 1824 N N . THR A 1 231 ? -10.871 5.254 -2.728 1.00 97.56 231 THR A N 1
ATOM 1825 C CA . THR A 1 231 ? -11.318 4.694 -1.446 1.00 97.56 231 THR A CA 1
ATOM 1826 C C . THR A 1 231 ? -12.511 5.489 -0.888 1.00 97.56 231 THR A C 1
ATOM 1828 O O . THR A 1 231 ? -13.431 4.899 -0.313 1.00 97.56 231 THR A O 1
ATOM 1831 N N . SER A 1 232 ? -12.552 6.804 -1.119 1.00 96.62 232 SER A N 1
ATOM 1832 C CA . SER A 1 232 ? -13.642 7.687 -0.697 1.00 96.62 232 SER A CA 1
ATOM 1833 C C . SER A 1 232 ? -14.991 7.411 -1.365 1.00 96.62 232 SER A C 1
ATOM 1835 O O . SER A 1 232 ? -16.024 7.704 -0.756 1.00 96.62 232 SER A O 1
ATOM 1837 N N . ASP A 1 233 ? -15.019 6.750 -2.531 1.00 97.31 233 ASP A N 1
ATOM 1838 C CA . ASP A 1 233 ? -16.269 6.278 -3.152 1.00 97.31 233 ASP A CA 1
ATOM 1839 C C . ASP A 1 233 ? -16.991 5.248 -2.258 1.00 97.31 233 ASP A C 1
ATOM 1841 O O . ASP A 1 233 ? -18.203 5.062 -2.357 1.00 97.31 233 ASP A O 1
ATOM 1845 N N . HIS A 1 234 ? -16.257 4.603 -1.342 1.00 98.12 234 HIS A N 1
ATOM 1846 C CA . HIS A 1 234 ? -16.751 3.534 -0.473 1.00 98.12 234 HIS A CA 1
ATOM 1847 C C . HIS A 1 234 ? -16.909 3.951 0.996 1.00 98.12 234 HIS A C 1
ATOM 1849 O O . HIS A 1 234 ? -17.234 3.102 1.829 1.00 98.12 234 HIS A O 1
ATOM 1855 N N . PHE A 1 235 ? -16.704 5.227 1.352 1.00 98.31 235 PHE A N 1
ATOM 1856 C CA . PHE A 1 235 ? -16.728 5.681 2.754 1.00 98.31 235 PHE A CA 1
ATOM 1857 C C . PHE A 1 235 ? -18.018 5.343 3.496 1.00 98.31 235 PHE A C 1
ATOM 1859 O O . PHE A 1 235 ? -17.955 4.915 4.649 1.00 98.31 235 PHE A O 1
ATOM 1866 N N . GLU A 1 236 ? -19.174 5.473 2.847 1.00 97.69 236 GLU A N 1
ATOM 1867 C CA . GLU A 1 236 ? -20.454 5.109 3.456 1.00 97.69 236 GLU A CA 1
ATOM 1868 C C . GLU A 1 236 ? -20.489 3.618 3.837 1.00 97.69 236 GLU A C 1
ATOM 1870 O O . GLU A 1 236 ? -20.886 3.254 4.944 1.00 97.69 236 GLU A O 1
ATOM 1875 N N . THR A 1 237 ? -20.021 2.745 2.944 1.00 98.31 237 THR A N 1
ATOM 1876 C CA . THR A 1 237 ? -19.961 1.297 3.175 1.00 98.31 237 THR A CA 1
ATOM 1877 C C . THR A 1 237 ? -18.951 0.942 4.265 1.00 98.31 237 THR A C 1
ATOM 1879 O O . THR A 1 237 ? -19.257 0.146 5.154 1.00 98.31 237 THR A O 1
ATOM 1882 N N . ILE A 1 238 ? -17.764 1.556 4.244 1.00 98.69 238 ILE A N 1
ATOM 1883 C CA . ILE A 1 238 ? -16.727 1.349 5.267 1.00 98.69 238 ILE A CA 1
ATOM 1884 C C . ILE A 1 238 ? -17.252 1.780 6.648 1.00 98.69 238 ILE A C 1
ATOM 1886 O O . ILE A 1 238 ? -17.048 1.075 7.638 1.00 98.69 238 ILE A O 1
ATOM 1890 N N . MET A 1 239 ? -18.006 2.880 6.714 1.00 98.44 239 MET A N 1
ATOM 1891 C CA . MET A 1 239 ? -18.621 3.371 7.948 1.00 98.44 239 MET A CA 1
ATOM 1892 C C . MET A 1 239 ? -19.696 2.413 8.478 1.00 98.44 239 MET A C 1
ATOM 1894 O O . MET A 1 239 ? -19.698 2.099 9.667 1.00 98.44 239 MET A O 1
ATOM 1898 N N . LYS A 1 240 ? -20.554 1.869 7.606 1.00 98.56 240 LYS A N 1
ATOM 1899 C CA . LYS A 1 240 ? -21.529 0.828 7.987 1.00 98.56 240 LYS A CA 1
ATOM 1900 C C . LYS A 1 240 ? -20.843 -0.420 8.550 1.00 98.56 240 LYS A C 1
ATOM 1902 O O . LYS A 1 240 ? -21.332 -1.014 9.509 1.00 98.56 240 LYS A O 1
ATOM 1907 N N . TYR A 1 241 ? -19.694 -0.814 7.998 1.00 98.75 241 TYR A N 1
ATOM 1908 C CA . TYR A 1 241 ? -18.913 -1.924 8.547 1.00 98.75 241 TYR A CA 1
ATOM 1909 C C . TYR A 1 241 ? -18.292 -1.603 9.908 1.00 98.75 241 TYR A C 1
ATOM 1911 O O . TYR A 1 241 ? -18.277 -2.471 10.779 1.00 98.75 241 TYR A O 1
ATOM 1919 N N . ALA A 1 242 ? -17.830 -0.372 10.130 1.00 98.69 242 ALA A N 1
ATOM 1920 C CA . ALA A 1 242 ? -17.384 0.067 11.450 1.00 98.69 242 ALA A CA 1
ATOM 1921 C C . ALA A 1 242 ? -18.517 -0.021 12.489 1.00 98.69 242 ALA A C 1
ATOM 1923 O O . ALA A 1 242 ? -18.321 -0.581 13.567 1.00 98.69 242 ALA A O 1
ATOM 1924 N N . GLU A 1 243 ? -19.717 0.449 12.145 1.00 98.75 243 GLU A N 1
ATOM 1925 C CA . GLU A 1 243 ? -20.899 0.374 13.014 1.00 98.75 243 GLU A CA 1
ATOM 1926 C C . GLU A 1 243 ? -21.313 -1.075 13.303 1.00 98.75 243 GLU A C 1
ATOM 1928 O O . GLU A 1 243 ? -21.597 -1.412 14.453 1.00 98.75 243 GLU A O 1
ATOM 1933 N N . LYS A 1 244 ? -21.247 -1.962 12.300 1.00 98.69 244 LYS A N 1
ATOM 1934 C CA . LYS A 1 244 ? -21.439 -3.408 12.485 1.00 98.69 244 LYS A CA 1
ATOM 1935 C C . LYS A 1 244 ? -20.452 -3.985 13.506 1.00 98.69 244 LYS A C 1
ATOM 1937 O O . LYS A 1 244 ? -20.863 -4.716 14.403 1.00 98.69 244 LYS A O 1
ATOM 1942 N N . LEU A 1 245 ? -19.162 -3.646 13.417 1.00 98.75 245 LEU A N 1
ATOM 1943 C CA . LEU A 1 245 ? -18.164 -4.132 14.380 1.00 98.75 245 LEU A CA 1
ATOM 1944 C C . LEU A 1 245 ? -18.423 -3.617 15.800 1.00 98.75 245 LEU A C 1
ATOM 1946 O O . LEU A 1 245 ? -18.209 -4.365 16.752 1.00 98.75 245 LEU A O 1
ATOM 1950 N N . ILE A 1 246 ? -18.902 -2.378 15.956 1.00 98.75 246 ILE A N 1
ATOM 1951 C CA . ILE A 1 246 ? -19.308 -1.844 17.266 1.00 98.75 246 ILE A CA 1
ATOM 1952 C C . ILE A 1 246 ? -20.483 -2.657 17.828 1.00 98.75 246 ILE A C 1
ATOM 1954 O O . ILE A 1 246 ? -20.437 -3.080 18.981 1.00 98.75 246 ILE A O 1
ATOM 1958 N N . GLN A 1 247 ? -21.509 -2.916 17.012 1.00 98.62 247 GLN A N 1
ATOM 1959 C CA . GLN A 1 247 ? -22.696 -3.685 17.411 1.00 98.62 247 GLN A CA 1
ATOM 1960 C C . GLN A 1 247 ? -22.365 -5.134 17.793 1.00 98.62 247 GLN A C 1
ATOM 1962 O O . GLN A 1 247 ? -22.941 -5.671 18.735 1.00 98.62 247 GLN A O 1
ATOM 1967 N N . GLU A 1 248 ? -21.405 -5.754 17.106 1.00 98.38 248 GLU A N 1
ATOM 1968 C CA . GLU A 1 248 ? -20.924 -7.107 17.409 1.00 98.38 248 GLU A CA 1
ATOM 1969 C C . GLU A 1 248 ? -19.904 -7.151 18.565 1.00 98.38 248 GLU A C 1
ATOM 1971 O O . GLU A 1 248 ? -19.369 -8.215 18.875 1.00 98.38 248 GLU A O 1
ATOM 1976 N N . GLY A 1 249 ? -19.592 -6.012 19.198 1.00 98.06 249 GLY A N 1
ATOM 1977 C CA . GLY A 1 249 ? -18.615 -5.928 20.290 1.00 98.06 249 GLY A CA 1
ATOM 1978 C C . GLY A 1 249 ? -17.161 -6.160 19.856 1.00 98.06 249 GLY A C 1
ATOM 1979 O O . GLY A 1 249 ? -16.297 -6.409 20.697 1.00 98.06 249 GLY A O 1
ATOM 1980 N N . LYS A 1 250 ? -16.880 -6.076 18.551 1.00 98.62 250 LYS A N 1
ATOM 1981 C CA . LYS A 1 250 ? -15.555 -6.248 17.930 1.00 98.62 250 LYS A CA 1
ATOM 1982 C C . LYS A 1 250 ? -14.814 -4.927 17.712 1.00 98.62 250 LYS A C 1
ATOM 1984 O O . LYS A 1 250 ? -13.681 -4.936 17.237 1.00 98.62 250 LYS A O 1
ATOM 1989 N N . ALA A 1 251 ? -15.430 -3.795 18.035 1.00 98.75 251 ALA A N 1
ATOM 1990 C CA . ALA A 1 251 ? -14.799 -2.482 18.025 1.00 98.75 251 ALA A CA 1
ATOM 1991 C C . ALA A 1 251 ? -15.335 -1.607 19.165 1.00 98.75 251 ALA A C 1
ATOM 1993 O O . ALA A 1 251 ? -16.465 -1.788 19.620 1.00 98.75 251 ALA A O 1
ATOM 1994 N N . TYR A 1 252 ? -14.522 -0.659 19.625 1.00 98.81 252 TYR A N 1
ATOM 1995 C CA . TYR A 1 252 ? -14.871 0.276 20.695 1.00 98.81 252 TYR A CA 1
ATOM 1996 C C . TYR A 1 252 ? -14.238 1.648 20.446 1.00 98.81 252 TYR A C 1
ATOM 1998 O O . TYR A 1 252 ? -13.203 1.754 19.783 1.00 98.81 252 TYR A O 1
ATOM 2006 N N . VAL A 1 253 ? -14.866 2.706 20.958 1.00 98.75 253 VAL A N 1
ATOM 2007 C CA . VAL A 1 253 ? -14.344 4.073 20.840 1.00 98.75 253 VAL A CA 1
ATOM 2008 C C . VAL A 1 253 ? -13.447 4.378 22.034 1.00 98.75 253 VAL A C 1
ATOM 2010 O O . VAL A 1 253 ? -13.786 4.054 23.170 1.00 98.75 253 VAL A O 1
ATOM 2013 N N . ASP A 1 254 ? -12.301 4.993 21.769 1.00 98.38 254 ASP A N 1
ATOM 2014 C CA . ASP A 1 254 ? -11.245 5.256 22.740 1.00 98.38 254 ASP A CA 1
ATOM 2015 C C . ASP A 1 254 ? -10.846 6.734 22.691 1.00 98.38 254 ASP A C 1
ATOM 2017 O O . ASP A 1 254 ? -10.484 7.238 21.624 1.00 98.38 254 ASP A O 1
ATOM 2021 N N . ASP A 1 255 ? -10.920 7.415 23.836 1.00 97.75 255 ASP A N 1
ATOM 2022 C CA . ASP A 1 255 ? -10.469 8.803 24.016 1.00 97.75 255 ASP A CA 1
ATOM 2023 C C . ASP A 1 255 ? -9.102 8.902 24.714 1.00 97.75 255 ASP A C 1
ATOM 2025 O O . ASP A 1 255 ? -8.636 9.998 25.035 1.00 97.75 255 ASP A O 1
ATOM 2029 N N . THR A 1 256 ? -8.440 7.761 24.948 1.00 97.19 256 THR A N 1
ATOM 2030 C CA . THR A 1 256 ? -7.097 7.737 25.522 1.00 97.19 256 THR A CA 1
ATOM 2031 C C . THR A 1 256 ? -6.123 8.509 24.614 1.00 97.19 256 THR A C 1
ATOM 2033 O O . THR A 1 256 ? -6.037 8.211 23.418 1.00 97.19 256 THR A O 1
ATOM 2036 N N . PRO A 1 257 ? -5.342 9.468 25.154 1.00 96.44 257 PRO A N 1
ATOM 2037 C CA . PRO A 1 257 ? -4.373 10.240 24.378 1.00 96.44 257 PRO A CA 1
ATOM 2038 C C . PRO A 1 257 ? -3.377 9.354 23.620 1.00 96.44 257 PRO A C 1
ATOM 2040 O O . PRO A 1 257 ? -2.933 8.330 24.134 1.00 96.44 257 PRO A O 1
ATOM 2043 N N . ALA A 1 258 ? -2.962 9.775 22.421 1.00 93.88 258 ALA A N 1
ATOM 2044 C CA . ALA A 1 258 ? -2.142 8.958 21.518 1.00 93.88 258 ALA A CA 1
ATOM 2045 C C . ALA A 1 258 ? -0.836 8.428 22.150 1.00 93.88 258 ALA A C 1
ATOM 2047 O O . ALA A 1 258 ? -0.500 7.257 21.972 1.00 93.88 258 ALA A O 1
ATOM 2048 N N . GLU A 1 259 ? -0.126 9.257 22.923 1.00 95.25 259 GLU A N 1
ATOM 2049 C CA . GLU A 1 259 ? 1.104 8.839 23.616 1.00 95.25 259 GLU A CA 1
ATOM 2050 C C . GLU A 1 259 ? 0.826 7.799 24.706 1.00 95.25 259 GLU A C 1
ATOM 2052 O O . GLU A 1 259 ? 1.539 6.802 24.811 1.00 95.25 259 GLU A O 1
ATOM 2057 N N . GLN A 1 260 ? -0.254 7.973 25.472 1.00 97.12 260 GLN A N 1
ATOM 2058 C CA . GLN A 1 260 ? -0.664 6.992 26.475 1.00 97.12 260 GLN A CA 1
ATOM 2059 C C . GLN A 1 260 ? -1.091 5.678 25.811 1.00 97.12 260 GLN A C 1
ATOM 2061 O O . GLN A 1 260 ? -0.650 4.611 26.224 1.00 97.12 260 GLN A O 1
ATOM 2066 N N . MET A 1 261 ? -1.874 5.748 24.734 1.00 96.31 261 MET A N 1
ATOM 2067 C CA . MET A 1 261 ? -2.305 4.579 23.968 1.00 96.31 261 MET A CA 1
ATOM 2068 C C . MET A 1 261 ? -1.115 3.781 23.425 1.00 96.31 261 MET A C 1
ATOM 2070 O O . MET A 1 261 ? -1.135 2.550 23.419 1.00 96.31 261 MET A O 1
ATOM 2074 N N . LYS A 1 262 ? -0.061 4.467 22.969 1.00 95.56 262 LYS A N 1
ATOM 2075 C CA . LYS A 1 262 ? 1.178 3.821 22.528 1.00 95.56 262 LYS A CA 1
ATOM 2076 C C . LYS A 1 262 ? 1.840 3.052 23.674 1.00 95.56 262 LYS A C 1
ATOM 2078 O O . LYS A 1 262 ? 2.163 1.881 23.490 1.00 95.56 262 LYS A O 1
ATOM 2083 N N . VAL A 1 263 ? 1.976 3.674 24.846 1.00 96.88 263 VAL A N 1
ATOM 2084 C CA . VAL A 1 263 ? 2.535 3.029 26.047 1.00 96.88 263 VAL A CA 1
ATOM 2085 C C . VAL A 1 263 ? 1.688 1.828 26.477 1.00 96.88 263 VAL A C 1
ATOM 2087 O O . VAL A 1 263 ? 2.233 0.750 26.701 1.00 96.88 263 VAL A 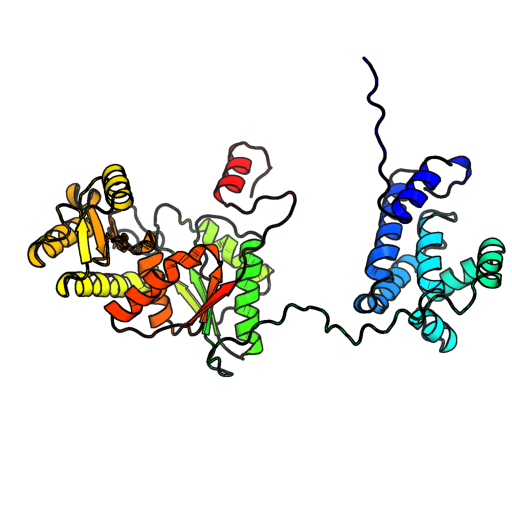O 1
ATOM 2090 N N . GLU A 1 264 ? 0.362 1.966 26.518 1.00 97.06 264 GLU A N 1
ATOM 2091 C CA . GLU A 1 264 ? -0.565 0.872 26.840 1.00 97.06 264 GLU A CA 1
ATOM 2092 C C . GLU A 1 264 ? -0.405 -0.309 25.871 1.00 97.06 264 GLU A C 1
ATOM 2094 O O . GLU A 1 264 ? -0.320 -1.461 26.298 1.00 97.06 264 GLU A O 1
ATOM 2099 N N . ARG A 1 265 ? -0.272 -0.046 24.563 1.00 96.38 265 ARG A N 1
ATOM 2100 C CA . ARG A 1 265 ? -0.024 -1.086 23.548 1.00 96.38 265 ARG A CA 1
ATOM 2101 C C . ARG A 1 265 ? 1.341 -1.755 23.697 1.00 96.38 265 ARG A C 1
ATOM 2103 O O . ARG A 1 265 ? 1.449 -2.965 23.480 1.00 96.38 265 ARG A O 1
ATOM 2110 N N . GLU A 1 266 ? 2.380 -1.005 24.049 1.00 94.69 266 GLU A N 1
ATOM 2111 C CA . GLU A 1 266 ? 3.718 -1.549 24.317 1.00 94.69 266 GLU A CA 1
ATOM 2112 C C . GLU A 1 266 ? 3.714 -2.439 25.569 1.00 94.69 266 GLU A C 1
ATOM 2114 O O . GLU A 1 266 ? 4.279 -3.534 25.545 1.00 94.69 266 GLU A O 1
ATOM 2119 N N . GLN A 1 267 ? 2.991 -2.022 26.612 1.00 97.06 267 GLN A N 1
ATOM 2120 C CA . GLN A 1 267 ? 2.844 -2.728 27.889 1.00 97.06 267 GLN A CA 1
ATOM 2121 C C . GLN A 1 267 ? 1.741 -3.800 27.896 1.00 97.06 267 GLN A C 1
ATOM 2123 O O . GLN A 1 267 ? 1.566 -4.478 28.905 1.00 97.06 267 GLN A O 1
ATOM 2128 N N . ARG A 1 268 ? 1.022 -3.989 26.779 1.00 97.25 268 ARG A N 1
ATOM 2129 C CA . ARG A 1 268 ? -0.089 -4.953 26.637 1.00 97.25 268 ARG A CA 1
ATOM 2130 C C . ARG A 1 268 ? -1.241 -4.707 27.628 1.00 97.25 268 ARG A C 1
ATOM 2132 O O . ARG A 1 268 ? -1.898 -5.649 28.062 1.00 97.25 268 ARG A O 1
ATOM 2139 N N . MET A 1 269 ? -1.490 -3.446 27.978 1.00 97.06 269 MET A N 1
ATOM 2140 C CA . MET A 1 269 ? -2.573 -3.038 28.874 1.00 97.06 269 MET A CA 1
ATOM 2141 C C . MET A 1 269 ? -3.820 -2.643 28.086 1.00 97.06 269 MET A C 1
ATOM 2143 O O . MET A 1 269 ? -3.742 -1.891 27.117 1.00 97.06 269 MET A O 1
ATOM 2147 N N . GLU A 1 270 ? -4.980 -3.137 28.511 1.00 97.56 270 GLU A N 1
ATOM 2148 C CA . GLU A 1 270 ? -6.260 -2.740 27.926 1.00 97.56 270 GLU A CA 1
ATOM 2149 C C . GLU A 1 270 ? -6.582 -1.273 28.246 1.00 97.56 270 GLU A C 1
ATOM 2151 O O . GLU A 1 270 ? -6.406 -0.828 29.381 1.00 97.56 270 GLU A O 1
ATOM 2156 N N . SER A 1 271 ? -7.118 -0.536 27.266 1.00 97.06 271 SER A N 1
ATOM 2157 C CA . SER A 1 271 ? -7.681 0.795 27.528 1.00 97.06 271 SER A CA 1
ATOM 2158 C C . SER A 1 271 ? -8.880 0.680 28.473 1.00 97.06 271 SER A C 1
ATOM 2160 O O . SER A 1 271 ? -9.695 -0.242 28.360 1.00 97.06 271 SER A O 1
ATOM 2162 N N . LYS A 1 272 ? -9.058 1.688 29.334 1.00 96.81 272 LYS A N 1
ATOM 2163 C CA . LYS A 1 272 ? -10.253 1.874 30.180 1.00 96.81 272 LYS A CA 1
ATOM 2164 C C . LYS A 1 272 ? -11.576 1.784 29.398 1.00 96.81 272 LYS A C 1
ATOM 2166 O O . LYS A 1 272 ? -12.598 1.434 29.979 1.00 96.81 272 LYS A O 1
ATOM 2171 N N . HIS A 1 273 ? -11.562 2.073 28.093 1.00 97.31 273 HIS A N 1
ATOM 2172 C CA . HIS A 1 273 ? -12.746 2.072 27.228 1.00 97.31 273 HIS A CA 1
ATOM 2173 C C . HIS A 1 273 ? -12.995 0.757 26.483 1.00 97.31 273 HIS A C 1
ATOM 2175 O O . HIS A 1 273 ? -14.064 0.579 25.899 1.00 97.31 273 HIS A O 1
ATOM 2181 N N . ARG A 1 274 ? -12.061 -0.202 26.541 1.00 97.94 274 ARG A N 1
ATOM 2182 C CA . ARG A 1 274 ? -12.135 -1.472 25.793 1.00 97.94 274 ARG A CA 1
ATOM 2183 C C . ARG A 1 274 ? -13.390 -2.296 26.098 1.00 97.94 274 ARG A C 1
ATOM 2185 O O . ARG A 1 274 ? -13.872 -3.061 25.258 1.00 97.94 274 ARG A O 1
ATOM 2192 N N . ASN A 1 275 ? -13.913 -2.155 27.314 1.00 97.38 275 ASN A N 1
ATOM 2193 C CA . ASN A 1 275 ? -15.071 -2.892 27.824 1.00 97.38 275 ASN A CA 1
ATOM 2194 C C . ASN A 1 275 ? -16.324 -2.010 27.987 1.00 97.38 275 ASN A C 1
ATOM 2196 O O . ASN A 1 275 ? -17.249 -2.391 28.701 1.00 97.38 275 ASN A O 1
ATOM 2200 N N . ASN A 1 276 ? -16.377 -0.852 27.314 1.00 97.69 276 ASN A N 1
ATOM 2201 C CA . ASN A 1 276 ? -17.607 -0.070 27.171 1.00 97.69 276 ASN A CA 1
ATOM 2202 C C . ASN A 1 276 ? -18.734 -0.929 26.566 1.00 97.69 276 ASN A C 1
ATOM 2204 O O . ASN A 1 276 ? -18.485 -1.767 25.695 1.00 97.69 276 ASN A O 1
ATOM 2208 N N . CYS A 1 277 ? -19.983 -0.675 26.969 1.00 98.06 277 CYS A N 1
ATOM 2209 C CA . CYS A 1 277 ? -21.140 -1.274 26.307 1.00 98.06 277 CYS A CA 1
ATOM 2210 C C . CYS A 1 277 ? -21.334 -0.706 24.889 1.00 98.06 277 CYS A C 1
ATOM 2212 O O . CYS A 1 277 ? -20.800 0.354 24.539 1.00 98.06 277 CYS A O 1
ATOM 2214 N N . VAL A 1 278 ? -22.117 -1.411 24.071 1.00 98.38 278 VAL A N 1
ATOM 2215 C CA . VAL A 1 278 ? -22.389 -1.041 22.672 1.00 98.38 278 VAL A CA 1
ATOM 2216 C C . VAL A 1 278 ? -22.997 0.360 22.584 1.00 98.38 278 VAL A C 1
ATOM 2218 O O . VAL A 1 278 ? -22.548 1.176 21.783 1.00 98.38 278 VAL A O 1
ATOM 2221 N N . GLU A 1 279 ? -23.951 0.684 23.456 1.00 98.38 279 GLU A N 1
ATOM 2222 C CA . GLU A 1 279 ? -24.644 1.975 23.481 1.00 98.38 279 GLU A CA 1
ATOM 2223 C C . GLU A 1 279 ? -23.672 3.122 23.759 1.00 98.38 279 GLU A C 1
ATOM 2225 O O . GLU A 1 279 ? -23.733 4.163 23.106 1.00 98.38 279 GLU A O 1
ATOM 2230 N N . LYS A 1 280 ? -22.734 2.926 24.695 1.00 98.38 280 LYS A N 1
ATOM 2231 C CA . LYS A 1 280 ? -21.720 3.933 25.019 1.00 98.38 280 LYS A CA 1
ATOM 2232 C C . LYS A 1 280 ? -20.772 4.161 23.844 1.00 98.38 280 LYS A C 1
ATOM 2234 O O . LYS A 1 280 ? -20.473 5.311 23.527 1.00 98.38 280 LYS A O 1
ATOM 2239 N N . ASN A 1 281 ? -20.332 3.092 23.180 1.00 98.69 281 ASN A N 1
ATOM 2240 C CA . ASN A 1 281 ? -19.484 3.203 21.994 1.00 98.69 281 ASN A CA 1
ATOM 2241 C C . ASN A 1 281 ? -20.208 3.915 20.846 1.00 98.69 281 ASN A C 1
ATOM 2243 O O . ASN A 1 281 ? -19.618 4.794 20.225 1.00 98.69 281 ASN A O 1
ATOM 2247 N N . LEU A 1 282 ? -21.486 3.607 20.602 1.00 98.62 282 LEU A N 1
ATOM 2248 C CA . LEU A 1 282 ? -22.286 4.294 19.585 1.00 98.62 282 LEU A CA 1
ATOM 2249 C C . LEU A 1 282 ? -22.472 5.781 19.908 1.00 98.62 282 LEU A C 1
ATOM 2251 O O . LEU A 1 282 ? -22.325 6.611 19.020 1.00 98.62 282 LEU A O 1
ATOM 2255 N N . GLN A 1 283 ? -22.707 6.148 21.171 1.00 98.50 283 GLN A N 1
ATOM 2256 C CA . GLN A 1 283 ? -22.772 7.559 21.576 1.00 98.50 283 GLN A CA 1
ATOM 2257 C C . GLN A 1 283 ? -21.465 8.306 21.278 1.00 98.50 283 GLN A C 1
ATOM 2259 O O . GLN A 1 283 ? -21.493 9.388 20.698 1.00 98.50 283 GLN A O 1
ATOM 2264 N N . MET A 1 284 ? -20.316 7.729 21.645 1.00 98.62 284 MET A N 1
ATOM 2265 C CA . MET A 1 284 ? -19.008 8.329 21.355 1.00 98.62 284 MET A CA 1
ATOM 2266 C C . MET A 1 284 ? -18.737 8.386 19.842 1.00 98.62 284 MET A C 1
ATOM 2268 O O . MET A 1 284 ? -18.186 9.365 19.345 1.00 98.62 284 MET A O 1
ATOM 2272 N N . TRP A 1 285 ? -19.174 7.370 19.095 1.00 98.69 285 TRP A N 1
ATOM 2273 C CA . TRP A 1 285 ? -19.076 7.321 17.638 1.00 98.69 285 TRP A CA 1
ATOM 2274 C C . TRP A 1 285 ? -19.905 8.417 16.953 1.00 98.69 285 TRP A C 1
ATOM 2276 O O . TRP A 1 285 ? -19.423 9.050 16.016 1.00 98.69 285 TRP A O 1
ATOM 2286 N N . GLU A 1 286 ? -21.117 8.706 17.436 1.00 98.56 286 GLU A N 1
ATOM 2287 C CA . GLU A 1 286 ? -21.919 9.828 16.932 1.00 98.56 286 GLU A CA 1
ATOM 2288 C C . GLU A 1 286 ? -21.228 11.178 17.158 1.00 98.56 286 GLU A C 1
ATOM 2290 O O . GLU A 1 286 ? -21.249 12.040 16.279 1.00 98.56 286 GLU A O 1
ATOM 2295 N N . GLU A 1 287 ? -20.564 11.362 18.301 1.00 98.56 287 GLU A N 1
ATOM 2296 C CA . GLU A 1 287 ? -19.774 12.569 18.569 1.00 98.56 287 GLU A CA 1
ATOM 2297 C C . GLU A 1 287 ? -18.575 12.691 17.620 1.00 98.56 287 GLU A C 1
ATOM 2299 O O . GLU A 1 287 ? -18.316 13.776 17.090 1.00 98.56 287 GLU A O 1
ATOM 2304 N N . MET A 1 288 ? -17.899 11.575 17.317 1.00 98.50 288 MET A N 1
ATOM 2305 C CA . MET A 1 288 ? -16.872 11.533 16.273 1.00 98.50 288 MET A CA 1
ATOM 2306 C C . MET A 1 288 ? -17.440 11.924 14.902 1.00 98.50 288 MET A C 1
ATOM 2308 O O . MET A 1 288 ? -16.879 12.799 14.247 1.00 98.50 288 MET A O 1
ATOM 2312 N N . LYS A 1 289 ? -18.564 11.335 14.470 1.00 98.31 289 LYS A N 1
ATOM 2313 C CA . LYS A 1 289 ? -19.193 11.632 13.166 1.00 98.31 289 LYS A CA 1
ATOM 2314 C C . LYS A 1 289 ? -19.621 13.093 13.027 1.00 98.31 289 LYS A C 1
ATOM 2316 O O . LYS A 1 289 ? -19.509 13.655 11.940 1.00 98.31 289 LYS A O 1
ATOM 2321 N N . LYS A 1 290 ? -20.077 13.717 14.117 1.00 98.06 290 LYS A N 1
ATOM 2322 C CA . LYS A 1 290 ? -20.400 15.152 14.165 1.00 98.06 290 LYS A CA 1
ATOM 2323 C C . LYS A 1 290 ? -19.162 16.052 14.185 1.00 98.06 290 LYS A C 1
ATOM 2325 O O . LYS A 1 290 ? -19.293 17.249 13.944 1.00 98.06 290 LYS A O 1
ATOM 2330 N N . GLY A 1 291 ? -17.981 15.509 14.482 1.00 97.38 291 GLY A N 1
ATOM 2331 C CA . GLY A 1 291 ? -16.748 16.285 14.579 1.00 97.38 291 GLY A CA 1
ATOM 2332 C C . GLY A 1 291 ? -16.715 17.231 15.781 1.00 97.38 291 GLY A C 1
ATOM 2333 O O . GLY A 1 291 ? -16.126 18.311 15.690 1.00 97.38 291 GLY A O 1
ATOM 2334 N N . THR A 1 292 ? -17.374 16.877 16.892 1.00 98.19 292 THR A N 1
ATOM 2335 C CA . THR A 1 292 ? -17.375 17.719 18.102 1.00 98.19 292 THR A CA 1
ATOM 2336 C C . THR A 1 292 ? -15.979 17.798 18.725 1.00 98.19 292 THR A C 1
ATOM 2338 O O . THR A 1 292 ? -15.076 17.045 18.358 1.00 98.19 292 THR A O 1
ATOM 2341 N N . GLU A 1 293 ? -15.759 18.719 19.667 1.00 97.44 293 GLU A N 1
ATOM 2342 C CA . GLU A 1 293 ? -14.475 18.811 20.383 1.00 97.44 293 GLU A CA 1
ATOM 2343 C C . GLU A 1 293 ? -14.106 17.479 21.048 1.00 97.44 293 GLU A C 1
ATOM 2345 O O . GLU A 1 293 ? -12.977 17.018 20.908 1.00 97.44 293 GLU A O 1
ATOM 2350 N N . TYR A 1 294 ? -15.082 16.810 21.670 1.00 97.81 294 TYR A N 1
ATOM 2351 C CA . TYR A 1 294 ? -14.901 15.469 22.221 1.00 97.81 294 TYR A CA 1
ATOM 2352 C C . TYR A 1 294 ? -14.703 14.409 21.130 1.00 97.81 294 TYR A C 1
ATOM 2354 O O . TYR A 1 294 ? -13.822 13.560 21.232 1.00 97.81 294 TYR A O 1
ATOM 2362 N N . GLY A 1 295 ? -15.474 14.470 20.040 1.00 97.56 295 GLY A N 1
ATOM 2363 C CA . GLY A 1 295 ? -15.291 13.566 18.905 1.00 97.56 295 GLY A CA 1
ATOM 2364 C C . GLY A 1 295 ? -13.865 13.594 18.344 1.00 97.56 295 GLY A C 1
ATOM 2365 O O . GLY A 1 295 ? -13.322 12.550 17.994 1.00 97.56 295 GLY A O 1
ATOM 2366 N N . GLN A 1 296 ? -13.230 14.768 18.300 1.00 97.12 296 GLN A N 1
ATOM 2367 C CA . GLN A 1 296 ? -11.853 14.943 17.821 1.00 97.12 296 GLN A CA 1
ATOM 2368 C C . GLN A 1 296 ? -10.787 14.345 18.752 1.00 97.12 296 GLN A C 1
ATOM 2370 O O . GLN A 1 296 ? -9.694 14.033 18.282 1.00 97.12 296 GLN A O 1
ATOM 2375 N N . THR A 1 297 ? -11.084 14.134 20.040 1.00 97.31 297 THR A N 1
ATOM 2376 C CA . THR A 1 297 ? -10.176 13.417 20.956 1.00 97.31 297 THR A CA 1
ATOM 2377 C C . THR A 1 297 ? -10.312 11.900 20.852 1.00 97.31 297 THR A C 1
ATOM 2379 O O . THR A 1 297 ? -9.508 11.175 21.431 1.00 97.31 297 THR A O 1
ATOM 2382 N N . CYS A 1 298 ? -11.325 11.412 20.135 1.00 98.25 298 CYS A N 1
ATOM 2383 C CA . CYS A 1 298 ? -11.662 10.000 20.057 1.00 98.25 298 CYS A CA 1
ATOM 2384 C C . CYS A 1 298 ? -11.129 9.330 18.781 1.00 98.25 298 CYS A C 1
ATOM 2386 O O . CYS A 1 298 ? -10.996 9.932 17.711 1.00 98.25 298 CYS A O 1
ATOM 2388 N N . CYS A 1 299 ? -10.907 8.022 18.874 1.00 98.38 299 CYS A N 1
ATOM 2389 C CA . CYS A 1 299 ? -10.710 7.142 17.729 1.00 98.38 299 CYS A CA 1
ATOM 2390 C C . CYS A 1 299 ? -11.509 5.843 17.903 1.00 98.38 299 CYS A C 1
ATOM 2392 O O . CYS A 1 299 ? -11.799 5.428 19.022 1.00 98.38 299 CYS A O 1
ATOM 2394 N N . LEU A 1 300 ? -11.857 5.179 16.802 1.00 98.75 300 LEU A N 1
ATOM 2395 C CA . LEU A 1 300 ? -12.453 3.841 16.849 1.00 98.75 300 LEU A CA 1
ATOM 2396 C C . LEU A 1 300 ? -11.333 2.812 16.751 1.00 98.75 300 LEU A C 1
ATOM 2398 O O . LEU A 1 300 ? -10.506 2.906 15.843 1.00 98.75 300 LEU A O 1
ATOM 2402 N N . ARG A 1 301 ? -11.319 1.815 17.632 1.00 98.69 301 ARG A N 1
ATOM 2403 C CA . ARG A 1 301 ? -10.319 0.740 17.657 1.00 98.69 301 ARG A CA 1
ATOM 2404 C C . ARG A 1 301 ? -10.990 -0.616 17.502 1.00 98.69 301 ARG A C 1
ATOM 2406 O O . ARG A 1 301 ? -12.101 -0.821 17.987 1.00 98.69 301 ARG A O 1
ATOM 2413 N N . ALA A 1 302 ? -10.315 -1.544 16.831 1.00 98.50 302 ALA A N 1
ATOM 2414 C CA . ALA A 1 302 ? -10.721 -2.942 16.842 1.00 98.50 302 ALA A CA 1
ATOM 2415 C C . ALA A 1 302 ? -10.478 -3.544 18.229 1.00 98.50 302 ALA A C 1
ATOM 2417 O O . ALA A 1 302 ? -9.544 -3.151 18.922 1.00 98.50 302 ALA A O 1
ATOM 2418 N N . LYS A 1 303 ? -11.289 -4.530 18.602 1.00 98.31 303 LYS A N 1
ATOM 2419 C CA . LYS A 1 303 ? -11.112 -5.353 19.795 1.00 98.31 303 LYS A CA 1
ATOM 2420 C C . LYS A 1 303 ? -10.607 -6.726 19.358 1.00 98.31 303 LYS A C 1
ATOM 2422 O O . LYS A 1 303 ? -11.402 -7.594 19.003 1.00 98.31 303 LYS A O 1
ATOM 2427 N N . ILE A 1 304 ? -9.287 -6.887 19.332 1.00 98.06 304 ILE A N 1
ATOM 2428 C CA . ILE A 1 304 ? -8.601 -8.099 18.871 1.00 98.06 304 ILE A CA 1
ATOM 2429 C C . ILE A 1 304 ? -7.912 -8.753 20.075 1.00 98.06 304 ILE A C 1
ATOM 2431 O O . ILE A 1 304 ? -8.584 -9.387 20.887 1.00 98.06 304 ILE A O 1
ATOM 2435 N N . ASP A 1 305 ? -6.599 -8.570 20.236 1.00 97.38 305 ASP A N 1
ATOM 2436 C CA . ASP A 1 305 ? -5.820 -9.187 21.304 1.00 97.38 305 ASP A CA 1
ATOM 2437 C C . ASP A 1 305 ? -4.663 -8.280 21.747 1.00 97.38 305 ASP A C 1
ATOM 2439 O O . ASP A 1 305 ? -3.621 -8.175 21.095 1.00 97.38 305 ASP A O 1
ATOM 2443 N N . MET A 1 306 ? -4.827 -7.652 22.913 1.00 97.25 306 MET A N 1
ATOM 2444 C CA . MET A 1 306 ? -3.789 -6.821 23.529 1.00 97.25 306 MET A CA 1
ATOM 2445 C C . MET A 1 306 ? -2.562 -7.623 23.983 1.00 97.25 306 MET A C 1
ATOM 2447 O O . MET A 1 306 ? -1.478 -7.051 24.112 1.00 97.25 306 MET A O 1
ATOM 2451 N N . SER A 1 307 ? -2.701 -8.936 24.187 1.00 96.88 307 SER A N 1
ATOM 2452 C CA . SER A 1 307 ? -1.615 -9.821 24.610 1.00 96.88 307 SER A CA 1
ATOM 2453 C C . SER A 1 307 ? -0.758 -10.342 23.450 1.00 96.88 307 SER A C 1
ATOM 2455 O O . SER A 1 307 ? 0.326 -10.880 23.702 1.00 96.88 307 SER A O 1
ATOM 2457 N N . SER A 1 308 ? -1.184 -10.121 22.199 1.00 96.69 308 SER A N 1
ATOM 2458 C CA . SER A 1 308 ? -0.533 -10.647 20.999 1.00 96.69 308 SER A CA 1
ATOM 2459 C C . SER A 1 308 ? 0.939 -10.239 20.889 1.00 96.69 308 SER A C 1
ATOM 2461 O O . SER A 1 308 ? 1.344 -9.103 21.176 1.00 96.69 308 SER A O 1
ATOM 2463 N N . ASN A 1 309 ? 1.773 -11.166 20.417 1.00 96.25 309 ASN A N 1
ATOM 2464 C CA . ASN A 1 309 ? 3.163 -10.865 20.079 1.00 96.25 309 ASN A CA 1
ATOM 2465 C C . ASN A 1 309 ? 3.261 -9.971 18.834 1.00 96.25 309 ASN A C 1
ATOM 2467 O O . ASN A 1 309 ? 4.185 -9.162 18.756 1.00 96.25 309 ASN A O 1
ATOM 2471 N N . ASN A 1 310 ? 2.278 -10.041 17.933 1.00 95.75 310 ASN A N 1
ATOM 2472 C CA . ASN A 1 310 ? 2.157 -9.139 16.799 1.00 95.75 310 ASN A CA 1
ATOM 2473 C C . ASN A 1 310 ? 1.532 -7.805 17.246 1.00 95.75 310 ASN A C 1
ATOM 2475 O O . ASN A 1 310 ? 0.351 -7.725 17.589 1.00 95.75 310 ASN A O 1
ATOM 2479 N N . GLY A 1 311 ? 2.322 -6.729 17.223 1.00 95.25 311 GLY A N 1
ATOM 2480 C CA . GLY A 1 311 ? 1.870 -5.396 17.631 1.00 95.25 311 GLY A CA 1
ATOM 2481 C C . GLY A 1 311 ? 0.719 -4.836 16.784 1.00 95.25 311 GLY A C 1
ATOM 2482 O O . GLY A 1 311 ? -0.061 -4.021 17.288 1.00 95.25 311 GLY A O 1
ATOM 2483 N N . CYS A 1 312 ? 0.570 -5.284 15.532 1.00 95.75 312 CYS A N 1
ATOM 2484 C CA . CYS A 1 312 ? -0.517 -4.868 14.639 1.00 95.75 312 CYS A CA 1
ATOM 2485 C C . CYS A 1 312 ? -1.888 -5.383 15.104 1.00 95.75 312 CYS A C 1
ATOM 2487 O O . CYS A 1 312 ? -2.900 -4.749 14.819 1.00 95.75 312 CYS A O 1
ATOM 2489 N N . LEU A 1 313 ? -1.923 -6.474 15.878 1.00 97.25 313 LEU A N 1
ATOM 2490 C CA . LEU A 1 313 ? -3.148 -7.048 16.440 1.00 97.25 313 LEU A CA 1
ATOM 2491 C C . LEU A 1 313 ? -3.525 -6.475 17.812 1.00 97.25 313 LEU A C 1
ATOM 2493 O O . LEU A 1 313 ? -4.580 -6.805 18.343 1.00 97.25 313 LEU A O 1
ATOM 2497 N N . ARG A 1 314 ? -2.705 -5.594 18.395 1.00 98.06 314 ARG A N 1
ATOM 2498 C CA . ARG A 1 314 ? -3.015 -4.954 19.684 1.00 98.06 314 ARG A CA 1
ATOM 2499 C C . ARG A 1 314 ? -3.967 -3.783 19.490 1.00 98.06 314 ARG A C 1
ATOM 2501 O O . ARG A 1 314 ? -3.526 -2.630 19.444 1.00 98.06 314 ARG A O 1
ATOM 2508 N N . ASP A 1 315 ? -5.244 -4.122 19.335 1.00 98.12 315 ASP A N 1
ATOM 2509 C CA . ASP A 1 315 ? -6.392 -3.226 19.174 1.00 98.12 315 ASP A CA 1
ATOM 2510 C C . ASP A 1 315 ? -6.076 -2.018 18.267 1.00 98.12 315 ASP A C 1
ATOM 2512 O O . ASP A 1 315 ? -5.987 -0.876 18.740 1.00 98.12 315 ASP A O 1
ATOM 2516 N N . PRO A 1 316 ? -5.805 -2.248 16.969 1.00 97.69 316 PRO A N 1
ATOM 2517 C CA . PRO A 1 316 ? -5.428 -1.189 16.043 1.00 97.69 316 PRO A CA 1
ATOM 2518 C C . PRO A 1 316 ? -6.577 -0.202 15.798 1.00 97.69 316 PRO A C 1
ATOM 2520 O O . PRO A 1 316 ? -7.756 -0.559 15.820 1.00 97.69 316 PRO A O 1
ATOM 2523 N N . THR A 1 317 ? -6.227 1.053 15.517 1.00 98.25 317 THR A N 1
ATOM 2524 C CA . THR A 1 317 ? -7.188 2.100 15.151 1.00 98.25 317 THR A CA 1
ATOM 2525 C C . THR A 1 317 ? -7.812 1.827 13.779 1.00 98.25 317 THR A C 1
ATOM 2527 O O . THR A 1 317 ? -7.102 1.622 12.793 1.00 98.25 317 THR A O 1
ATOM 2530 N N . LEU A 1 318 ? -9.141 1.882 13.710 1.00 98.56 318 LEU A N 1
ATOM 2531 C CA . LEU A 1 318 ? -9.952 1.724 12.500 1.00 98.56 318 LEU A CA 1
ATOM 2532 C C . LEU A 1 318 ? -10.376 3.066 11.903 1.00 98.56 318 LEU A C 1
ATOM 2534 O O . LEU A 1 318 ? -10.352 3.228 10.688 1.00 98.56 318 LEU A O 1
ATOM 2538 N N . TYR A 1 319 ? -10.736 4.034 12.750 1.00 98.62 319 TYR A N 1
ATOM 2539 C CA . TYR A 1 319 ? -11.165 5.371 12.337 1.00 98.62 319 TYR A CA 1
ATOM 2540 C C . TYR A 1 319 ? -10.575 6.453 13.232 1.00 98.62 319 TYR A C 1
ATOM 2542 O O . TYR A 1 319 ? -10.391 6.260 14.435 1.00 98.62 319 TYR A O 1
ATOM 2550 N N . ARG A 1 320 ? -10.344 7.620 12.634 1.00 97.12 320 ARG A N 1
ATOM 2551 C CA . ARG A 1 320 ? -9.907 8.853 13.297 1.00 97.12 320 ARG A CA 1
ATOM 2552 C C . ARG A 1 320 ? -10.881 9.984 12.986 1.00 97.12 320 ARG A C 1
ATOM 2554 O O . ARG A 1 320 ? -11.418 10.027 11.880 1.00 97.12 320 ARG A O 1
ATOM 2561 N N . CYS A 1 321 ? -11.075 10.896 13.930 1.00 96.94 321 CYS A N 1
ATOM 2562 C CA . CYS A 1 321 ? -11.858 12.107 13.717 1.00 96.94 321 CYS A CA 1
ATOM 2563 C C . CYS A 1 321 ? -10.947 13.251 13.244 1.00 96.94 321 CYS A C 1
ATOM 2565 O O . CYS A 1 321 ? -9.907 13.515 13.846 1.00 96.94 321 CYS A O 1
ATOM 2567 N N . LYS A 1 322 ? -11.313 13.886 12.131 1.00 94.38 322 LYS A N 1
ATOM 2568 C CA . LYS A 1 322 ? -10.607 15.003 11.499 1.00 94.38 322 LYS A CA 1
ATOM 2569 C C . LYS A 1 322 ? -11.637 15.942 10.882 1.00 94.38 322 LYS A C 1
ATOM 2571 O O . LYS A 1 322 ? -12.394 15.543 10.005 1.00 94.38 322 LYS A O 1
ATOM 2576 N N . ASN A 1 323 ? -11.659 17.204 11.300 1.00 94.44 323 ASN A N 1
ATOM 2577 C CA . ASN A 1 323 ? -12.636 18.166 10.782 1.00 94.44 323 ASN A CA 1
ATOM 2578 C C . ASN A 1 323 ? -12.270 18.761 9.416 1.00 94.44 323 ASN A C 1
ATOM 2580 O O . ASN A 1 323 ? -13.095 19.463 8.819 1.00 94.44 323 ASN A O 1
ATOM 2584 N N . GLN A 1 324 ? -11.066 18.459 8.924 1.00 93.06 324 GLN A N 1
ATOM 2585 C CA . GLN A 1 324 ? -10.549 18.897 7.635 1.00 93.06 324 GLN A CA 1
ATOM 2586 C C . GLN A 1 324 ? -11.454 18.419 6.484 1.00 93.06 324 GLN A C 1
ATOM 2588 O O . GLN A 1 324 ? -11.848 17.247 6.468 1.00 93.06 324 GLN A O 1
ATOM 2593 N N . PRO A 1 325 ? -11.785 19.300 5.521 1.00 93.62 325 PRO A N 1
ATOM 2594 C CA . PRO A 1 325 ? -12.484 18.906 4.304 1.00 93.62 325 PRO A CA 1
ATOM 2595 C C . PRO A 1 325 ? -11.661 17.918 3.475 1.00 93.62 325 PRO A C 1
ATOM 2597 O O . PRO A 1 325 ? -10.452 18.078 3.331 1.00 93.62 325 PRO A O 1
ATOM 2600 N N . HIS A 1 326 ? -12.335 16.930 2.898 1.00 94.12 326 HIS A N 1
ATOM 2601 C CA . HIS A 1 326 ? -11.749 16.006 1.935 1.00 94.12 326 HIS A CA 1
ATOM 2602 C C . HIS A 1 326 ? -11.721 16.627 0.531 1.00 94.12 326 HIS A C 1
ATOM 2604 O O . HIS A 1 326 ? -12.724 17.242 0.152 1.00 94.12 326 HIS A O 1
ATOM 2610 N N . PRO A 1 327 ? -10.672 16.407 -0.285 1.00 89.75 327 PRO A N 1
ATOM 2611 C CA . PRO A 1 327 ? -10.608 16.938 -1.651 1.00 89.75 327 PRO A CA 1
ATOM 2612 C C . PRO A 1 327 ? -11.828 16.573 -2.511 1.00 89.75 327 PRO A C 1
ATOM 2614 O O . PRO A 1 327 ? -12.369 17.421 -3.211 1.00 89.75 327 PRO A O 1
ATOM 2617 N N . ARG A 1 328 ? -12.314 15.327 -2.403 1.00 91.56 328 ARG A N 1
ATOM 2618 C CA . ARG A 1 328 ? -13.465 14.830 -3.188 1.00 91.56 328 ARG A CA 1
ATOM 2619 C C . ARG A 1 328 ? -14.825 14.931 -2.500 1.00 91.56 328 ARG A C 1
ATOM 2621 O O . ARG A 1 328 ? -15.821 15.234 -3.145 1.00 91.56 328 ARG A O 1
ATOM 2628 N N . THR A 1 329 ? -14.896 14.659 -1.196 1.00 94.31 329 THR A N 1
ATOM 2629 C CA . THR A 1 329 ? -16.174 14.561 -0.469 1.00 94.31 329 THR A CA 1
ATOM 2630 C C . THR A 1 329 ? -16.474 15.809 0.358 1.00 94.31 329 THR A C 1
ATOM 2632 O O . THR A 1 329 ? -17.456 15.832 1.099 1.00 94.31 329 THR A O 1
ATOM 2635 N N . GLY A 1 330 ? -15.633 16.846 0.271 1.00 94.25 330 GLY A N 1
ATOM 2636 C CA . GLY A 1 330 ? -15.803 18.104 0.987 1.00 94.25 330 GLY A CA 1
ATOM 2637 C C . GLY A 1 330 ? -15.950 17.902 2.494 1.00 94.25 330 GLY A C 1
ATOM 2638 O O . GLY A 1 330 ? -15.196 17.160 3.119 1.00 94.25 330 GLY A O 1
ATOM 2639 N N . SER A 1 331 ? -16.942 18.563 3.089 1.00 95.31 331 SER A N 1
ATOM 2640 C CA . SER A 1 331 ? -17.217 18.492 4.533 1.00 95.31 331 SER A CA 1
ATOM 2641 C C . SER A 1 331 ? -18.204 17.392 4.941 1.00 95.31 331 SER A C 1
ATOM 2643 O O . SER A 1 331 ? -18.618 17.380 6.099 1.00 95.31 331 SER A O 1
ATOM 2645 N N . THR A 1 332 ? -18.584 16.494 4.025 1.00 96.56 332 THR A N 1
ATOM 2646 C CA . THR A 1 332 ? -19.584 15.439 4.274 1.00 96.56 332 THR A CA 1
ATOM 2647 C C . THR A 1 332 ? -19.186 14.512 5.420 1.00 96.56 332 THR A C 1
ATOM 2649 O O . THR A 1 332 ? -20.038 14.106 6.205 1.00 96.56 332 THR A O 1
ATOM 2652 N N . TYR A 1 333 ? -17.892 14.207 5.545 1.00 96.81 333 TYR A N 1
ATOM 2653 C CA . TYR A 1 333 ? -17.367 13.316 6.574 1.00 96.81 333 TYR A CA 1
ATOM 2654 C C . TYR A 1 333 ? -16.443 14.071 7.533 1.00 96.81 333 TYR A C 1
ATOM 2656 O O . TYR A 1 333 ? -15.672 14.941 7.128 1.00 96.81 333 TYR A O 1
ATOM 2664 N N . LYS A 1 334 ? -16.529 13.717 8.820 1.00 97.19 334 LYS A N 1
ATOM 2665 C CA . LYS A 1 334 ? -15.614 14.165 9.889 1.00 97.19 334 LYS A CA 1
ATOM 2666 C C . LYS A 1 334 ? -14.796 13.021 10.479 1.00 97.19 334 LYS A C 1
ATOM 2668 O O . LYS A 1 334 ? -13.898 13.238 11.283 1.00 97.19 334 LYS A O 1
ATOM 2673 N N . VAL A 1 335 ? -15.080 11.793 10.056 1.00 97.81 335 VAL A N 1
ATOM 2674 C CA . VAL A 1 335 ? -14.344 10.592 10.440 1.00 97.81 335 VAL A CA 1
ATOM 2675 C C . VAL A 1 335 ? -13.795 9.929 9.193 1.00 97.81 335 VAL A C 1
ATOM 2677 O O . VAL A 1 335 ? -14.502 9.783 8.199 1.00 97.81 335 VAL A O 1
ATOM 2680 N N . TYR A 1 336 ? -12.536 9.513 9.257 1.00 98.06 336 TYR A N 1
ATOM 2681 C CA . TYR A 1 336 ? -11.842 8.897 8.133 1.00 98.06 336 TYR A CA 1
ATOM 2682 C C . TYR A 1 336 ? -11.234 7.560 8.553 1.00 98.06 336 TYR A C 1
ATOM 2684 O O . TYR A 1 336 ? -10.642 7.482 9.642 1.00 98.06 336 TYR A O 1
ATOM 2692 N N . PRO A 1 337 ? -11.368 6.507 7.729 1.00 98.31 337 PRO A N 1
ATOM 2693 C CA . PRO A 1 337 ? -10.816 5.208 8.063 1.00 98.31 337 PRO A CA 1
ATOM 2694 C C . PRO A 1 337 ? -9.283 5.235 8.009 1.00 98.31 337 PRO A C 1
ATOM 2696 O O . PRO A 1 337 ? -8.646 6.078 7.369 1.00 98.31 337 PRO A O 1
ATOM 2699 N N . THR A 1 338 ? -8.650 4.309 8.715 1.00 97.38 338 THR A N 1
ATOM 2700 C CA . THR A 1 338 ? -7.231 4.012 8.516 1.00 97.38 338 THR A CA 1
ATOM 2701 C C . THR A 1 338 ? -7.044 3.166 7.260 1.00 97.38 338 THR A C 1
ATOM 2703 O O . THR A 1 338 ? -7.952 2.444 6.850 1.00 97.38 338 THR A O 1
ATOM 2706 N N . TYR A 1 339 ? -5.848 3.237 6.668 1.00 94.75 339 TYR A N 1
ATOM 2707 C CA . TYR A 1 339 ? -5.461 2.380 5.544 1.00 94.75 339 TYR A CA 1
ATOM 2708 C C . TYR A 1 339 ? -5.731 0.904 5.855 1.00 94.75 339 TYR A C 1
ATOM 2710 O O . TYR A 1 339 ? -6.356 0.201 5.067 1.00 94.75 339 TYR A O 1
ATOM 2718 N N . ASP A 1 340 ? -5.323 0.459 7.048 1.00 96.69 340 ASP A N 1
ATOM 2719 C CA . ASP A 1 340 ? -5.463 -0.936 7.461 1.00 96.69 340 ASP A CA 1
ATOM 2720 C C . ASP A 1 340 ? -6.925 -1.381 7.569 1.00 96.69 340 ASP A C 1
ATOM 2722 O O . ASP A 1 340 ? -7.198 -2.558 7.371 1.00 96.69 340 ASP A O 1
ATOM 2726 N N . PHE A 1 341 ? -7.861 -0.464 7.853 1.00 98.50 341 PHE A N 1
ATOM 2727 C CA . PHE A 1 341 ? -9.291 -0.773 7.878 1.00 98.50 341 PHE A CA 1
ATOM 2728 C C . PHE A 1 341 ? -9.939 -0.709 6.493 1.00 98.50 341 PHE A C 1
ATOM 2730 O O . PHE A 1 341 ? -10.691 -1.606 6.120 1.00 98.50 341 PHE A O 1
ATOM 2737 N N . ALA A 1 342 ? -9.637 0.334 5.718 1.00 98.31 342 ALA A N 1
ATOM 2738 C CA . ALA A 1 342 ? -10.255 0.558 4.416 1.00 98.31 342 ALA A CA 1
ATOM 2739 C C . ALA A 1 342 ? -9.783 -0.451 3.359 1.00 98.31 342 ALA A C 1
ATOM 2741 O O . ALA A 1 342 ? -10.604 -1.018 2.641 1.00 98.31 342 ALA A O 1
ATOM 2742 N N . CYS A 1 343 ? -8.475 -0.710 3.285 1.00 97.56 343 CYS A N 1
ATOM 2743 C CA . CYS A 1 343 ? -7.859 -1.542 2.251 1.00 97.56 343 CYS A CA 1
ATOM 2744 C C . CYS A 1 343 ? -8.509 -2.938 2.098 1.00 97.56 343 CYS A C 1
ATOM 2746 O O . CYS A 1 343 ? -8.934 -3.250 0.983 1.00 97.56 343 CYS A O 1
ATOM 2748 N N . PRO A 1 344 ? -8.683 -3.763 3.156 1.00 98.06 344 PRO A N 1
ATOM 2749 C CA . PRO A 1 344 ? -9.336 -5.073 3.023 1.00 98.06 344 PRO A CA 1
ATOM 2750 C C . PRO A 1 344 ? -10.794 -4.991 2.567 1.00 98.06 344 PRO A C 1
ATOM 2752 O O . PRO A 1 344 ? -11.247 -5.825 1.781 1.00 98.06 344 PRO A O 1
ATOM 2755 N N . ILE A 1 345 ? -11.529 -3.978 3.031 1.00 98.62 345 ILE A N 1
ATOM 2756 C CA . ILE A 1 345 ? -12.937 -3.776 2.680 1.00 98.62 345 ILE A CA 1
ATOM 2757 C C . ILE A 1 345 ? -13.064 -3.432 1.198 1.00 98.62 345 ILE A C 1
ATOM 2759 O O . ILE A 1 345 ? -13.828 -4.075 0.477 1.00 98.62 345 ILE A O 1
ATOM 2763 N N . VAL A 1 346 ? -12.291 -2.451 0.732 1.00 98.44 346 VAL A N 1
ATOM 2764 C CA . VAL A 1 346 ? -12.359 -1.994 -0.657 1.00 98.44 346 VAL A CA 1
ATOM 2765 C C . VAL A 1 346 ? -11.816 -3.057 -1.607 1.00 98.44 346 VAL A C 1
ATOM 2767 O O . VAL A 1 346 ? -12.451 -3.335 -2.619 1.00 98.44 346 VAL A O 1
ATOM 2770 N N . ASP A 1 347 ? -10.728 -3.751 -1.251 1.00 98.44 347 ASP A N 1
ATOM 2771 C CA . ASP A 1 347 ? -10.238 -4.891 -2.033 1.00 98.44 347 ASP A CA 1
ATOM 2772 C C . ASP A 1 347 ? -11.312 -5.978 -2.177 1.00 98.44 347 ASP A C 1
ATOM 2774 O O . ASP A 1 347 ? -11.517 -6.513 -3.270 1.00 98.44 347 ASP A O 1
ATOM 2778 N N . SER A 1 348 ? -12.043 -6.287 -1.101 1.00 98.38 348 SER A N 1
ATOM 2779 C CA . SER A 1 348 ? -13.169 -7.221 -1.146 1.00 98.38 348 SER A CA 1
ATOM 2780 C C . SER A 1 348 ? -14.264 -6.747 -2.112 1.00 98.38 348 SER A C 1
ATOM 2782 O O . SER A 1 348 ? -14.626 -7.512 -3.014 1.00 98.38 348 SER A O 1
ATOM 2784 N N . ILE A 1 349 ? -14.752 -5.509 -1.941 1.00 98.00 349 ILE A N 1
ATOM 2785 C CA . ILE A 1 349 ? -15.858 -4.900 -2.708 1.00 98.00 349 ILE A CA 1
ATOM 2786 C C . ILE A 1 349 ? -15.527 -4.803 -4.198 1.00 98.00 349 ILE A C 1
ATOM 2788 O O . ILE A 1 349 ? -16.341 -5.179 -5.037 1.00 98.00 349 ILE A O 1
ATOM 2792 N N . GLU A 1 350 ? -14.320 -4.354 -4.534 1.00 97.88 350 GLU A N 1
ATOM 2793 C CA . GLU A 1 350 ? -13.869 -4.176 -5.919 1.00 97.88 350 GLU A CA 1
ATOM 2794 C C . GLU A 1 350 ? -13.503 -5.499 -6.611 1.00 97.88 350 GLU A C 1
ATOM 2796 O O . GLU A 1 350 ? -13.106 -5.521 -7.774 1.00 97.88 350 GLU A O 1
ATOM 2801 N N . GLY A 1 351 ? -13.627 -6.630 -5.910 1.00 97.50 351 GLY A N 1
ATOM 2802 C CA . GLY A 1 351 ? -13.364 -7.944 -6.489 1.00 97.50 351 GLY A CA 1
ATOM 2803 C C . GLY A 1 351 ? -11.879 -8.264 -6.673 1.00 97.50 351 GLY A C 1
ATOM 2804 O O . GLY A 1 351 ? -11.562 -9.247 -7.337 1.00 97.50 351 GLY A O 1
ATOM 2805 N N . VAL A 1 352 ? -10.966 -7.500 -6.059 1.00 98.19 352 VAL A N 1
ATOM 2806 C CA . VAL A 1 352 ? -9.516 -7.757 -6.088 1.00 98.19 352 VAL A CA 1
ATOM 2807 C C . VAL A 1 352 ? -9.234 -9.206 -5.704 1.00 98.19 352 VAL A C 1
ATOM 2809 O O . VAL A 1 352 ? -9.488 -9.641 -4.587 1.00 98.19 352 VAL A O 1
ATOM 2812 N N . THR A 1 353 ? -8.692 -9.992 -6.617 1.00 97.62 353 THR A N 1
ATOM 2813 C CA . THR A 1 353 ? -8.352 -11.393 -6.333 1.00 97.62 353 THR A CA 1
ATOM 2814 C C . THR A 1 353 ? -7.000 -11.512 -5.647 1.00 97.62 353 THR A C 1
ATOM 2816 O O . THR A 1 353 ? -6.858 -12.319 -4.734 1.00 97.62 353 THR A O 1
ATOM 2819 N N . HIS A 1 354 ? -6.039 -10.679 -6.060 1.00 97.25 354 HIS A N 1
ATOM 2820 C CA . HIS A 1 354 ? -4.655 -10.724 -5.611 1.00 97.25 354 HIS A CA 1
ATOM 2821 C C . HIS A 1 354 ? -4.205 -9.319 -5.210 1.00 97.25 35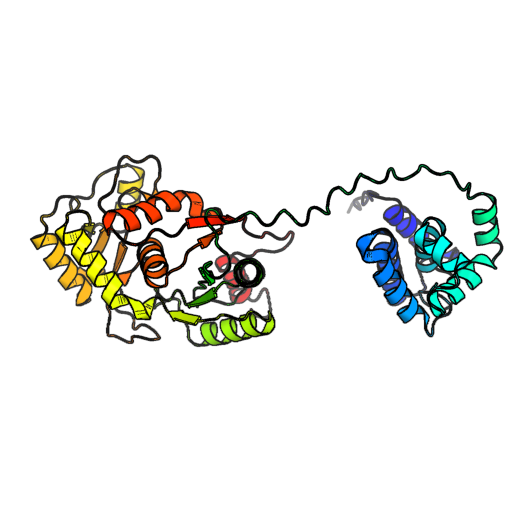4 HIS A C 1
ATOM 2823 O O . HIS A 1 354 ? -3.964 -8.441 -6.040 1.00 97.25 354 HIS A O 1
ATOM 2829 N N . ALA A 1 355 ? -4.112 -9.112 -3.905 1.00 96.88 355 ALA A N 1
ATOM 2830 C CA . ALA A 1 355 ? -3.625 -7.905 -3.276 1.00 96.88 355 ALA A CA 1
ATOM 2831 C C . ALA A 1 355 ? -2.089 -7.925 -3.245 1.00 96.88 355 ALA A C 1
ATOM 2833 O O . ALA A 1 355 ? -1.477 -8.380 -2.278 1.00 96.88 355 ALA A O 1
ATOM 2834 N N . LEU A 1 356 ? -1.458 -7.434 -4.315 1.00 95.38 356 LEU A N 1
ATOM 2835 C CA . LEU A 1 356 ? -0.000 -7.316 -4.371 1.00 95.38 356 LEU A CA 1
ATOM 2836 C C . LEU A 1 356 ? 0.460 -6.186 -3.445 1.00 95.38 356 LEU A C 1
ATOM 2838 O O . LEU A 1 356 ? -0.059 -5.069 -3.538 1.00 95.38 356 LEU A O 1
ATOM 2842 N N . ARG A 1 357 ? 1.430 -6.454 -2.568 1.00 93.19 357 ARG A N 1
ATOM 2843 C CA . ARG A 1 357 ? 1.988 -5.447 -1.653 1.00 93.19 357 ARG A CA 1
ATOM 2844 C C . ARG A 1 357 ? 3.448 -5.716 -1.306 1.00 93.19 357 ARG A C 1
ATOM 2846 O O . ARG A 1 357 ? 3.976 -6.798 -1.540 1.00 93.19 357 ARG A O 1
ATOM 2853 N N . THR A 1 358 ? 4.113 -4.718 -0.746 1.00 91.75 358 THR A N 1
ATOM 2854 C CA . THR A 1 358 ? 5.505 -4.830 -0.308 1.00 91.75 358 THR A CA 1
ATOM 2855 C C . THR A 1 358 ? 5.634 -5.595 1.014 1.00 91.75 358 THR A C 1
ATOM 2857 O O . THR A 1 358 ? 4.766 -5.506 1.878 1.00 91.75 358 THR A O 1
ATOM 2860 N N . THR A 1 359 ? 6.755 -6.295 1.211 1.00 90.75 359 THR A N 1
ATOM 2861 C CA . THR A 1 359 ? 7.041 -7.096 2.425 1.00 90.75 359 THR A CA 1
ATOM 2862 C C . THR A 1 359 ? 7.062 -6.301 3.737 1.00 90.75 359 THR A C 1
ATOM 2864 O O . THR A 1 359 ? 7.008 -6.887 4.807 1.00 90.75 359 THR A O 1
ATOM 2867 N N . GLU A 1 360 ? 7.148 -4.968 3.707 1.00 87.31 360 GLU A N 1
ATOM 2868 C CA . GLU A 1 360 ? 7.042 -4.147 4.929 1.00 87.31 360 GLU A CA 1
ATOM 2869 C C . GLU A 1 360 ? 5.670 -4.202 5.602 1.00 87.31 360 GLU A C 1
ATOM 2871 O O . GLU A 1 360 ? 5.538 -3.792 6.753 1.00 87.31 360 GLU A O 1
ATOM 2876 N N . TYR A 1 361 ? 4.649 -4.659 4.878 1.00 89.94 361 TYR A N 1
ATOM 2877 C CA . TYR A 1 361 ? 3.317 -4.798 5.429 1.00 89.94 361 TYR A CA 1
ATOM 2878 C C . TYR A 1 361 ? 3.130 -6.145 6.125 1.00 89.94 361 TYR A C 1
ATOM 2880 O O . TYR A 1 361 ? 2.099 -6.277 6.769 1.00 89.94 361 TYR A O 1
ATOM 2888 N N . HIS A 1 362 ? 4.077 -7.095 6.041 1.00 92.75 362 HIS A N 1
ATOM 2889 C CA . HIS A 1 362 ? 3.929 -8.498 6.468 1.00 92.75 362 HIS A CA 1
ATOM 2890 C C . HIS A 1 362 ? 3.187 -8.672 7.795 1.00 92.75 362 HIS A C 1
ATOM 2892 O O . HIS A 1 362 ? 2.138 -9.310 7.838 1.00 92.75 362 HIS A O 1
ATOM 2898 N N . ASP A 1 363 ? 3.624 -7.977 8.847 1.00 92.69 363 ASP A N 1
ATOM 2899 C CA . ASP A 1 363 ? 3.006 -8.046 10.180 1.00 92.69 363 ASP A CA 1
ATOM 2900 C C . ASP A 1 363 ? 1.516 -7.626 10.207 1.00 92.69 363 ASP A C 1
ATOM 2902 O O . ASP A 1 363 ? 0.785 -7.928 11.147 1.00 92.69 363 ASP A O 1
ATOM 2906 N N . ARG A 1 364 ? 1.031 -6.929 9.176 1.00 95.25 364 ARG A N 1
ATOM 2907 C CA . ARG A 1 364 ? -0.362 -6.490 8.991 1.00 95.25 364 ARG A CA 1
ATOM 2908 C C . ARG A 1 364 ? -1.206 -7.481 8.186 1.00 95.25 364 ARG A C 1
ATOM 2910 O O . ARG A 1 364 ? -2.393 -7.229 8.008 1.00 95.25 364 ARG A O 1
ATOM 2917 N N . ASP A 1 365 ? -0.647 -8.583 7.679 1.00 95.75 365 ASP A N 1
ATOM 2918 C CA . ASP A 1 365 ? -1.430 -9.634 6.999 1.00 95.75 365 ASP A CA 1
ATOM 2919 C C . ASP A 1 365 ? -2.505 -10.218 7.908 1.00 95.75 365 ASP A C 1
ATOM 2921 O O . ASP A 1 365 ? -3.671 -10.314 7.527 1.00 95.75 365 ASP A O 1
ATOM 2925 N N . GLU A 1 366 ? -2.126 -10.554 9.140 1.00 96.44 366 GLU A N 1
ATOM 2926 C CA . GLU A 1 366 ? -3.063 -11.087 10.129 1.00 96.44 366 GLU A CA 1
ATOM 2927 C C . GLU A 1 366 ? -4.173 -10.077 10.436 1.00 96.44 366 GLU A C 1
ATOM 2929 O O . GLU A 1 366 ? -5.341 -10.445 10.519 1.00 96.44 366 GLU A O 1
ATOM 2934 N N . GLN A 1 367 ? -3.828 -8.788 10.534 1.00 97.38 367 GLN A N 1
ATOM 2935 C CA . GLN A 1 367 ? -4.804 -7.717 10.736 1.00 97.38 367 GLN A CA 1
ATOM 2936 C C . GLN A 1 367 ? -5.763 -7.600 9.544 1.00 97.38 367 GLN A C 1
ATOM 2938 O O . GLN A 1 367 ? -6.972 -7.469 9.735 1.00 97.38 367 GLN A O 1
ATOM 2943 N N . PHE A 1 368 ? -5.239 -7.667 8.319 1.00 98.00 368 PHE A N 1
ATOM 2944 C CA . PHE A 1 368 ? -6.038 -7.626 7.099 1.00 98.00 368 PHE A CA 1
ATOM 2945 C C . PHE A 1 368 ? -7.061 -8.766 7.084 1.00 98.00 368 PHE A C 1
ATOM 2947 O O . PHE A 1 368 ? -8.253 -8.528 6.887 1.00 98.00 368 PHE A O 1
ATOM 2954 N N . TYR A 1 369 ? -6.622 -10.004 7.332 1.00 98.00 369 TYR A N 1
ATOM 2955 C CA . TYR A 1 369 ? -7.519 -11.158 7.327 1.00 98.00 369 TYR A CA 1
ATOM 2956 C C . TYR A 1 369 ? -8.477 -11.177 8.516 1.00 98.00 369 TYR A C 1
ATOM 2958 O O . TYR A 1 369 ? -9.627 -11.571 8.332 1.00 98.00 369 TYR A O 1
ATOM 2966 N N . TRP A 1 370 ? -8.071 -10.666 9.684 1.00 98.44 370 TRP A N 1
ATOM 2967 C CA . TRP A 1 370 ? -8.990 -10.469 10.804 1.00 98.44 370 TRP A CA 1
ATOM 2968 C C . TRP A 1 370 ? -10.167 -9.574 10.404 1.00 98.44 370 TRP A C 1
ATOM 2970 O O . TRP A 1 370 ? -11.306 -9.905 10.713 1.00 98.44 370 TRP A O 1
ATOM 2980 N N . ILE A 1 371 ? -9.932 -8.483 9.662 1.00 98.62 371 ILE A N 1
ATOM 2981 C CA . ILE A 1 371 ? -11.014 -7.599 9.191 1.00 98.62 371 ILE A CA 1
ATOM 2982 C C . ILE A 1 371 ? -11.945 -8.339 8.222 1.00 98.62 371 ILE A C 1
ATOM 2984 O O . ILE A 1 371 ? -13.166 -8.246 8.355 1.00 98.62 371 ILE A O 1
ATOM 2988 N N . ILE A 1 372 ? -11.383 -9.098 7.274 1.00 98.44 372 ILE A N 1
ATOM 2989 C CA . ILE A 1 372 ? -12.161 -9.906 6.321 1.00 98.44 372 ILE A CA 1
ATOM 2990 C C . ILE A 1 372 ? -13.081 -10.889 7.060 1.00 98.44 372 ILE A C 1
ATOM 2992 O O . ILE A 1 372 ? -14.279 -10.956 6.777 1.00 98.44 372 ILE A O 1
ATOM 2996 N N . GLU A 1 373 ? -12.529 -11.631 8.020 1.00 98.38 373 GLU A N 1
ATOM 2997 C CA . GLU A 1 373 ? -13.247 -12.642 8.800 1.00 98.38 373 GLU A CA 1
ATOM 2998 C C . GLU A 1 373 ? -14.274 -12.011 9.742 1.00 98.38 373 GLU A C 1
ATOM 3000 O O . GLU A 1 373 ? -15.423 -12.450 9.792 1.00 98.38 373 GLU A O 1
ATOM 3005 N N . ALA A 1 374 ? -13.897 -10.937 10.440 1.00 98.19 374 ALA A N 1
ATOM 3006 C CA . ALA A 1 374 ? -14.769 -10.229 11.366 1.00 98.19 374 ALA A CA 1
ATOM 3007 C C . ALA A 1 374 ? -16.011 -9.666 10.667 1.00 98.19 374 ALA A C 1
ATOM 3009 O O . ALA A 1 374 ? -17.090 -9.688 11.260 1.00 98.19 374 ALA A O 1
ATOM 3010 N N . LEU A 1 375 ? -15.867 -9.197 9.423 1.00 98.25 375 LEU A N 1
ATOM 3011 C CA . LEU A 1 375 ? -16.959 -8.643 8.626 1.00 98.25 375 LEU A CA 1
ATOM 3012 C C . LEU A 1 375 ? -17.718 -9.695 7.806 1.00 98.25 375 LEU A C 1
ATOM 3014 O O . LEU A 1 375 ? -18.855 -9.421 7.405 1.00 98.25 375 LEU A O 1
ATOM 3018 N N . GLY A 1 376 ? -17.131 -10.877 7.590 1.00 97.88 376 GLY A N 1
ATOM 3019 C CA . GLY A 1 376 ? -17.693 -11.943 6.759 1.00 97.88 376 GLY A CA 1
ATOM 3020 C C . GLY A 1 376 ? -17.709 -11.589 5.270 1.00 97.88 376 GLY A C 1
ATOM 3021 O O . GLY A 1 376 ? -18.687 -11.872 4.581 1.00 97.88 376 GLY A O 1
ATOM 3022 N N . ILE A 1 377 ? -16.664 -10.912 4.788 1.00 98.19 377 ILE A N 1
ATOM 3023 C CA . ILE A 1 377 ? -16.563 -10.420 3.405 1.00 98.19 377 ILE A CA 1
ATOM 3024 C C . ILE A 1 377 ? -15.621 -11.284 2.555 1.00 98.19 377 ILE A C 1
ATOM 3026 O O . ILE A 1 377 ? -14.983 -12.217 3.044 1.00 98.19 377 ILE A O 1
ATOM 3030 N N . ARG A 1 378 ? -15.564 -11.022 1.244 1.00 97.75 378 ARG A N 1
ATOM 3031 C CA . ARG A 1 378 ? -14.789 -11.834 0.300 1.00 97.75 378 ARG A CA 1
ATOM 3032 C C . ARG A 1 378 ? -13.293 -11.699 0.591 1.00 97.75 378 ARG A C 1
ATOM 3034 O O . ARG A 1 378 ? -12.767 -10.596 0.660 1.00 97.75 378 ARG A O 1
ATOM 3041 N N . LYS A 1 379 ? -12.595 -12.833 0.677 1.00 96.38 379 LYS A N 1
ATOM 3042 C CA . LYS A 1 379 ? -11.158 -12.900 0.968 1.00 96.38 379 LYS A CA 1
ATOM 3043 C C . LYS A 1 379 ? -10.307 -12.777 -0.308 1.00 96.38 379 LYS A C 1
ATOM 3045 O O . LYS A 1 379 ? -10.329 -13.704 -1.118 1.00 96.38 379 LYS A O 1
ATOM 3050 N N . PRO A 1 380 ? -9.560 -11.676 -0.516 1.00 96.25 380 PRO A N 1
ATOM 3051 C CA . PRO A 1 380 ? -8.506 -11.624 -1.527 1.00 96.25 380 PRO A CA 1
ATOM 3052 C C . PRO A 1 380 ? -7.256 -12.378 -1.045 1.00 96.25 380 PRO A C 1
ATOM 3054 O O . PRO A 1 380 ? -7.020 -12.484 0.157 1.00 96.25 380 PRO A O 1
ATOM 3057 N N . TYR A 1 381 ? -6.432 -12.870 -1.968 1.00 95.62 381 TYR A N 1
ATOM 3058 C CA . TYR A 1 381 ? -5.104 -13.391 -1.644 1.00 95.62 381 TYR A CA 1
ATOM 3059 C C . TYR A 1 381 ? -4.116 -12.241 -1.524 1.00 95.62 381 TYR A C 1
ATOM 3061 O O . TYR A 1 381 ? -3.990 -11.440 -2.447 1.00 95.62 381 TYR A O 1
ATOM 3069 N N . ILE A 1 382 ? -3.377 -12.167 -0.424 1.00 94.94 382 ILE A N 1
ATOM 3070 C CA . ILE A 1 382 ? -2.233 -11.260 -0.331 1.00 94.94 382 ILE A CA 1
ATOM 3071 C C . ILE A 1 382 ? -1.019 -11.921 -0.966 1.00 94.94 382 ILE A C 1
ATOM 3073 O O . ILE A 1 382 ? -0.733 -13.093 -0.721 1.00 94.94 382 ILE A O 1
ATOM 3077 N N . TRP A 1 383 ? -0.312 -11.151 -1.786 1.00 92.44 383 TRP A N 1
ATOM 3078 C CA . TRP A 1 383 ? 0.935 -11.585 -2.388 1.00 92.44 383 TRP A CA 1
ATOM 3079 C C . TRP A 1 383 ? 2.022 -10.542 -2.171 1.00 92.44 383 TRP A C 1
ATOM 3081 O O . TRP A 1 383 ? 1.914 -9.396 -2.616 1.00 92.44 383 TRP A O 1
ATOM 3091 N N . GLU A 1 384 ? 3.085 -10.945 -1.486 1.00 91.56 384 GLU A N 1
ATOM 3092 C CA . GLU A 1 384 ? 4.140 -10.028 -1.083 1.00 91.56 384 GLU A CA 1
ATOM 3093 C C . GLU A 1 384 ? 5.301 -10.012 -2.077 1.00 91.56 384 GLU A C 1
ATOM 3095 O O . GLU A 1 384 ? 5.690 -11.031 -2.649 1.00 91.56 384 GLU A O 1
ATOM 3100 N N . TYR A 1 385 ? 5.888 -8.835 -2.275 1.00 90.38 385 TYR A N 1
ATOM 3101 C CA . TYR A 1 385 ? 7.105 -8.666 -3.057 1.00 90.38 385 TYR A CA 1
ATOM 3102 C C . TYR A 1 385 ? 8.083 -7.726 -2.355 1.00 90.38 385 TYR A C 1
ATOM 3104 O O . TYR A 1 385 ? 7.706 -6.824 -1.608 1.00 90.38 385 TYR A O 1
ATOM 3112 N N . SER A 1 386 ? 9.379 -7.913 -2.598 1.00 89.00 386 SER A N 1
ATOM 3113 C CA . SER A 1 386 ? 10.402 -7.070 -1.979 1.00 89.00 386 SER A CA 1
ATOM 3114 C C . SER A 1 386 ? 10.290 -5.616 -2.442 1.00 89.00 386 SER A C 1
ATOM 3116 O O . SER A 1 386 ? 10.104 -5.333 -3.633 1.00 89.00 386 SER A O 1
ATOM 3118 N N . ARG A 1 387 ? 10.460 -4.662 -1.523 1.00 83.88 387 ARG A N 1
ATOM 3119 C CA . ARG A 1 387 ? 10.613 -3.252 -1.898 1.00 83.88 387 ARG A CA 1
ATOM 3120 C C . ARG A 1 387 ? 11.855 -3.090 -2.786 1.00 83.88 387 ARG A C 1
ATOM 3122 O O . ARG A 1 387 ? 12.883 -3.724 -2.559 1.00 83.88 387 ARG A O 1
ATOM 3129 N N . LEU A 1 388 ? 11.759 -2.247 -3.814 1.00 87.56 388 LEU A N 1
ATOM 3130 C CA . LEU A 1 388 ? 12.932 -1.837 -4.584 1.00 87.56 388 LEU A CA 1
ATOM 3131 C C . LEU A 1 388 ? 13.810 -0.930 -3.716 1.00 87.56 388 LEU A C 1
ATOM 3133 O O . LEU A 1 388 ? 13.306 0.029 -3.144 1.00 87.56 388 LEU A O 1
ATOM 3137 N N . ASN A 1 389 ? 15.107 -1.211 -3.660 1.00 85.56 389 ASN A N 1
ATOM 3138 C CA . ASN A 1 389 ? 16.117 -0.294 -3.145 1.00 85.56 389 ASN A CA 1
ATOM 3139 C C . ASN A 1 389 ? 17.183 -0.112 -4.221 1.00 85.56 389 ASN A C 1
ATOM 3141 O O . ASN A 1 389 ? 17.530 -1.065 -4.918 1.00 85.56 389 ASN A O 1
ATOM 3145 N N . LEU A 1 390 ? 17.687 1.109 -4.352 1.00 85.62 390 LEU A N 1
ATOM 3146 C CA . LEU A 1 390 ? 18.748 1.457 -5.285 1.00 85.62 390 LEU A CA 1
ATOM 3147 C C . LEU A 1 390 ? 19.933 2.002 -4.493 1.00 85.62 390 LEU A C 1
ATOM 3149 O O . LEU A 1 390 ? 19.755 2.778 -3.554 1.00 85.62 390 LEU A O 1
ATOM 3153 N N . ASN A 1 391 ? 21.140 1.592 -4.871 1.00 87.50 391 ASN A N 1
ATOM 3154 C CA . ASN A 1 391 ? 22.352 2.127 -4.264 1.00 87.50 391 ASN A CA 1
ATOM 3155 C C . ASN A 1 391 ? 22.496 3.613 -4.615 1.00 87.50 391 ASN A C 1
ATOM 3157 O O . ASN A 1 391 ? 22.135 4.033 -5.712 1.00 87.50 391 ASN A O 1
ATOM 3161 N N . ASN A 1 392 ? 23.054 4.391 -3.685 1.00 89.44 392 ASN A N 1
ATOM 3162 C CA . ASN A 1 392 ? 23.317 5.829 -3.832 1.00 89.44 392 ASN A CA 1
ATOM 3163 C C . ASN A 1 392 ? 22.076 6.727 -3.977 1.00 89.44 392 ASN A C 1
ATOM 3165 O O . ASN A 1 392 ? 22.214 7.899 -4.311 1.00 89.44 392 ASN A O 1
ATOM 3169 N N . THR A 1 393 ? 20.871 6.226 -3.696 1.00 89.06 393 THR A N 1
ATOM 3170 C CA . THR A 1 393 ? 19.657 7.052 -3.646 1.00 89.06 393 THR A CA 1
ATOM 3171 C C . THR A 1 393 ? 18.730 6.615 -2.513 1.00 89.06 393 THR A C 1
ATOM 3173 O O . THR A 1 393 ? 18.862 5.525 -1.953 1.00 89.06 393 THR A O 1
ATOM 3176 N N . VAL A 1 394 ? 17.790 7.483 -2.140 1.00 87.94 394 VAL A N 1
ATOM 3177 C CA . VAL A 1 394 ? 16.753 7.203 -1.144 1.00 87.94 394 VAL A CA 1
ATOM 3178 C C . VAL A 1 394 ? 15.382 7.241 -1.804 1.00 87.94 394 VAL A C 1
ATOM 3180 O O . VAL A 1 394 ? 15.103 8.108 -2.617 1.00 87.94 394 VAL A O 1
ATOM 3183 N N . LEU A 1 395 ? 14.499 6.317 -1.422 1.00 86.62 395 LEU A N 1
ATOM 3184 C CA . LEU A 1 395 ? 13.129 6.243 -1.959 1.00 86.62 395 LEU A CA 1
ATOM 3185 C C . LEU A 1 395 ? 12.059 6.600 -0.921 1.00 86.62 395 LEU A C 1
ATOM 3187 O O . LEU A 1 395 ? 10.868 6.551 -1.191 1.00 86.62 395 LEU A O 1
ATOM 3191 N N . SER A 1 396 ? 12.460 6.949 0.302 1.00 84.25 396 SER A N 1
ATOM 3192 C CA . SER A 1 396 ? 11.508 7.375 1.328 1.00 84.25 396 SER A CA 1
ATOM 3193 C C . SER A 1 396 ? 10.980 8.766 0.991 1.00 84.25 396 SER A C 1
ATOM 3195 O O . SER A 1 396 ? 11.764 9.715 1.025 1.00 84.25 396 SER A O 1
ATOM 3197 N N . LYS A 1 397 ? 9.660 8.900 0.770 1.00 82.81 397 LYS A N 1
ATOM 3198 C CA . LYS A 1 397 ? 9.000 10.204 0.560 1.00 82.81 397 LYS A CA 1
ATOM 3199 C C . LYS A 1 397 ? 9.451 11.233 1.601 1.00 82.81 397 LYS A C 1
ATOM 3201 O O . LYS A 1 397 ? 9.905 12.296 1.223 1.00 82.81 397 LYS A O 1
ATOM 3206 N N . ARG A 1 398 ? 9.482 10.876 2.895 1.00 85.94 398 ARG A N 1
ATOM 3207 C CA . ARG A 1 398 ? 9.951 11.770 3.976 1.00 85.94 398 ARG A CA 1
ATOM 3208 C C . ARG A 1 398 ? 11.355 12.336 3.731 1.00 85.94 398 ARG A C 1
ATOM 3210 O O . ARG A 1 398 ? 11.590 13.504 4.006 1.00 85.94 398 ARG A O 1
ATOM 3217 N N . LYS A 1 399 ? 12.295 11.506 3.263 1.00 88.50 399 LYS A N 1
ATOM 3218 C CA . LYS A 1 399 ? 13.669 11.949 2.975 1.00 88.50 399 LYS A CA 1
ATOM 3219 C C . LYS A 1 399 ? 13.733 12.786 1.697 1.00 88.50 399 LYS A C 1
ATOM 3221 O O . LYS A 1 399 ? 14.442 13.780 1.684 1.00 88.50 399 LYS A O 1
ATOM 3226 N N . LEU A 1 400 ? 12.988 12.403 0.659 1.00 89.56 400 LEU A N 1
ATOM 3227 C CA . LEU A 1 400 ? 12.909 13.157 -0.595 1.00 89.56 400 LEU A CA 1
ATOM 3228 C C . LEU A 1 400 ? 12.304 14.551 -0.370 1.00 89.56 400 LEU A C 1
ATOM 3230 O O . LEU A 1 400 ? 12.916 15.541 -0.749 1.00 89.56 400 LEU A O 1
ATOM 3234 N N . THR A 1 401 ? 11.193 14.645 0.371 1.00 86.31 401 THR A N 1
ATOM 3235 C CA . THR A 1 401 ? 10.601 15.926 0.787 1.00 86.31 401 THR A CA 1
ATOM 3236 C C . THR A 1 401 ? 11.599 16.786 1.559 1.00 86.31 401 THR A C 1
ATOM 3238 O O . THR A 1 401 ? 11.636 17.993 1.364 1.00 86.31 401 THR A O 1
ATOM 3241 N N . TRP A 1 402 ? 12.414 16.181 2.430 1.00 91.69 402 TRP A N 1
ATOM 3242 C CA . TRP A 1 402 ? 13.436 16.912 3.179 1.00 91.69 402 TRP A CA 1
ATOM 3243 C C . TRP A 1 402 ? 14.501 17.520 2.254 1.00 91.69 402 TRP A C 1
ATOM 3245 O O . TRP A 1 402 ? 14.786 18.701 2.390 1.00 91.69 402 TRP A O 1
ATOM 3255 N N . PHE A 1 403 ? 15.018 16.778 1.264 1.00 92.50 403 PHE A N 1
ATOM 3256 C CA . PHE A 1 403 ? 15.971 17.334 0.289 1.00 92.50 403 PHE A CA 1
ATOM 3257 C C . PHE A 1 403 ? 15.401 18.533 -0.478 1.00 92.50 403 PHE A C 1
ATOM 3259 O O . PHE A 1 403 ? 16.103 19.527 -0.652 1.00 92.50 403 PHE A O 1
ATOM 3266 N N . VAL A 1 404 ? 14.134 18.449 -0.898 1.00 89.81 404 VAL A N 1
ATOM 3267 C CA . VAL A 1 404 ? 13.441 19.545 -1.593 1.00 89.81 404 VAL A CA 1
ATOM 3268 C C . VAL A 1 404 ? 13.268 20.753 -0.670 1.00 89.81 404 VAL A C 1
ATOM 3270 O O . VAL A 1 404 ? 13.603 21.870 -1.048 1.00 89.81 404 VAL A O 1
ATOM 3273 N N . ASN A 1 405 ? 12.792 20.541 0.560 1.00 89.62 405 ASN A N 1
ATOM 3274 C CA . ASN A 1 405 ? 12.543 21.625 1.513 1.00 89.62 405 ASN A CA 1
ATOM 3275 C C . ASN A 1 405 ? 13.826 22.350 1.949 1.00 89.62 405 ASN A C 1
ATOM 3277 O O . ASN A 1 405 ? 13.788 23.552 2.188 1.00 89.62 405 ASN A O 1
ATOM 3281 N N . GLU A 1 406 ? 14.949 21.634 2.044 1.00 95.38 406 GLU A N 1
ATOM 3282 C CA . GLU A 1 406 ? 16.260 22.212 2.371 1.00 95.38 406 GLU A CA 1
ATOM 3283 C C . GLU A 1 406 ? 16.961 22.845 1.153 1.00 95.38 406 GLU A C 1
ATOM 3285 O O . GLU A 1 406 ? 18.076 23.349 1.281 1.00 95.38 406 GLU A O 1
ATOM 3290 N N . GLY A 1 407 ? 16.348 22.807 -0.038 1.00 92.75 407 GLY A N 1
ATOM 3291 C CA . GLY A 1 407 ? 16.931 23.364 -1.264 1.00 92.75 407 GLY A CA 1
ATOM 3292 C C . GLY A 1 407 ? 18.201 22.644 -1.727 1.00 92.75 407 GLY A C 1
ATOM 3293 O O . GLY A 1 407 ? 19.047 23.237 -2.391 1.00 92.75 407 GLY A O 1
ATOM 3294 N N . LEU A 1 408 ? 18.365 21.371 -1.355 1.00 93.50 408 LEU A N 1
ATOM 3295 C CA . LEU A 1 408 ? 19.510 20.542 -1.752 1.00 93.50 408 LEU A CA 1
ATOM 3296 C C . LEU A 1 408 ? 19.358 19.966 -3.172 1.00 93.50 408 LEU A C 1
ATOM 3298 O O . LEU A 1 408 ? 20.298 19.373 -3.700 1.00 93.50 408 LEU A O 1
ATOM 3302 N N . VAL A 1 409 ? 18.170 20.118 -3.760 1.00 94.38 409 VAL A N 1
ATOM 3303 C CA . VAL A 1 409 ? 17.792 19.772 -5.135 1.00 94.38 409 VAL A CA 1
ATOM 3304 C C . VAL A 1 409 ? 16.838 20.848 -5.671 1.00 94.38 409 VAL A C 1
ATOM 3306 O O . VAL A 1 409 ? 16.194 21.536 -4.879 1.00 94.38 409 VAL A O 1
ATOM 3309 N N . ASP A 1 410 ? 16.715 20.975 -6.995 1.00 91.50 410 ASP A N 1
ATOM 3310 C CA . ASP A 1 410 ? 15.900 22.027 -7.634 1.00 91.50 410 ASP A CA 1
ATOM 3311 C C . ASP A 1 410 ? 14.380 21.841 -7.445 1.00 91.50 410 ASP A C 1
ATOM 3313 O O . ASP A 1 410 ? 13.605 22.782 -7.614 1.00 91.50 410 ASP A O 1
ATOM 3317 N N . GLY A 1 411 ? 13.937 20.627 -7.105 1.00 88.19 411 GLY A N 1
ATOM 3318 C CA . GLY A 1 411 ? 12.526 20.273 -6.991 1.00 88.19 411 GLY A CA 1
ATOM 3319 C C . GLY A 1 411 ? 12.302 18.765 -6.906 1.00 88.19 411 GLY A C 1
ATOM 3320 O O . GLY A 1 411 ? 13.243 18.004 -6.666 1.00 88.19 411 GLY A O 1
ATOM 3321 N N . TRP A 1 412 ? 11.039 18.364 -7.064 1.00 85.00 412 TRP A N 1
ATOM 3322 C CA . TRP A 1 412 ? 10.618 16.962 -7.132 1.00 85.00 412 TRP A CA 1
ATOM 3323 C C . TRP A 1 412 ? 10.885 16.321 -8.486 1.00 85.00 412 TRP A C 1
ATOM 3325 O O . TRP A 1 412 ? 10.740 17.035 -9.504 1.00 85.00 412 TRP A O 1
#

Secondary structure (DSSP, 8-state):
-----------SHHHHHHHHHHH-GGG-TT-SSHHHHHHHHHHHHHHHTTTT-HHHHHHHHHHHHHHTTS-SSSSTTS--HHHHHHHHHHHH-HHHHHHHHTT-S-HHHHHHHHHHHTSHHHHHHHHH--TTS-------------------TT--TTT-EEEE---SSS---HHHHHHHHHHHHHHHHTT-EEEEEE----TTT--HHHHHHHHHHHHHTT---SEEEEGGGGHHHHHHHHHHHHHTTSEEEE---HHHHHHHHHTTPPPTTTT--HHHHHHHHHHHHHT-HHHHH-EEEE-S-TT-SSGGGSS-EEEEE--SPBTTTBTS-SEEE-HHHHHHHHHHHTT-SEEEEEGGGGGGHHHHHHHHHHHT---PEEEEEPPP--TT----HHHHHHHHHTTSSS--

Sequence (412 aa):
MTWKVIHVVFTDVNSIARYLARVASSAGLYGSNLLEHTEIDHWLEFSASKLSTASLFLSAVQELNHCLSLRTYLVGNSLSLADLCVWAVLKGNNIWQEQLQQNEAPVHAKRWYGFLEAQGAFQSVGAKWIAGAPKVKMATEKKADVGKFVELPGAEMGKVIVRFPPEASGYLHIGHAKAALLNQHYQVNFKGKLIMRFDDTNPEKEKEDFEKVILEDVAMLHIKPDQFTYTSDHFETIMKYAEKLIQEGKAYVDDTPAEQMKVEREQRMESKHRNNCVEKNLQMWEEMKKGTEYGQTCCLRAKIDMSSNNGCLRDPTLYRCKNQPHPRTGSTYKVYPTYDFACPIVDSIEGVTHALRTTEYHDRDEQFYWIIEALGIRKPYIWEYSRLNLNNTVLSKRKLTWFVNEGLVDGW

=== Feature glossary ===
Key to the feature types in this record:

pLDDT. pLDDT is the predicted lDDT-Cα score: AlphaFold's confidence that the local environment of each residue (all inter-atomic distances within 15 Å) is correctly placed. It is a per-residue number between 0 and 100, with higher meaning more reliable.

Radius of gyration, Cα contacts, bounding box. The geometric summary reports three shape descriptors. Rg (radius of gyration) measures how spread out the Cα atoms are about their centre of mass; compact globular proteins have small Rg, elongated or unfolded ones large. Cα contacts (<8 Å, |i−j|>4) count long-range residue pairs in spatial proximity — high for tightly packed folds, near zero for rods or random coil. The bounding-box extents give the protein's footprint along x, y, z in Å.

Backbone torsions (φ/ψ). Backbone dihedral angles. Every residue except chain termini has a φ (preceding-C → N → Cα → C) and a ψ (N → Cα → C → next-N). They are reported in degrees following the IUPAC sign convention. Secondary structure is essentially a statement about which (φ, ψ) basin each residue occupies.

Contact-map, Ramachandran, and PAE plots. Plot images: a contact map (which residues are close in 3D, as an N×N binary image), a Ramachandran scatter (backbone torsion angles, revealing secondary-structure composition at a glance), and — for AlphaFold structures — a PAE heatmap (pairwise prediction confidence).

Predicted aligned error. Predicted Aligned Error (PAE) is an AlphaFold confidence matrix: entry (i, j) is the expected error in the position of residue j, in ångströms, when the prediction is superimposed on the true structure at residue i. Low PAE within a block of residues means that block is internally rigid and well-predicted; high PAE between two blocks means their relative placement is uncertain even if each block individually is confident.

Secondary structure (3-state, P-SEA). Three-state secondary structure (P-SEA) collapses the eight DSSP classes into helix (a), strand (b), and coil (c). P-SEA assigns these from Cα geometry alone — distances and angles — without requiring backbone oxygens, so it works on any Cα trace.

Solvent-accessible surface area. Solvent-accessible surface area (SASA) is the area in Å² traced out by the centre of a 1.4 Å probe sphere (a water molecule) rolled over the protein's van der Waals surface (Shrake–Rupley / Lee–Richards construction). Buried residues have near-zero SASA; fully exposed residues can exceed 200 Å². The total SASA scales roughly with the number of surface residues.

Foldseek 3Di. The Foldseek 3Di string encodes local tertiary geometry as a 20-letter alphabet — one character per residue — derived from the relative positions of nearby Cα atoms. Unlike the amino-acid sequence, 3Di is a direct function of the 3D structure, so two proteins with the same fold have similar 3Di strings even at low sequence identity.

B-factor. For experimental (PDB) structures, the B-factor (temperature factor) quantifies the positional spread of each atom in the crystal — a combination of thermal vibration and static disorder — in units of Å². High B-factors mark flexible loops or poorly resolved regions; low B-factors mark the rigid, well-ordered core.

mmCIF coordinates. The mmCIF block holds the 3D Cartesian coordinates of each backbone atom (N, Cα, C, O) in ångströms. mmCIF is the PDB's canonical archive format — a tagged-loop text representation of the atomic model.

InterPro / GO / CATH / organism. Functional annotations link the protein to curated databases. InterPro entries identify conserved domains and families by matching the sequence against member-database signatures (Pfam, PROSITE, CDD, …). Gene Ontology (GO) terms describe molecular function, biological process, and cellular component in a controlled vocabulary. CATH places the structure in a hierarchical fold classification (Class/Architecture/Topology/Homologous-superfamily). The organism is the source species.

Rendered structure images. Structure images are PyMOL renders from six orthogonal camera directions. Cartoon representation draws helices as coils and strands as arrows; sticks shows the backbone as bonds; surface shows the solvent-excluded envelope. Rainbow coloring maps sequence position to hue (blue→red, N→C); chain coloring assigns a distinct color per polypeptide.

Sequence. This is the polypeptide sequence — one letter per residue, N-terminus first. Length ranges from a few dozen residues for small domains to over a thousand for large multi-domain proteins.

Secondary structure (8-state, DSSP). The SS8 string is DSSP's per-residue secondary-structure call. α-helix (H) means an i→i+4 H-bond ladder; β-strand (E) means the residue participates in a β-sheet; 3₁₀ (G) and π (I) are tighter and wider helices; T/S are turns/bends; '-' is loop.

Nearest PDB structures. Structural nearest neighbors (via Foldseek easy-search vs the PDB). Reported per hit: target PDB id, E-value, and alignment TM-score. A TM-score above ~0.5 is the conventional threshold for 'same fold'.